Protein 4O8V (pdb70)

Structure (mmCIF, N/CA/C/O backbone):
data_4O8V
#
_entry.id   4O8V
#
_cell.length_a   192.493
_cell.length_b   33.998
_cell.length_c   82.915
_cell.angle_alpha   90.00
_cell.angle_beta   91.93
_cell.angle_gamma   90.00
#
_symmetry.space_group_name_H-M   'C 1 2 1'
#
loop_
_entity.id
_entity.type
_entity.pdbx_description
1 polymer 'Alginate biosynthesis protein AlgJ'
2 water water
#
loop_
_atom_site.group_PDB
_atom_site.id
_atom_site.type_symbol
_atom_site.label_atom_id
_atom_site.label_alt_id
_atom_site.label_comp_id
_atom_site.label_asym_id
_atom_site.label_entity_id
_atom_site.label_seq_id
_atom_site.pdbx_PDB_ins_code
_atom_site.Cartn_x
_atom_site.Cartn_y
_atom_site.Cartn_z
_atom_site.occupancy
_atom_site.B_iso_or_equiv
_atom_site.auth_seq_id
_atom_site.auth_comp_id
_atom_site.auth_asym_id
_atom_site.auth_atom_id
_atom_site.pdbx_PDB_model_num
ATOM 1 N N . PRO A 1 9 ? 84.110 12.804 -18.123 1.00 83.99 79 PRO A N 1
ATOM 2 C CA . PRO A 1 9 ? 83.240 12.595 -16.959 1.00 81.11 79 PRO A CA 1
ATOM 3 C C . PRO A 1 9 ? 84.043 12.118 -15.748 1.00 77.01 79 PRO A C 1
ATOM 4 O O . PRO A 1 9 ? 84.654 11.047 -15.802 1.00 83.76 79 PRO A O 1
ATOM 8 N N . GLY A 1 10 ? 84.038 12.910 -14.675 1.00 61.87 80 GLY A N 1
ATOM 9 C CA . GLY A 1 10 ? 84.900 12.663 -13.537 1.00 48.30 80 GLY A CA 1
ATOM 10 C C . GLY A 1 10 ? 84.293 12.920 -12.165 1.00 36.50 80 GLY A C 1
ATOM 11 O O . GLY A 1 10 ? 83.085 13.177 -12.017 1.00 35.67 80 GLY A O 1
ATOM 12 N N . VAL A 1 11 ? 85.145 12.846 -11.151 1.00 35.79 81 VAL A N 1
ATOM 13 C CA . VAL A 1 11 ? 84.699 12.967 -9.768 1.00 34.29 81 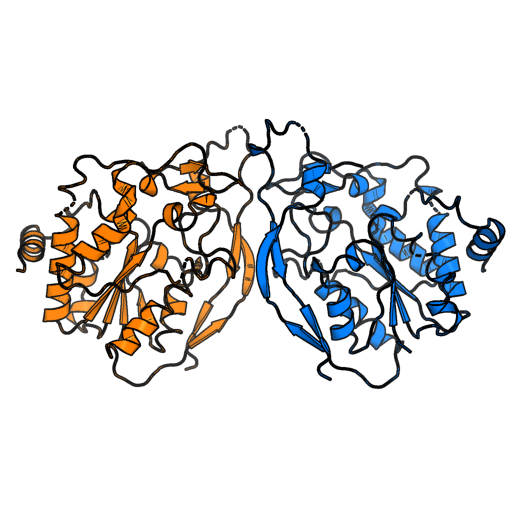VAL A CA 1
ATOM 14 C C . VAL A 1 11 ? 85.559 13.992 -9.018 1.00 35.64 81 VAL A C 1
ATOM 15 O O . VAL A 1 11 ? 86.741 14.169 -9.330 1.00 41.32 81 VAL A O 1
ATOM 19 N N . VAL A 1 12 ? 84.949 14.701 -8.072 1.00 29.88 82 VAL A N 1
ATOM 20 C CA . VAL A 1 12 ? 85.635 15.664 -7.214 1.00 29.82 82 VAL A CA 1
ATOM 21 C C . VAL A 1 12 ? 85.538 15.191 -5.770 1.00 31.63 82 VAL A C 1
ATOM 22 O O . VAL A 1 12 ? 84.475 14.749 -5.317 1.00 33.37 82 VAL A O 1
ATOM 26 N N . LEU A 1 13 ? 86.657 15.233 -5.056 1.00 30.88 83 LEU A N 1
ATOM 27 C CA . LEU A 1 13 ? 86.655 14.811 -3.661 1.00 32.34 83 LEU A CA 1
ATOM 28 C C . LEU A 1 13 ? 86.166 15.923 -2.766 1.00 35.09 83 LEU A C 1
ATOM 29 O O . LEU A 1 13 ? 86.611 17.058 -2.900 1.00 38.70 83 LEU A O 1
ATOM 34 N N . GLY A 1 14 ? 85.257 15.598 -1.851 1.00 31.11 84 GLY A N 1
ATOM 35 C CA . GLY A 1 14 ? 84.837 16.526 -0.815 1.00 29.78 84 GLY A CA 1
ATOM 36 C C . GLY A 1 14 ? 85.375 16.125 0.553 1.00 34.18 84 GLY A C 1
ATOM 37 O O . GLY A 1 14 ? 86.276 15.286 0.644 1.00 34.76 84 GLY A O 1
ATOM 38 N N . ARG A 1 15 ? 84.845 16.736 1.611 1.00 33.43 85 ARG A N 1
ATOM 39 C CA . ARG A 1 15 ? 85.229 16.382 2.989 1.00 33.28 85 ARG A CA 1
ATOM 40 C C . ARG A 1 15 ? 84.477 15.156 3.458 1.00 32.04 85 ARG A C 1
ATOM 41 O O . ARG A 1 15 ? 83.449 14.818 2.881 1.00 28.58 85 ARG A O 1
ATOM 49 N N . ASP A 1 16 ? 84.978 14.504 4.516 1.00 33.06 86 ASP A N 1
ATOM 50 C CA . ASP A 1 16 ? 84.252 13.407 5.170 1.00 30.57 86 ASP A CA 1
ATOM 51 C C . ASP A 1 16 ? 83.863 12.292 4.184 1.00 28.50 86 ASP A C 1
ATOM 52 O O . ASP A 1 16 ? 82.772 11.698 4.293 1.00 27.10 86 ASP A O 1
ATOM 57 N N A GLN A 1 17 ? 84.758 12.000 3.240 0.60 28.06 87 GLN A N 1
ATOM 58 N N B GLN A 1 17 ? 84.745 12.044 3.217 0.40 27.68 87 GLN A N 1
ATOM 59 C CA A GLN A 1 17 ? 84.547 10.945 2.240 0.60 25.75 87 GLN A CA 1
ATOM 60 C CA B GLN A 1 17 ? 84.559 10.981 2.231 0.40 25.89 87 GLN A CA 1
ATOM 61 C C A GLN A 1 17 ? 83.274 11.174 1.383 0.60 23.76 87 GLN A C 1
ATOM 62 C C B GLN A 1 17 ? 83.300 11.181 1.364 0.40 24.48 87 GLN A C 1
ATOM 63 O O A GLN A 1 17 ? 82.627 10.224 0.939 0.60 24.30 87 GLN A O 1
ATOM 64 O O B GLN A 1 17 ? 82.683 10.220 0.905 0.40 24.29 87 GLN A O 1
ATOM 75 N N . TRP A 1 18 ? 82.943 12.441 1.129 1.00 25.62 88 TRP A N 1
ATOM 76 C CA . TRP A 1 18 ? 81.900 12.785 0.142 1.00 24.55 88 TRP A CA 1
ATOM 77 C C . TRP A 1 18 ? 82.540 12.876 -1.258 1.00 23.51 88 TRP A C 1
ATOM 78 O O . TRP A 1 18 ? 83.688 13.305 -1.382 1.00 26.93 88 TRP A O 1
ATOM 89 N N . LEU A 1 19 ? 81.790 12.500 -2.290 1.00 25.30 89 LEU A N 1
ATOM 90 C CA . LEU A 1 19 ? 82.232 12.590 -3.684 1.00 24.43 89 LEU A CA 1
ATOM 91 C C . LEU A 1 19 ? 81.239 13.429 -4.459 1.00 27.56 89 LEU A C 1
ATOM 92 O O . LEU A 1 19 ? 80.062 13.350 -4.190 1.00 25.01 89 LEU A O 1
ATOM 97 N N . PHE A 1 20 ? 81.700 14.184 -5.446 1.00 24.75 90 PHE A N 1
ATOM 98 C CA . PHE A 1 20 ? 80.781 14.939 -6.304 1.00 27.56 90 PHE A CA 1
ATOM 99 C C . PHE A 1 20 ? 81.089 14.655 -7.769 1.00 29.09 90 PHE A C 1
ATOM 100 O O . PHE A 1 20 ? 82.215 14.277 -8.110 1.00 29.74 90 PHE A O 1
ATOM 108 N N . SER A 1 21 ? 80.083 14.821 -8.630 1.00 27.42 91 SER A N 1
ATOM 109 C CA . SER A 1 21 ? 80.298 14.801 -10.079 1.00 27.81 91 SER A CA 1
ATOM 110 C C . SER A 1 21 ? 81.013 16.063 -10.520 1.00 26.57 91 SER A C 1
ATOM 111 O O . SER A 1 21 ? 80.588 17.163 -10.157 1.00 30.12 91 SER A O 1
ATOM 114 N N . ASP A 1 22 ? 82.067 15.939 -11.320 1.00 26.79 92 ASP A N 1
ATOM 115 C CA . ASP A 1 22 ? 82.745 17.151 -11.788 1.00 33.57 92 ASP A CA 1
ATOM 116 C C . ASP A 1 22 ? 81.877 17.900 -12.807 1.00 29.84 92 ASP A C 1
ATOM 117 O O . ASP A 1 22 ? 82.188 19.027 -13.175 1.00 33.26 92 ASP A O 1
ATOM 122 N N . GLU A 1 23 ? 80.758 17.299 -13.216 1.00 28.04 93 GLU A N 1
ATOM 123 C CA . GLU A 1 23 ? 79.807 17.994 -14.088 1.00 34.34 93 GLU A CA 1
ATOM 124 C C . GLU A 1 23 ? 79.115 19.130 -13.327 1.00 31.51 93 GLU A C 1
ATOM 125 O O . GLU A 1 23 ? 78.532 20.037 -13.932 1.00 30.57 93 GLU A O 1
ATOM 131 N N . GLU A 1 24 ? 79.192 19.083 -11.998 1.00 26.81 94 GLU A N 1
ATOM 132 C CA . GLU A 1 24 ? 78.660 20.155 -11.168 1.00 26.11 94 GLU A CA 1
ATOM 133 C C . GLU A 1 24 ? 79.735 21.199 -10.884 1.00 28.99 94 GLU A C 1
ATOM 134 O O . GLU A 1 24 ? 79.486 22.184 -10.187 1.00 32.70 94 GLU A O 1
ATOM 140 N N . PHE A 1 25 ? 80.935 20.973 -11.425 1.00 31.10 95 PHE A N 1
ATOM 141 C CA . PHE A 1 25 ? 82.080 21.859 -11.186 1.00 30.26 95 PHE A CA 1
ATOM 142 C C . PHE A 1 25 ? 82.647 22.494 -12.459 1.00 36.54 95 PHE A C 1
ATOM 143 O O . PHE A 1 25 ? 83.018 23.671 -12.469 1.00 39.97 95 PHE A O 1
ATOM 151 N N . LYS A 1 26 ? 82.767 21.690 -13.513 1.00 37.71 96 LYS A N 1
ATOM 152 C CA . LYS A 1 26 ? 83.593 22.048 -14.674 1.00 43.36 96 LYS A CA 1
ATOM 153 C C . LYS A 1 26 ? 82.990 23.194 -15.481 1.00 41.86 96 LYS A C 1
ATOM 154 O O . LYS A 1 26 ? 81.773 23.282 -15.626 1.00 39.37 96 LYS A O 1
ATOM 160 N N . PRO A 1 27 ? 83.843 24.086 -15.998 1.00 46.05 97 PRO A N 1
ATOM 161 C CA . PRO A 1 27 ? 83.348 25.042 -16.994 1.00 49.24 97 PRO A CA 1
ATOM 162 C C . PRO A 1 27 ? 83.006 24.307 -18.278 1.00 53.68 97 PRO A C 1
ATOM 163 O O . PRO A 1 27 ? 83.507 23.204 -18.490 1.00 54.87 97 PRO A O 1
ATOM 167 N N . THR A 1 28 ? 82.148 24.883 -19.111 1.00 55.03 98 THR A N 1
ATOM 168 C CA . THR A 1 28 ? 81.889 24.314 -20.424 1.00 52.81 98 THR A CA 1
ATOM 169 C C . THR A 1 28 ? 82.152 25.411 -21.442 1.00 55.33 98 THR A C 1
ATOM 170 O O . THR A 1 28 ? 81.656 26.526 -21.287 1.00 57.08 98 THR A O 1
ATOM 174 N N . ALA A 1 29 ? 82.972 25.114 -22.448 1.00 53.60 99 ALA A N 1
ATOM 175 C CA . ALA A 1 29 ? 83.193 26.048 -23.554 1.00 54.25 99 ALA A CA 1
ATOM 176 C C . ALA A 1 29 ? 81.894 26.307 -24.309 1.00 52.99 99 ALA A C 1
ATOM 177 O O . ALA A 1 29 ? 81.213 25.369 -24.735 1.00 51.65 99 ALA A O 1
ATOM 179 N N . GLY A 1 30 ? 81.560 27.583 -24.484 1.00 54.88 100 GLY A N 1
ATOM 180 C CA . GLY A 1 30 ? 80.345 27.960 -25.184 1.00 49.81 100 GLY A CA 1
ATOM 181 C C . GLY A 1 30 ? 79.101 27.664 -24.370 1.00 49.45 100 GLY A C 1
ATOM 182 O O . GLY A 1 30 ? 78.016 27.476 -24.927 1.00 48.58 100 GLY A O 1
ATOM 183 N N . ALA A 1 31 ? 79.260 27.636 -23.050 1.00 46.68 101 ALA A N 1
ATOM 184 C CA . ALA A 1 31 ? 78.166 27.308 -22.137 1.00 43.30 101 ALA A CA 1
ATOM 185 C C . ALA A 1 31 ? 76.942 28.227 -22.292 1.00 44.55 101 ALA A C 1
ATOM 186 O O . ALA A 1 31 ? 75.807 27.767 -22.168 1.00 41.06 101 ALA A O 1
ATOM 188 N N . GLU A 1 32 ? 77.172 29.512 -22.557 1.00 49.18 102 GLU A N 1
ATOM 189 C CA . GLU A 1 32 ? 76.084 30.469 -22.723 1.00 51.00 102 GLU A CA 1
ATOM 190 C C . GLU A 1 32 ? 75.178 30.094 -23.888 1.00 51.11 102 GLU A C 1
ATOM 191 O O . GLU A 1 32 ? 73.952 30.094 -23.747 1.00 50.08 102 GLU A O 1
ATOM 193 N N . GLN A 1 33 ? 75.781 29.778 -25.035 1.00 47.98 103 GLN A N 1
ATOM 194 C CA . GLN A 1 33 ? 75.013 29.430 -26.230 1.00 48.92 103 GLN A CA 1
ATOM 195 C C . GLN A 1 33 ? 74.352 28.057 -26.074 1.00 44.57 103 GLN A C 1
ATOM 196 O O . GLN A 1 33 ? 73.239 27.834 -26.563 1.00 46.71 103 GLN A O 1
ATOM 202 N N . LEU A 1 34 ? 75.035 27.143 -25.387 1.00 40.01 104 LEU A N 1
ATOM 203 C CA . LEU A 1 34 ? 74.469 25.825 -25.117 1.00 38.50 104 LEU A CA 1
ATOM 204 C C . LEU A 1 34 ? 73.226 25.939 -24.231 1.00 36.36 104 LEU A C 1
ATOM 205 O O . LEU A 1 34 ? 72.212 25.278 -24.485 1.00 36.48 104 LEU A O 1
ATOM 218 N N A GLN A 1 36 ? 71.208 28.589 -24.015 0.44 35.36 106 GLN A N 1
ATOM 219 N N B GLN A 1 36 ? 71.234 28.612 -23.988 0.56 35.31 106 GLN A N 1
ATOM 220 C CA A GLN A 1 36 ? 70.124 29.188 -24.787 0.44 35.97 106 GLN A CA 1
ATOM 221 C CA B GLN A 1 36 ? 70.237 29.219 -24.869 0.56 36.37 106 GLN A CA 1
ATOM 222 C C A GLN A 1 36 ? 69.564 28.199 -25.811 0.44 34.23 106 GLN A C 1
ATOM 223 C C B GLN A 1 36 ? 69.564 28.133 -25.702 0.56 34.18 106 GLN A C 1
ATOM 224 O O A GLN A 1 36 ? 68.390 28.274 -26.174 0.44 31.10 106 GLN A O 1
ATOM 225 O O B GLN A 1 36 ? 68.335 28.063 -25.809 0.56 29.94 106 GLN A O 1
ATOM 236 N N . GLU A 1 37 ? 70.393 27.264 -26.265 1.00 33.98 107 GLU A N 1
ATOM 237 C CA . GLU A 1 37 ? 69.929 26.268 -27.224 1.00 35.74 107 GLU A CA 1
ATOM 238 C C . GLU A 1 37 ? 69.024 25.264 -26.494 1.00 33.64 107 GLU A C 1
ATOM 239 O O . GLU A 1 37 ? 67.892 24.984 -26.928 1.00 27.85 107 GLU A O 1
ATOM 245 N N . ASN A 1 38 ? 69.502 24.759 -25.357 1.00 29.56 108 ASN A N 1
ATOM 246 C CA . ASN A 1 38 ? 68.702 23.851 -24.540 1.00 28.03 108 ASN A CA 1
ATOM 247 C C . ASN A 1 38 ? 67.390 24.484 -24.052 1.00 27.11 108 ASN A C 1
ATOM 248 O O . ASN A 1 38 ? 66.361 23.810 -24.017 1.00 24.23 108 ASN A O 1
ATOM 253 N N . LEU A 1 39 ? 67.408 25.764 -23.680 1.00 25.96 109 LEU A N 1
ATOM 254 C CA . LEU A 1 39 ? 66.177 26.419 -23.246 1.00 29.89 109 LEU A CA 1
ATOM 255 C C . LEU A 1 39 ? 65.170 26.547 -24.392 1.00 29.08 109 LEU A C 1
ATOM 256 O O . LEU A 1 39 ? 63.958 26.444 -24.171 1.00 29.31 109 LEU A O 1
ATOM 261 N N . ALA A 1 40 ? 65.665 26.801 -25.599 1.00 29.48 110 ALA A N 1
ATOM 262 C CA . ALA A 1 40 ? 64.767 26.902 -26.752 1.00 29.61 110 ALA A CA 1
ATOM 263 C C . ALA A 1 40 ? 64.122 25.546 -27.006 1.00 31.51 110 ALA A C 1
ATOM 264 O O . ALA A 1 40 ? 62.947 25.458 -27.375 1.00 30.15 110 ALA A O 1
ATOM 266 N N . LEU A 1 41 ? 64.877 24.479 -26.781 1.00 27.59 111 LEU A N 1
ATOM 267 C CA . LEU A 1 41 ? 64.313 23.133 -26.917 1.00 25.36 111 LEU A CA 1
ATOM 268 C C . LEU A 1 41 ? 63.316 22.804 -25.813 1.00 24.87 111 LEU A C 1
ATOM 269 O O . LEU A 1 41 ? 62.271 22.194 -26.075 1.00 26.63 111 LEU A O 1
ATOM 274 N N . ILE A 1 42 ? 63.620 23.188 -24.574 1.00 24.42 112 ILE A N 1
ATOM 275 C CA . ILE A 1 42 ? 62.673 22.993 -23.489 1.00 24.96 112 ILE A CA 1
ATOM 276 C C . ILE A 1 42 ? 61.351 23.719 -23.751 1.00 27.32 112 ILE A C 1
ATOM 277 O O . ILE A 1 42 ? 60.270 23.175 -23.518 1.00 27.57 112 ILE A O 1
ATOM 282 N N . ARG A 1 43 ? 61.448 24.953 -24.234 1.00 25.50 113 ARG A N 1
ATOM 283 C CA . ARG A 1 43 ? 60.274 25.744 -24.551 1.00 30.21 113 ARG A CA 1
ATOM 284 C C . ARG A 1 43 ? 59.451 25.088 -25.677 1.00 30.05 113 ARG A C 1
ATOM 285 O O . ARG A 1 43 ? 58.214 25.080 -25.639 1.00 28.59 113 ARG A O 1
ATOM 293 N N . GLY A 1 44 ? 60.139 24.534 -26.662 1.00 24.38 114 GLY A N 1
ATOM 294 C CA . GLY A 1 44 ? 59.463 23.860 -27.762 1.00 28.83 114 GLY A CA 1
ATOM 295 C C . GLY A 1 44 ? 58.747 22.609 -27.291 1.00 29.97 114 GLY A C 1
ATOM 296 O O . GLY A 1 44 ? 57.650 22.280 -27.750 1.00 28.55 114 GLY A O 1
ATOM 297 N N . VAL A 1 45 ? 59.371 21.907 -26.358 1.00 26.05 115 VAL A N 1
ATOM 298 C CA . VAL A 1 45 ? 58.747 20.740 -25.752 1.00 25.89 115 VAL A CA 1
ATOM 299 C C . VAL A 1 45 ? 57.480 21.146 -24.996 1.00 26.21 115 VAL A C 1
ATOM 300 O O . VAL A 1 45 ? 56.432 20.516 -25.163 1.00 26.01 115 VAL A O 1
ATOM 304 N N . ARG A 1 46 ? 57.567 22.200 -24.189 1.00 24.11 116 ARG A N 1
ATOM 305 C CA . ARG A 1 46 ? 56.400 22.730 -23.476 1.00 26.24 116 ARG A CA 1
ATOM 306 C C . ARG A 1 46 ? 55.252 23.042 -24.436 1.00 31.17 116 ARG A C 1
ATOM 307 O O . ARG A 1 46 ? 54.091 22.717 -24.165 1.00 32.12 116 ARG A O 1
ATOM 315 N N . ASP A 1 47 ? 55.578 23.688 -25.548 1.00 29.45 117 ASP A N 1
ATOM 316 C CA . ASP A 1 47 ? 54.545 24.089 -26.499 1.00 30.68 117 ASP A CA 1
ATOM 317 C C . ASP A 1 47 ? 53.937 22.855 -27.190 1.00 30.16 117 ASP A C 1
ATOM 318 O O . ASP A 1 47 ? 52.717 22.790 -27.418 1.00 33.72 117 ASP A O 1
ATOM 323 N N . THR A 1 48 ? 54.788 21.889 -27.529 1.00 27.77 118 THR A N 1
ATOM 324 C CA . THR A 1 48 ? 54.345 20.640 -28.158 1.00 31.11 118 THR A CA 1
ATOM 325 C C . THR A 1 48 ? 53.388 19.852 -27.236 1.00 30.78 118 THR A C 1
ATOM 326 O O . THR A 1 48 ? 52.319 19.395 -27.664 1.00 30.67 118 THR A O 1
ATOM 330 N N . LEU A 1 49 ? 53.769 19.716 -25.969 1.00 27.48 119 LEU A N 1
ATOM 331 C CA . LEU A 1 49 ? 52.927 19.054 -24.982 1.00 26.54 119 LEU A CA 1
ATOM 332 C C . LEU A 1 49 ? 51.580 19.764 -24.879 1.00 30.19 119 LEU A C 1
ATOM 333 O O . LEU A 1 49 ? 50.532 19.113 -24.903 1.00 32.95 119 LEU A O 1
ATOM 338 N N A GLN A 1 50 ? 51.608 21.090 -24.775 0.52 29.16 120 GLN A N 1
ATOM 339 N N B GLN A 1 50 ? 51.618 21.090 -24.767 0.48 29.24 120 GLN A N 1
ATOM 340 C CA A GLN A 1 50 ? 50.376 21.847 -24.581 0.52 33.00 120 GLN A CA 1
ATOM 341 C CA B GLN A 1 50 ? 50.398 21.874 -24.611 0.48 33.33 120 GLN A CA 1
ATOM 342 C C A GLN A 1 50 ? 49.435 21.641 -25.763 0.52 34.57 120 GLN A C 1
ATOM 343 C C B GLN A 1 50 ? 49.444 21.607 -25.760 0.48 34.47 120 GLN A C 1
ATOM 344 O O A GLN A 1 50 ? 48.222 21.515 -25.581 0.52 36.68 120 GLN A O 1
ATOM 345 O O B GLN A 1 50 ? 48.240 21.424 -25.557 0.48 36.77 120 GLN A O 1
ATOM 356 N N . GLN A 1 51 ? 50.001 21.575 -26.965 1.00 28.85 121 GLN A N 1
ATOM 357 C CA . GLN A 1 51 ? 49.218 21.394 -28.179 1.00 32.74 121 GLN A CA 1
ATOM 358 C C . GLN A 1 51 ? 48.510 20.044 -28.252 1.00 31.68 121 GLN A C 1
ATOM 359 O O . GLN A 1 51 ? 47.516 19.900 -28.978 1.00 31.18 121 GLN A O 1
ATOM 365 N N . HIS A 1 52 ? 49.014 19.079 -27.499 1.00 28.81 122 HIS A N 1
ATOM 366 C CA . HIS A 1 52 ? 48.394 17.766 -27.373 1.00 37.67 122 HIS A CA 1
ATOM 367 C C . HIS A 1 52 ? 47.548 17.667 -26.112 1.00 38.28 122 HIS A C 1
ATOM 368 O O . HIS A 1 52 ? 47.066 16.591 -25.769 1.00 38.61 122 HIS A O 1
ATOM 375 N N . GLY A 1 53 ? 47.410 18.787 -25.407 1.00 34.79 123 GLY A N 1
ATOM 376 C CA . GLY A 1 53 ? 46.617 18.838 -24.193 1.00 39.62 123 GLY A CA 1
ATOM 377 C C . GLY A 1 53 ? 47.315 18.342 -22.941 1.00 36.19 123 GLY A C 1
ATOM 378 O O . GLY A 1 53 ? 46.638 17.993 -21.973 1.00 36.67 123 GLY A O 1
ATOM 379 N N . SER A 1 54 ? 48.652 18.294 -22.961 1.00 32.42 124 SER A N 1
ATOM 380 C CA . SER A 1 54 ? 49.454 17.904 -21.795 1.00 32.67 124 SER A CA 1
ATOM 381 C C . SER A 1 54 ? 50.111 19.105 -21.114 1.00 31.62 124 SER A C 1
ATOM 382 O O . SER A 1 54 ? 50.741 19.931 -21.779 1.00 32.93 124 SER A O 1
ATOM 385 N N A GLN A 1 55 ? 49.998 19.173 -19.791 0.39 30.08 125 GLN A N 1
ATOM 386 N N B GLN A 1 55 ? 49.965 19.186 -19.794 0.61 29.85 125 GLN A N 1
ATOM 387 C CA A GLN A 1 55 ? 50.595 20.254 -19.015 0.39 30.44 125 GLN A CA 1
ATOM 388 C CA B GLN A 1 55 ? 50.612 20.226 -19.002 0.61 30.42 125 GLN A CA 1
ATOM 389 C C A GLN A 1 55 ? 51.957 19.851 -18.450 0.39 28.20 125 GLN A C 1
ATOM 390 C C B GLN A 1 55 ? 51.992 19.774 -18.548 0.61 28.31 125 GLN A C 1
ATOM 391 O O A GLN A 1 55 ? 52.064 18.888 -17.685 0.39 26.72 125 GLN A O 1
ATOM 392 O O B GLN A 1 55 ? 52.150 18.704 -17.949 0.61 27.20 125 GLN A O 1
ATOM 403 N N . LEU A 1 56 ? 52.989 20.601 -18.829 1.00 27.14 126 LEU A N 1
ATOM 404 C CA . LEU A 1 56 ? 54.359 20.306 -18.423 1.00 26.27 126 LEU A CA 1
ATOM 405 C C . LEU A 1 56 ? 54.644 20.822 -17.031 1.00 25.69 126 LEU A C 1
ATOM 406 O O . LEU A 1 56 ? 54.375 21.985 -16.734 1.00 28.74 126 LEU A O 1
ATOM 411 N N . VAL A 1 57 ? 55.185 19.952 -16.193 1.00 26.38 127 VAL A N 1
ATOM 412 C CA . VAL A 1 57 ? 55.720 20.370 -14.908 1.00 24.21 127 VAL A CA 1
ATOM 413 C C . VAL A 1 57 ? 57.208 20.003 -14.913 1.00 25.92 127 VAL A C 1
ATOM 414 O O . VAL A 1 57 ? 57.595 18.818 -14.842 1.00 25.20 127 VAL A O 1
ATOM 418 N N . LEU A 1 58 ? 58.043 21.025 -15.054 1.00 23.59 128 LEU A N 1
ATOM 419 C CA . LEU A 1 58 ? 59.484 20.837 -15.122 1.00 21.42 128 LEU A CA 1
ATOM 420 C C . LEU A 1 58 ? 60.007 20.697 -13.708 1.00 24.28 128 LEU A C 1
ATOM 421 O O . LEU A 1 58 ? 59.662 21.509 -12.856 1.00 25.44 128 LEU A O 1
ATOM 426 N N . ALA A 1 59 ? 60.832 19.675 -13.472 1.00 24.54 129 ALA A N 1
ATOM 427 C CA . ALA A 1 59 ? 61.373 19.416 -12.133 1.00 25.10 129 ALA A CA 1
ATOM 428 C C . ALA A 1 59 ? 62.887 19.614 -12.169 1.00 23.29 129 ALA A C 1
ATOM 429 O O . ALA A 1 59 ? 63.649 18.696 -12.509 1.00 24.59 129 ALA A O 1
ATOM 431 N N . ILE A 1 60 ? 63.315 20.837 -11.862 1.00 22.24 130 ILE A N 1
ATOM 432 C CA . ILE A 1 60 ? 64.747 21.171 -11.926 1.00 23.00 130 ILE A CA 1
ATOM 433 C C . ILE A 1 60 ? 65.418 20.649 -10.650 1.00 24.50 130 ILE A C 1
ATOM 434 O O . ILE A 1 60 ? 65.148 21.154 -9.569 1.00 25.93 130 ILE A O 1
ATOM 439 N N . VAL A 1 61 ? 66.265 19.627 -10.768 1.00 24.40 131 VAL A N 1
ATOM 440 C CA . VAL A 1 61 ? 66.927 19.068 -9.577 1.00 25.17 131 VAL A CA 1
ATOM 441 C C . VAL A 1 61 ? 68.182 19.869 -9.253 1.00 27.54 131 VAL A C 1
ATOM 442 O O . VAL A 1 61 ? 69.055 20.028 -10.089 1.00 24.56 131 VAL A O 1
ATOM 446 N N . PRO A 1 62 ? 68.271 20.390 -8.029 1.00 24.05 132 PRO A N 1
ATOM 447 C CA . PRO A 1 62 ? 69.478 21.152 -7.705 1.00 24.51 132 PRO A CA 1
ATOM 448 C C . PRO A 1 62 ? 70.710 20.252 -7.658 1.00 23.40 132 PRO A C 1
ATOM 449 O O . PRO A 1 62 ? 70.580 19.050 -7.393 1.00 24.57 132 PRO A O 1
ATOM 453 N N . ALA A 1 63 ? 71.879 20.831 -7.918 1.00 23.02 133 ALA A N 1
ATOM 454 C CA . ALA A 1 63 ? 73.139 20.093 -7.878 1.00 25.67 133 ALA A CA 1
ATOM 455 C C . ALA A 1 63 ? 73.418 19.611 -6.459 1.00 23.96 133 ALA A C 1
ATOM 456 O O . ALA A 1 63 ? 73.118 20.314 -5.491 1.00 23.42 133 ALA A O 1
ATOM 458 N N . LYS A 1 64 ? 74.008 18.426 -6.335 1.00 25.91 134 LYS A N 1
ATOM 459 C CA . LYS A 1 64 ? 74.376 17.940 -5.013 1.00 27.28 134 LYS A CA 1
ATOM 460 C C . LYS A 1 64 ? 75.371 18.911 -4.385 1.00 27.02 134 LYS A C 1
ATOM 461 O O . LYS A 1 64 ? 75.322 19.180 -3.174 1.00 26.64 134 LYS A O 1
ATOM 467 N N . ALA A 1 65 ? 76.255 19.470 -5.214 1.00 28.50 135 ALA A N 1
ATOM 468 C CA . ALA A 1 65 ? 77.256 20.428 -4.728 1.00 28.02 135 ALA A CA 1
ATOM 469 C C . ALA A 1 65 ? 76.645 21.718 -4.194 1.00 27.69 135 ALA A C 1
ATOM 470 O O . ALA A 1 65 ? 77.275 22.433 -3.430 1.00 30.81 135 ALA A O 1
ATOM 472 N N . ARG A 1 66 ? 75.434 22.036 -4.628 1.00 25.81 136 ARG A N 1
ATOM 473 C CA . ARG A 1 66 ? 74.726 23.224 -4.150 1.00 27.73 136 ARG A CA 1
ATOM 474 C C . ARG A 1 66 ? 73.994 22.932 -2.845 1.00 31.83 136 ARG A C 1
ATOM 475 O O . ARG A 1 66 ? 73.913 23.786 -1.974 1.00 35.45 136 ARG A O 1
ATOM 483 N N . VAL A 1 67 ? 73.451 21.726 -2.723 1.00 28.56 137 VAL A N 1
ATOM 484 C CA . VAL A 1 67 ? 72.681 21.357 -1.549 1.00 29.23 137 VAL A CA 1
ATOM 485 C C . VAL A 1 67 ? 73.611 20.987 -0.387 1.00 29.15 137 VAL A C 1
ATOM 486 O O . VAL A 1 67 ? 73.293 21.262 0.769 1.00 30.85 137 VAL A O 1
ATOM 490 N N . TYR A 1 68 ? 74.753 20.371 -0.700 1.00 28.87 138 TYR A N 1
ATOM 491 C CA . TYR A 1 68 ? 75.744 19.991 0.330 1.00 26.00 138 TYR A CA 1
ATOM 492 C C . TYR A 1 68 ? 77.076 20.746 0.205 1.00 28.62 138 TYR A C 1
ATOM 493 O O . TYR A 1 68 ? 78.160 20.154 0.207 1.00 28.67 138 TYR A O 1
ATOM 502 N N . THR A 1 69 ? 77.004 22.072 0.160 1.00 30.10 139 THR A N 1
ATOM 503 C CA . THR A 1 69 ? 78.218 22.894 0.071 1.00 33.19 139 THR A CA 1
ATOM 504 C C . THR A 1 69 ? 79.136 22.701 1.267 1.00 31.29 139 THR A C 1
ATOM 505 O O . THR A 1 69 ? 80.346 22.972 1.194 1.00 30.21 139 THR A O 1
ATOM 509 N N . GLU A 1 70 ? 78.573 22.224 2.372 1.00 29.70 140 GLU A N 1
ATOM 510 C CA . GLU A 1 70 ? 79.362 22.098 3.588 1.00 32.40 140 GLU A CA 1
ATOM 511 C C . GLU A 1 70 ? 80.342 20.931 3.481 1.00 31.18 140 GLU A C 1
ATOM 512 O O . GLU A 1 70 ? 81.255 20.811 4.299 1.00 31.60 140 GLU A O 1
ATOM 518 N N . TYR A 1 71 ? 80.163 20.082 2.473 1.00 27.91 141 TYR A N 1
ATOM 519 C CA . TYR A 1 71 ? 81.085 18.962 2.277 1.00 32.08 141 TYR A CA 1
ATOM 520 C C . TYR A 1 71 ? 81.998 19.174 1.075 1.00 34.30 141 TYR A C 1
ATOM 521 O O . TYR A 1 71 ? 82.709 18.264 0.665 1.00 30.38 141 TYR A O 1
ATOM 530 N N . LEU A 1 72 ? 81.988 20.384 0.524 1.00 35.32 142 LEU A N 1
ATOM 531 C CA . LEU A 1 72 ? 82.988 20.752 -0.471 1.00 37.30 142 LEU A CA 1
ATOM 532 C C . LEU A 1 72 ? 84.389 20.658 0.105 1.00 35.38 142 LEU A C 1
ATOM 533 O O . LEU A 1 72 ? 84.654 21.023 1.269 1.00 36.58 142 LEU A O 1
ATOM 538 N N . GLY A 1 73 ? 85.301 20.150 -0.710 1.00 37.68 143 GLY A N 1
ATOM 539 C CA . GLY A 1 73 ? 86.692 20.060 -0.303 1.00 37.23 143 GLY A CA 1
ATOM 540 C C . GLY A 1 73 ? 87.480 21.257 -0.790 1.00 44.01 143 GLY A C 1
ATOM 541 O O . GLY A 1 73 ? 86.989 22.385 -0.768 1.00 48.12 143 GLY A O 1
ATOM 542 N N . LYS A 1 74 ? 88.713 21.007 -1.225 1.00 43.33 144 LYS A N 1
ATOM 543 C CA . LYS A 1 74 ? 89.567 22.048 -1.777 1.00 42.99 144 LYS A CA 1
ATOM 544 C C . LYS A 1 74 ? 88.974 22.666 -3.045 1.00 47.92 144 LYS A C 1
ATOM 545 O O . LYS A 1 74 ? 88.838 23.888 -3.137 1.00 48.88 144 LYS A O 1
ATOM 547 N N . GLU A 1 75 ? 88.592 21.824 -4.005 1.00 44.07 145 GLU A N 1
ATOM 548 C CA . GLU A 1 75 ? 88.032 22.308 -5.264 1.00 47.72 145 GLU A CA 1
ATOM 549 C C . GLU A 1 75 ? 86.627 22.867 -5.083 1.00 44.92 145 GLU A C 1
ATOM 550 O O . GLU A 1 75 ? 85.782 22.231 -4.456 1.00 44.05 145 GLU A O 1
ATOM 556 N N . ARG A 1 76 ? 86.383 24.041 -5.662 1.00 41.90 146 ARG A N 1
ATOM 557 C CA . ARG A 1 76 ? 85.035 24.630 -5.720 1.00 42.34 146 ARG A CA 1
ATOM 558 C C . ARG A 1 76 ? 84.538 24.679 -7.166 1.00 37.12 146 ARG A C 1
ATOM 559 O O . ARG A 1 76 ? 85.359 24.770 -8.084 1.00 43.53 146 ARG A O 1
ATOM 567 N N . PRO A 1 77 ? 83.208 24.642 -7.376 1.00 37.83 147 PRO A N 1
ATOM 568 C CA . PRO A 1 77 ? 82.692 24.730 -8.750 1.00 37.47 147 PRO A CA 1
ATOM 569 C C . PRO A 1 77 ? 83.104 26.044 -9.429 1.00 41.16 147 PRO A C 1
ATOM 570 O O . PRO A 1 77 ? 83.320 27.051 -8.740 1.00 44.77 147 PRO A O 1
ATOM 574 N N . ALA A 1 78 ? 83.247 26.028 -10.755 1.00 42.46 148 ALA A N 1
ATOM 575 C CA . ALA A 1 78 ? 83.519 27.253 -11.512 1.00 43.47 148 ALA A CA 1
ATOM 576 C C . ALA A 1 78 ? 82.327 28.199 -11.466 1.00 40.35 148 ALA A C 1
ATOM 577 O O . ALA A 1 78 ? 81.212 27.802 -11.109 1.00 44.17 148 ALA A O 1
ATOM 579 N N . SER A 1 79 ? 82.568 29.445 -11.858 1.00 43.40 149 SER A N 1
ATOM 580 C CA . SER A 1 79 ? 81.589 30.511 -11.700 1.00 45.22 149 SER A CA 1
ATOM 581 C C . SER A 1 79 ? 80.275 30.233 -12.440 1.00 44.16 149 SER A C 1
ATOM 582 O O . SER A 1 79 ? 79.211 30.674 -12.002 1.00 45.53 149 SER A O 1
ATOM 585 N N . LEU A 1 80 ? 80.354 29.492 -13.545 1.00 43.03 150 LEU A N 1
ATOM 586 C CA . LEU A 1 80 ? 79.164 29.083 -14.302 1.00 43.73 150 LEU A CA 1
ATOM 587 C C . LEU A 1 80 ? 78.102 28.468 -13.388 1.00 36.29 150 LEU A C 1
ATOM 588 O O . LEU A 1 80 ? 76.907 28.670 -13.570 1.00 38.00 150 LEU A O 1
ATOM 593 N N . HIS A 1 81 ? 78.556 27.723 -12.386 1.00 35.42 151 HIS A N 1
ATOM 594 C CA . HIS A 1 81 ? 77.671 26.998 -11.498 1.00 35.34 151 HIS A CA 1
ATOM 595 C C . HIS A 1 81 ? 77.175 27.813 -10.305 1.00 39.28 151 HIS A C 1
ATOM 596 O O . HIS A 1 81 ? 76.296 27.352 -9.581 1.00 44.01 151 HIS A O 1
ATOM 603 N N . ASP A 1 82 ? 77.733 29.004 -10.090 1.00 39.73 152 ASP A N 1
ATOM 604 C CA . ASP A 1 82 ? 77.348 29.826 -8.935 1.00 38.56 152 ASP A CA 1
ATOM 605 C C . ASP A 1 82 ? 75.834 30.050 -8.836 1.00 40.87 152 ASP A C 1
ATOM 606 O O . ASP A 1 82 ? 75.234 29.848 -7.789 1.00 41.35 152 ASP A O 1
ATOM 611 N N . ASP A 1 83 ? 75.215 30.466 -9.931 1.00 38.07 153 ASP A N 1
ATOM 612 C CA . ASP A 1 83 ? 73.799 30.811 -9.876 1.00 36.58 153 ASP A CA 1
ATOM 613 C C . ASP A 1 83 ? 72.982 30.121 -10.965 1.00 35.46 153 ASP A C 1
ATOM 614 O O . ASP A 1 83 ? 71.950 30.644 -11.407 1.00 36.41 153 ASP A O 1
ATOM 619 N N . LEU A 1 84 ? 73.440 28.933 -11.358 1.00 32.17 154 LEU A N 1
ATOM 620 C CA . LEU A 1 84 ? 72.840 28.183 -12.467 1.00 32.95 154 LEU A CA 1
ATOM 621 C C . LEU A 1 84 ? 71.396 27.756 -12.161 1.00 29.98 154 LEU A C 1
ATOM 622 O O . LEU A 1 84 ? 70.517 27.866 -13.021 1.00 28.50 154 LEU A O 1
ATOM 627 N N . TYR A 1 85 ? 71.162 27.275 -10.940 1.00 28.89 155 TYR A N 1
ATOM 628 C CA . TYR A 1 85 ? 69.831 26.867 -10.531 1.00 29.57 155 TYR A CA 1
ATOM 629 C C . TYR A 1 85 ? 68.841 28.026 -10.660 1.00 27.27 155 TYR A C 1
ATOM 630 O O . TYR A 1 85 ? 67.804 27.881 -11.303 1.00 26.05 155 TYR A O 1
ATOM 639 N N . ASN A 1 86 ? 69.197 29.176 -10.084 1.00 29.83 156 ASN A N 1
ATOM 640 C CA . ASN A 1 86 ? 68.388 30.383 -10.133 1.00 29.40 156 ASN A CA 1
ATOM 641 C C . ASN A 1 86 ? 68.142 30.862 -11.562 1.00 33.26 156 ASN A C 1
ATOM 642 O O . ASN A 1 86 ? 67.019 31.216 -11.924 1.00 30.18 156 ASN A O 1
ATOM 647 N N . GLN A 1 87 ? 69.191 30.874 -12.379 1.00 33.61 157 GLN A N 1
ATOM 648 C CA . GLN A 1 87 ? 69.039 31.321 -13.760 1.00 34.27 157 GLN A CA 1
ATOM 649 C C . GLN A 1 87 ? 68.206 30.348 -14.594 1.00 28.93 157 GLN A C 1
ATOM 650 O O . GLN A 1 87 ? 67.477 30.776 -15.491 1.00 31.88 157 GLN A O 1
ATOM 656 N N . PHE A 1 88 ? 68.326 29.051 -14.317 1.00 24.61 158 PHE A N 1
ATOM 657 C CA . PHE A 1 88 ? 67.475 28.038 -14.959 1.00 28.34 158 PHE A CA 1
ATOM 658 C C . PHE A 1 88 ? 66.001 28.350 -14.631 1.00 28.20 158 PHE A C 1
ATOM 659 O O . PHE A 1 88 ? 65.135 28.418 -15.516 1.00 24.79 158 PHE A O 1
ATOM 667 N N . HIS A 1 89 ? 65.715 28.564 -13.352 1.00 26.17 159 HIS A N 1
ATOM 668 C CA . HIS A 1 89 ? 64.354 28.903 -12.963 1.00 25.77 159 HIS A CA 1
ATOM 669 C C . HIS A 1 89 ? 63.870 30.200 -13.616 1.00 27.65 159 HIS A C 1
ATOM 670 O O . HIS A 1 89 ? 62.748 30.265 -14.104 1.00 30.10 159 HIS A O 1
ATOM 677 N N . ALA A 1 90 ? 64.723 31.220 -13.638 1.00 26.91 160 ALA A N 1
ATOM 678 C CA . ALA A 1 90 ? 64.355 32.491 -14.227 1.00 28.28 160 ALA A CA 1
ATOM 679 C C . ALA A 1 90 ? 64.054 32.336 -15.718 1.00 28.77 160 ALA A C 1
ATOM 680 O O . ALA A 1 90 ? 63.090 32.923 -16.228 1.00 32.63 160 ALA A O 1
ATOM 682 N N . GLN A 1 91 ? 64.881 31.565 -16.422 1.00 27.13 161 GLN A N 1
ATOM 683 C CA . GLN A 1 91 ? 64.682 31.390 -17.876 1.00 27.91 161 GLN A CA 1
ATOM 684 C C . GLN A 1 91 ? 63.462 30.519 -18.181 1.00 31.29 161 GLN A C 1
ATOM 685 O O . GLN A 1 91 ? 62.742 30.745 -19.169 1.00 33.07 161 GLN A O 1
ATOM 691 N N . ALA A 1 92 ? 63.226 29.531 -17.329 1.00 26.69 162 ALA A N 1
ATOM 692 C CA . ALA A 1 92 ? 62.040 28.700 -17.456 1.00 29.51 162 ALA A CA 1
ATOM 693 C C . ALA A 1 92 ? 60.797 29.554 -17.309 1.00 31.50 162 ALA A C 1
ATOM 694 O O . ALA A 1 92 ? 59.831 29.354 -18.024 1.00 29.33 162 ALA A O 1
ATOM 696 N N . ARG A 1 93 ? 60.826 30.502 -16.376 1.00 32.77 163 ARG A N 1
ATOM 697 C CA . ARG A 1 93 ? 59.711 31.416 -16.165 1.00 40.65 163 ARG A CA 1
ATOM 698 C C . ARG A 1 93 ? 59.498 32.312 -17.391 1.00 40.39 163 ARG A C 1
ATOM 699 O O . ARG A 1 93 ? 58.372 32.499 -17.847 1.00 41.35 163 ARG A O 1
ATOM 707 N N . GLN A 1 94 ? 60.589 32.853 -17.923 1.00 38.99 164 GLN A N 1
ATOM 708 C CA . GLN A 1 94 ? 60.559 33.668 -19.138 1.00 41.02 164 GLN A CA 1
ATOM 709 C C . GLN A 1 94 ? 59.869 32.908 -20.290 1.00 42.24 164 GLN A C 1
ATOM 710 O O . GLN A 1 94 ? 59.139 33.494 -21.095 1.00 44.24 164 GLN A O 1
ATOM 716 N N . ALA A 1 95 ? 60.084 31.596 -20.328 1.00 40.12 165 ALA A N 1
ATOM 717 C CA . ALA A 1 95 ? 59.557 30.718 -21.370 1.00 37.10 165 ALA A CA 1
ATOM 718 C C . ALA A 1 95 ? 58.143 30.211 -21.081 1.00 39.65 165 ALA A C 1
ATOM 719 O O . ALA A 1 95 ? 57.624 29.375 -21.827 1.00 40.58 165 ALA A O 1
ATOM 721 N N . ASN A 1 96 ? 57.533 30.700 -20.003 1.00 36.30 166 ASN A N 1
ATOM 722 C CA . ASN A 1 96 ? 56.225 30.212 -19.550 1.00 40.19 166 ASN A CA 1
ATOM 723 C C . ASN A 1 96 ? 56.220 28.719 -19.250 1.00 35.94 166 ASN A C 1
ATOM 724 O O . ASN A 1 96 ? 55.232 28.029 -19.503 1.00 36.56 166 ASN A O 1
ATOM 729 N N . VAL A 1 97 ? 57.335 28.226 -18.714 1.00 31.62 167 VAL A N 1
ATOM 730 C CA . VAL A 1 97 ? 57.443 26.845 -18.279 1.00 28.06 167 VAL A CA 1
ATOM 731 C C . VAL A 1 97 ? 57.263 26.782 -16.761 1.00 34.16 167 VAL A C 1
ATOM 732 O O . VAL A 1 97 ? 57.939 27.496 -16.022 1.00 36.39 167 VAL A O 1
ATOM 736 N N . PHE A 1 98 ? 56.334 25.943 -16.312 1.00 32.28 168 PHE A N 1
ATOM 737 C CA . PHE A 1 98 ? 56.036 25.774 -14.886 1.00 30.68 168 PHE A CA 1
ATOM 738 C C . PHE A 1 98 ? 57.081 24.898 -14.197 1.00 28.27 168 PHE A C 1
ATOM 739 O O . PHE A 1 98 ? 57.199 23.701 -14.505 1.00 26.39 168 PHE A O 1
ATOM 747 N N . ALA A 1 99 ? 57.825 25.484 -13.259 1.00 28.39 169 ALA A N 1
ATOM 748 C CA . ALA A 1 99 ? 58.954 24.794 -12.625 1.00 24.72 169 ALA A CA 1
ATOM 749 C C . ALA A 1 99 ? 58.976 25.069 -11.128 1.00 27.43 169 ALA A C 1
ATOM 750 O O . ALA A 1 99 ? 59.595 26.032 -10.669 1.00 27.13 169 ALA A O 1
ATOM 752 N N . PRO A 1 100 ? 58.287 24.223 -10.361 1.00 28.84 170 PRO A N 1
ATOM 753 C CA . PRO A 1 100 ? 58.235 24.390 -8.903 1.00 28.94 170 PRO A CA 1
ATOM 754 C C . PRO A 1 100 ? 59.618 24.327 -8.266 1.00 27.26 170 PRO A C 1
ATOM 755 O O . PRO A 1 100 ? 60.506 23.610 -8.725 1.00 26.15 170 PRO A O 1
ATOM 759 N N . ASP A 1 101 ? 59.796 25.087 -7.193 1.00 28.58 171 ASP A N 1
ATOM 760 C CA . ASP A 1 101 ? 61.091 25.111 -6.527 1.00 28.28 171 ASP A CA 1
ATOM 761 C C . ASP A 1 101 ? 61.329 23.855 -5.697 1.00 29.71 171 ASP A C 1
ATOM 762 O O . ASP A 1 101 ? 60.576 23.566 -4.771 1.00 33.69 171 ASP A O 1
ATOM 767 N N . LEU A 1 102 ? 62.368 23.101 -6.035 1.00 25.17 172 LEU A N 1
ATOM 768 C CA . LEU A 1 102 ? 62.699 21.884 -5.288 1.00 28.23 172 LEU A CA 1
ATOM 769 C C . LEU A 1 102 ? 63.833 22.115 -4.284 1.00 31.84 172 LEU A C 1
ATOM 770 O O . LEU A 1 102 ? 63.998 21.358 -3.316 1.00 31.05 172 LEU A O 1
ATOM 782 N N . ALA A 1 104 ? 64.368 24.680 -2.023 1.00 32.66 174 ALA A N 1
ATOM 783 C CA . ALA A 1 104 ? 63.970 25.052 -0.657 1.00 33.73 174 ALA A CA 1
ATOM 784 C C . ALA A 1 104 ? 63.448 23.842 0.151 1.00 35.05 174 ALA A C 1
ATOM 785 O O . ALA A 1 104 ? 63.908 23.621 1.274 1.00 35.42 174 ALA A O 1
ATOM 787 N N . PRO A 1 105 ? 62.522 23.035 -0.412 1.00 34.73 175 PRO A N 1
ATOM 788 C CA . PRO A 1 105 ? 62.146 21.898 0.434 1.00 31.77 175 PRO A CA 1
ATOM 789 C C . PRO A 1 105 ? 63.260 20.868 0.643 1.00 31.54 175 PRO A C 1
ATOM 790 O O . PRO A 1 105 ? 63.349 20.337 1.759 1.00 34.06 175 PRO A O 1
ATOM 802 N N . GLU A 1 107 ? 66.432 21.428 0.929 1.00 31.46 177 GLU A N 1
ATOM 803 C CA . GLU A 1 107 ? 67.288 22.034 1.945 1.00 36.72 177 GLU A CA 1
ATOM 804 C C . GLU A 1 107 ? 66.678 21.934 3.336 1.00 39.60 177 GLU A C 1
ATOM 805 O O . GLU A 1 107 ? 67.377 21.627 4.315 1.00 35.74 177 GLU A O 1
ATOM 811 N N A GLN A 1 108 ? 65.384 22.229 3.433 0.55 40.26 178 GLN A N 1
ATOM 812 N N B GLN A 1 108 ? 65.374 22.172 3.422 0.45 40.08 178 GLN A N 1
ATOM 813 C CA A GLN A 1 108 ? 64.652 22.099 4.694 0.55 40.34 178 GLN A CA 1
ATOM 814 C CA B GLN A 1 108 ? 64.667 22.123 4.699 0.45 40.36 178 GLN A CA 1
ATOM 815 C C A GLN A 1 108 ? 64.833 20.678 5.226 0.55 39.35 178 GLN A C 1
ATOM 816 C C B GLN A 1 108 ? 64.465 20.679 5.179 0.45 38.91 178 GLN A C 1
ATOM 817 O O A GLN A 1 108 ? 65.070 20.461 6.421 0.55 39.45 178 GLN A O 1
ATOM 818 O O B GLN A 1 108 ? 64.052 20.448 6.318 0.45 41.04 178 GLN A O 1
ATOM 829 N N . ALA A 1 109 ? 64.773 19.712 4.313 1.00 32.14 179 ALA A N 1
ATOM 830 C CA . ALA A 1 109 ? 64.761 18.294 4.684 1.00 29.87 179 ALA A CA 1
ATOM 831 C C . ALA A 1 109 ? 66.125 17.725 5.139 1.00 31.75 179 ALA A C 1
ATOM 832 O O . ALA A 1 109 ? 66.183 16.618 5.681 1.00 33.49 179 ALA A O 1
ATOM 834 N N . LYS A 1 110 ? 67.211 18.463 4.943 1.00 32.43 180 LYS A N 1
ATOM 835 C CA . LYS A 1 110 ? 68.528 17.996 5.417 1.00 30.19 180 LYS A CA 1
ATOM 836 C C . LYS A 1 110 ? 68.573 17.705 6.932 1.00 31.42 180 LYS A C 1
ATOM 837 O O . LYS A 1 110 ? 69.381 16.886 7.397 1.00 31.94 180 LYS A O 1
ATOM 843 N N . ALA A 1 111 ? 67.723 18.370 7.697 1.00 27.57 181 ALA A N 1
ATOM 844 C CA . ALA A 1 111 ? 67.704 18.147 9.146 1.00 33.87 181 ALA A CA 1
ATOM 845 C C . ALA A 1 111 ? 67.262 16.725 9.499 1.00 35.57 181 ALA A C 1
ATOM 846 O O . ALA A 1 111 ? 67.640 16.190 10.550 1.00 36.90 181 ALA A O 1
ATOM 848 N N . ARG A 1 112 ? 66.472 16.111 8.616 1.00 30.59 182 ARG A N 1
ATOM 849 C CA . ARG A 1 112 ? 65.948 14.769 8.847 1.00 28.73 182 ARG A CA 1
ATOM 850 C C . ARG A 1 112 ? 66.966 13.665 8.542 1.00 30.48 182 ARG A C 1
ATOM 851 O O . ARG A 1 112 ? 66.898 12.571 9.109 1.00 33.66 182 ARG A O 1
ATOM 859 N N . GLY A 1 113 ? 67.896 13.948 7.635 1.00 30.88 183 GLY A N 1
ATOM 860 C CA . GLY A 1 113 ? 68.855 12.963 7.184 1.00 32.75 183 GLY A CA 1
ATOM 861 C C . GLY A 1 113 ? 69.364 13.362 5.811 1.00 29.97 183 GLY A C 1
ATOM 862 O O . GLY A 1 113 ? 69.089 14.469 5.352 1.00 29.86 183 GLY A O 1
ATOM 863 N N . GLN A 1 114 ? 70.121 12.476 5.173 1.00 24.62 184 GLN A N 1
ATOM 864 C CA . GLN A 1 114 ? 70.697 12.775 3.872 1.00 22.40 184 GLN A CA 1
ATOM 865 C C . GLN A 1 114 ? 69.598 12.864 2.808 1.00 23.54 184 GLN A C 1
ATOM 866 O O . GLN A 1 114 ? 68.778 11.946 2.682 1.00 25.52 184 GLN A O 1
ATOM 872 N N . VAL A 1 115 ? 69.613 13.952 2.041 1.00 24.52 185 VAL A N 1
ATOM 873 C CA . VAL A 1 115 ? 68.690 14.087 0.915 1.00 27.35 185 VAL A CA 1
ATOM 874 C C . VAL A 1 115 ? 69.410 13.747 -0.401 1.00 27.62 185 VAL A C 1
ATOM 875 O O . VAL A 1 115 ? 68.763 13.516 -1.414 1.00 26.99 185 VAL A O 1
ATOM 879 N N . PHE A 1 116 ? 70.745 13.683 -0.368 1.00 27.80 186 PHE A N 1
ATOM 880 C CA . PHE A 1 116 ? 71.553 13.036 -1.417 1.00 24.98 186 PHE A CA 1
ATOM 881 C C . PHE A 1 116 ? 72.472 12.002 -0.773 1.00 27.86 186 PHE A C 1
ATOM 882 O O . PHE A 1 116 ? 72.819 12.127 0.416 1.00 24.00 186 PHE A O 1
ATOM 890 N N . LEU A 1 117 ? 72.883 11.007 -1.553 1.00 23.14 187 LEU A N 1
ATOM 891 C CA . LEU A 1 117 ? 73.871 10.018 -1.101 1.00 29.44 187 LEU A CA 1
ATOM 892 C C . LEU A 1 117 ? 75.250 10.665 -0.989 1.00 26.70 187 LEU A C 1
ATOM 893 O O . LEU A 1 117 ? 75.558 11.583 -1.738 1.00 21.74 187 LEU A O 1
ATOM 898 N N . ARG A 1 118 ? 76.073 10.187 -0.063 1.00 24.69 188 ARG A N 1
ATOM 899 C CA . ARG A 1 118 ? 77.442 10.716 0.098 1.00 25.71 188 ARG A CA 1
ATOM 900 C C . ARG A 1 118 ? 78.385 10.405 -1.095 1.00 24.88 188 ARG A C 1
ATOM 901 O O . ARG A 1 118 ? 79.177 11.265 -1.504 1.00 24.17 188 ARG A O 1
ATOM 909 N N . THR A 1 119 ? 78.292 9.201 -1.664 1.00 24.18 189 THR A N 1
ATOM 910 C CA . THR A 1 119 ? 79.241 8.765 -2.685 1.00 26.05 189 THR A CA 1
ATOM 911 C C . THR A 1 119 ? 78.633 8.591 -4.074 1.00 26.95 189 THR A C 1
ATOM 912 O O . THR A 1 119 ? 79.243 8.002 -4.962 1.00 25.29 189 THR A O 1
ATOM 916 N N . ASP A 1 120 ? 77.430 9.116 -4.257 1.00 22.97 190 ASP A N 1
ATOM 917 C CA . ASP A 1 120 ? 76.663 8.881 -5.486 1.00 26.52 190 ASP A CA 1
ATOM 918 C C . ASP A 1 120 ? 76.079 10.217 -5.953 1.00 26.20 190 ASP A C 1
ATOM 919 O O . ASP A 1 120 ? 75.907 11.125 -5.143 1.00 26.05 190 ASP A O 1
ATOM 924 N N . THR A 1 121 ? 75.794 10.360 -7.242 1.00 25.91 191 THR A N 1
ATOM 925 C CA . THR A 1 121 ? 75.227 11.608 -7.747 1.00 26.96 191 THR A CA 1
ATOM 926 C C . THR A 1 121 ? 73.781 11.826 -7.305 1.00 22.40 191 THR A C 1
ATOM 927 O O . THR A 1 121 ? 73.288 12.954 -7.325 1.00 25.40 191 THR A O 1
ATOM 931 N N . HIS A 1 122 ? 73.087 10.758 -6.925 1.00 24.38 192 HIS A N 1
ATOM 932 C CA . HIS A 1 122 ? 71.625 10.833 -6.853 1.00 22.35 192 HIS A CA 1
ATOM 933 C C . HIS A 1 122 ? 71.046 11.225 -5.500 1.00 26.58 192 HIS A C 1
ATOM 934 O O . HIS A 1 122 ? 71.675 11.067 -4.457 1.00 26.39 192 HIS A O 1
ATOM 941 N N . TRP A 1 123 ? 69.814 11.721 -5.521 1.00 25.16 193 TRP A N 1
ATOM 942 C CA . TRP A 1 123 ? 69.077 11.857 -4.281 1.00 23.75 193 TRP A CA 1
ATOM 943 C C . TRP A 1 123 ? 68.864 10.497 -3.618 1.00 25.49 193 TRP A C 1
ATOM 944 O O . TRP A 1 123 ? 68.822 9.454 -4.277 1.00 27.00 193 TRP A O 1
ATOM 955 N N . THR A 1 124 ? 68.762 10.526 -2.295 1.00 22.94 194 THR A N 1
ATOM 956 C CA . THR A 1 124 ? 68.289 9.395 -1.514 1.00 20.14 194 THR A CA 1
ATOM 957 C C . THR A 1 124 ? 66.793 9.202 -1.705 1.00 23.98 194 THR A C 1
ATOM 958 O O . THR A 1 124 ? 66.104 10.105 -2.187 1.00 24.23 194 THR A O 1
ATOM 962 N N . PRO A 1 125 ? 66.283 8.031 -1.316 1.00 29.12 195 PRO A N 1
ATOM 963 C CA . PRO A 1 125 ? 64.834 7.850 -1.409 1.00 29.30 195 PRO A CA 1
ATOM 964 C C . PRO A 1 125 ? 64.051 8.912 -0.630 1.00 30.38 195 PRO A C 1
ATOM 965 O O . PRO A 1 125 ? 63.007 9.365 -1.103 1.00 29.17 195 PRO A O 1
ATOM 977 N N . GLY A 1 127 ? 65.096 11.958 -0.147 1.00 29.79 197 GLY A N 1
ATOM 978 C CA . GLY A 1 127 ? 65.264 13.175 -0.917 1.00 28.63 197 GLY A CA 1
ATOM 979 C C . GLY A 1 127 ? 64.300 13.230 -2.097 1.00 29.86 197 GLY A C 1
ATOM 980 O O . GLY A 1 127 ? 63.683 14.261 -2.393 1.00 26.37 197 GLY A O 1
ATOM 981 N N . ALA A 1 128 ? 64.175 12.105 -2.783 1.00 25.67 198 ALA A N 1
ATOM 982 C CA . ALA A 1 128 ? 63.272 12.036 -3.934 1.00 26.11 198 ALA A CA 1
ATOM 983 C C . ALA A 1 128 ? 61.810 12.191 -3.480 1.00 27.37 198 ALA A C 1
ATOM 984 O O . ALA A 1 128 ? 60.975 12.756 -4.169 1.00 26.22 198 ALA A O 1
ATOM 986 N N . GLU A 1 129 ? 61.512 11.720 -2.282 1.00 26.61 199 GLU A N 1
ATOM 987 C CA . GLU A 1 129 ? 60.157 11.780 -1.777 1.00 27.75 199 GLU A CA 1
ATOM 988 C C . GLU A 1 129 ? 59.782 13.235 -1.454 1.00 28.20 199 GLU A C 1
ATOM 989 O O . GLU A 1 129 ? 58.656 13.667 -1.719 1.00 27.90 199 GLU A O 1
ATOM 995 N N . VAL A 1 130 ? 60.720 13.977 -0.865 1.00 28.94 200 VAL A N 1
ATOM 996 C CA . VAL A 1 130 ? 60.543 15.404 -0.629 1.00 29.71 200 VAL A CA 1
ATOM 997 C C . VAL A 1 130 ? 60.261 16.143 -1.943 1.00 27.81 200 VAL A C 1
ATOM 998 O O . VAL A 1 130 ? 59.317 16.954 -2.020 1.00 28.39 200 VAL A O 1
ATOM 1002 N N . ALA A 1 131 ? 61.037 15.825 -2.980 1.00 25.73 201 ALA A N 1
ATOM 1003 C CA . ALA A 1 131 ? 60.831 16.428 -4.306 1.00 26.03 201 ALA A CA 1
ATOM 1004 C C . ALA A 1 131 ? 59.444 16.071 -4.843 1.00 25.12 201 ALA A C 1
ATOM 1005 O O . ALA A 1 131 ? 58.693 16.950 -5.302 1.00 25.75 201 ALA A O 1
ATOM 1007 N N . ALA A 1 132 ? 59.069 14.799 -4.769 1.00 29.20 202 ALA A N 1
ATOM 1008 C CA . ALA A 1 132 ? 57.726 14.395 -5.216 1.00 26.85 202 ALA A CA 1
ATOM 1009 C C . ALA A 1 132 ? 56.622 15.122 -4.458 1.00 32.54 202 ALA A C 1
ATOM 1010 O O . ALA A 1 132 ? 55.595 15.496 -5.043 1.00 29.40 202 ALA A O 1
ATOM 1012 N N . GLN A 1 133 ? 56.801 15.323 -3.157 1.00 27.12 203 GLN A N 1
ATOM 1013 C CA . GLN A 1 133 ? 55.776 16.016 -2.412 1.00 27.65 203 GLN A CA 1
ATOM 1014 C C . GLN A 1 133 ? 55.657 17.482 -2.832 1.00 31.52 203 GLN A C 1
ATOM 1015 O O . GLN A 1 133 ? 54.535 18.017 -2.891 1.00 31.18 203 GLN A O 1
ATOM 1021 N N . ALA A 1 134 ? 56.790 18.138 -3.068 1.00 28.28 204 ALA A N 1
ATOM 1022 C CA . ALA A 1 134 ? 56.774 19.523 -3.524 1.00 29.95 204 ALA A CA 1
ATOM 1023 C C . ALA A 1 134 ? 56.073 19.614 -4.879 1.00 29.86 204 ALA A C 1
ATOM 1024 O O . ALA A 1 134 ? 55.296 20.531 -5.122 1.00 31.06 204 ALA A O 1
ATOM 1026 N N . LEU A 1 135 ? 56.388 18.681 -5.766 1.00 28.53 205 LEU A N 1
ATOM 1027 C CA . LEU A 1 135 ? 55.773 18.695 -7.086 1.00 27.18 205 LEU A CA 1
ATOM 1028 C C . LEU A 1 135 ? 54.256 18.454 -6.974 1.00 31.03 205 LEU A C 1
ATOM 1029 O O . LEU A 1 135 ? 53.456 19.139 -7.621 1.00 34.77 205 LEU A O 1
ATOM 1034 N N . ALA A 1 136 ? 53.841 17.522 -6.119 1.00 33.32 206 ALA A N 1
ATOM 1035 C CA . ALA A 1 136 ? 52.421 17.246 -5.940 1.00 32.59 206 ALA A CA 1
ATOM 1036 C C . ALA A 1 136 ? 51.654 18.440 -5.356 1.00 36.88 206 ALA A C 1
ATOM 1037 O O . ALA A 1 136 ? 50.511 18.672 -5.735 1.00 36.57 206 ALA A O 1
ATOM 1039 N N A GLU A 1 137 ? 52.285 19.180 -4.445 0.46 33.94 207 GLU A N 1
ATOM 1040 N N B GLU A 1 137 ? 52.275 19.180 -4.435 0.54 33.83 207 GLU A N 1
ATOM 1041 C CA A GLU A 1 137 ? 51.683 20.383 -3.873 0.46 34.99 207 GLU A CA 1
ATOM 1042 C CA B GLU A 1 137 ? 51.651 20.385 -3.894 0.54 35.37 207 GLU A CA 1
ATOM 1043 C C A GLU A 1 137 ? 51.426 21.434 -4.953 0.46 34.90 207 GLU A C 1
ATOM 1044 C C B GLU A 1 137 ? 51.375 21.372 -5.022 0.54 34.72 207 GLU A C 1
ATOM 1045 O O A GLU A 1 137 ? 50.381 22.098 -4.956 0.46 36.47 207 GLU A O 1
ATOM 1046 O O B GLU A 1 137 ? 50.273 21.931 -5.125 0.54 35.96 207 GLU A O 1
ATOM 1057 N N . ALA A 1 138 ? 52.378 21.570 -5.870 1.00 31.95 208 ALA A N 1
ATOM 1058 C CA . ALA A 1 138 ? 52.268 22.512 -6.969 1.00 36.34 208 ALA A CA 1
ATOM 1059 C C . ALA A 1 138 ? 51.191 22.064 -7.958 1.00 37.59 208 ALA A C 1
ATOM 1060 O O . ALA A 1 138 ? 50.372 22.871 -8.388 1.00 37.08 208 ALA A O 1
ATOM 1062 N N . VAL A 1 139 ? 51.183 20.777 -8.292 1.00 36.10 209 VAL A N 1
ATOM 1063 C CA . VAL A 1 139 ? 50.162 20.226 -9.179 1.00 36.57 209 VAL A CA 1
ATOM 1064 C C . VAL A 1 139 ? 48.756 20.450 -8.620 1.00 38.07 209 VAL A C 1
ATOM 1065 O O . VAL A 1 139 ? 47.849 20.870 -9.357 1.00 38.70 209 VAL A O 1
ATOM 1069 N N . SER A 1 140 ? 48.568 20.200 -7.321 1.00 34.74 210 SER A N 1
ATOM 1070 C CA . SER A 1 140 ? 47.286 20.435 -6.677 1.00 37.99 210 SER A CA 1
ATOM 1071 C C . SER A 1 140 ? 46.928 21.920 -6.687 1.00 41.56 210 SER A C 1
ATOM 1072 O O . SER A 1 140 ? 45.788 22.288 -6.949 1.00 40.09 210 SER A O 1
ATOM 1075 N N . ARG A 1 141 ? 47.909 22.771 -6.417 1.00 41.93 211 ARG A N 1
ATOM 1076 C CA . ARG A 1 141 ? 47.678 24.211 -6.328 1.00 43.66 211 ARG A CA 1
ATOM 1077 C C . ARG A 1 141 ? 47.164 24.779 -7.655 1.00 41.44 211 ARG A C 1
ATOM 1078 O O . ARG A 1 141 ? 46.321 25.672 -7.658 1.00 42.34 211 ARG A O 1
ATOM 1086 N N . GLN A 1 142 ? 47.679 24.249 -8.765 1.00 36.66 212 GLN A N 1
ATOM 1087 C CA . GLN A 1 142 ? 47.307 24.695 -10.122 1.00 39.10 212 GLN A CA 1
ATOM 1088 C C . GLN A 1 142 ? 46.153 23.909 -10.744 1.00 38.51 212 GLN A C 1
ATOM 1089 O O . GLN A 1 142 ? 45.780 24.162 -11.892 1.00 38.83 212 GLN A O 1
ATOM 1095 N N . SER A 1 143 ? 45.611 22.951 -10.000 1.00 37.11 213 SER A N 1
ATOM 1096 C CA . SER A 1 143 ? 44.508 22.117 -10.478 1.00 36.90 213 SER A CA 1
ATOM 1097 C C . SER A 1 143 ? 44.808 21.442 -11.815 1.00 35.93 213 SER A C 1
ATOM 1098 O O . SER A 1 143 ? 43.966 21.453 -12.711 1.00 35.81 213 SER A O 1
ATOM 1101 N N . LEU A 1 144 ? 45.993 20.850 -11.953 1.00 34.81 214 LEU A N 1
ATOM 1102 C CA . LEU A 1 144 ? 46.415 20.294 -13.241 1.00 34.96 214 LEU A CA 1
ATOM 1103 C C . LEU A 1 144 ? 45.826 18.915 -13.485 1.00 34.54 214 LEU A C 1
ATOM 1104 O O . LEU A 1 144 ? 45.714 18.470 -14.630 1.00 39.14 214 LEU A O 1
ATOM 1109 N N . LEU A 1 145 ? 45.442 18.242 -12.406 1.00 31.63 215 LEU A N 1
ATOM 1110 C CA . LEU A 1 145 ? 44.882 16.901 -12.502 1.00 34.78 215 LEU A CA 1
ATOM 1111 C C . LEU A 1 145 ? 43.413 16.882 -12.143 1.00 40.46 215 LEU A C 1
ATOM 1112 O O . LEU A 1 145 ? 43.002 17.453 -11.142 1.00 45.87 215 LEU A O 1
ATOM 1117 N N . ASN A 1 146 ? 42.626 16.205 -12.959 1.00 43.14 216 ASN A N 1
ATOM 1118 C CA . ASN A 1 146 ? 41.277 15.846 -12.551 1.00 49.73 216 ASN A CA 1
ATOM 1119 C C . ASN A 1 146 ? 41.159 14.330 -12.637 1.00 55.20 216 ASN A C 1
ATOM 1120 O O . ASN A 1 146 ? 42.079 13.655 -13.103 1.00 63.61 216 ASN A O 1
ATOM 1125 N N . GLY A 1 147 ? 40.047 13.785 -12.185 1.00 57.03 217 GLY A N 1
ATOM 1126 C CA . GLY A 1 147 ? 39.913 12.344 -12.174 1.00 54.24 217 GLY A CA 1
ATOM 1127 C C . GLY A 1 147 ? 39.916 11.863 -10.745 1.00 46.39 217 GLY A C 1
ATOM 1128 O O . GLY A 1 147 ? 40.352 12.579 -9.849 1.00 45.57 217 GLY A O 1
ATOM 1129 N N . ASP A 1 148 ? 39.407 10.658 -10.532 1.00 44.54 218 ASP A N 1
ATOM 1130 C CA . ASP A 1 148 ? 39.325 10.102 -9.192 1.00 44.41 218 ASP A CA 1
ATOM 1131 C C . ASP A 1 148 ? 40.706 9.819 -8.641 1.00 44.16 218 ASP A C 1
ATOM 1132 O O . ASP A 1 148 ? 41.537 9.228 -9.321 1.00 43.66 218 ASP A O 1
ATOM 1137 N N . PRO A 1 149 ? 40.948 10.241 -7.397 1.00 45.38 219 PRO A N 1
ATOM 1138 C CA . PRO A 1 149 ? 42.216 9.965 -6.730 1.00 42.80 219 PRO A CA 1
ATOM 1139 C C . PRO A 1 149 ? 42.411 8.469 -6.589 1.00 43.46 219 PRO A C 1
ATOM 1140 O O . PRO A 1 149 ? 41.442 7.747 -6.333 1.00 42.17 219 PRO A O 1
ATOM 1144 N N . GLN A 1 150 ? 43.636 8.005 -6.788 1.00 39.46 220 GLN A N 1
ATOM 1145 C CA . GLN A 1 150 ? 43.956 6.616 -6.511 1.00 41.57 220 GLN A CA 1
ATOM 1146 C C . GLN A 1 150 ? 44.967 6.582 -5.379 1.00 36.12 220 GLN A C 1
ATOM 1147 O O . GLN A 1 150 ? 45.929 7.341 -5.385 1.00 34.96 220 GLN A O 1
ATOM 1153 N N . ALA A 1 151 ? 44.753 5.710 -4.406 1.00 38.09 221 ALA A N 1
ATOM 1154 C CA . ALA A 1 151 ? 45.643 5.684 -3.242 1.00 38.02 221 ALA A CA 1
ATOM 1155 C C . ALA A 1 151 ? 46.801 4.710 -3.431 1.00 38.37 221 ALA A C 1
ATOM 1156 O O . ALA A 1 151 ? 46.650 3.639 -4.024 1.00 36.66 221 ALA A O 1
ATOM 1158 N N . PHE A 1 152 ? 47.965 5.086 -2.916 1.00 31.76 222 PHE A N 1
ATOM 1159 C CA . PHE A 1 152 ? 49.126 4.212 -2.983 1.00 33.92 222 PHE A CA 1
ATOM 1160 C C . PHE A 1 152 ? 49.721 4.127 -1.591 1.00 35.09 222 PHE A C 1
ATOM 1161 O O . PHE A 1 152 ? 49.584 5.057 -0.807 1.00 37.02 222 PHE A O 1
ATOM 1169 N N . ILE A 1 153 ? 50.383 3.015 -1.297 1.00 34.42 223 ILE A N 1
ATOM 1170 C CA . ILE A 1 153 ? 51.097 2.853 -0.038 1.00 29.77 223 ILE A CA 1
ATOM 1171 C C . ILE A 1 153 ? 52.569 2.557 -0.322 1.00 31.95 223 ILE A C 1
ATOM 1172 O O . ILE A 1 153 ? 52.897 1.704 -1.154 1.00 33.16 223 ILE A O 1
ATOM 1177 N N . THR A 1 154 ? 53.456 3.283 0.350 1.00 31.28 224 THR A N 1
ATOM 1178 C CA . THR A 1 154 ? 54.900 3.056 0.235 1.00 30.62 224 THR A CA 1
ATOM 1179 C C . THR A 1 154 ? 55.384 2.337 1.474 1.00 34.75 224 THR A C 1
ATOM 1180 O O . THR A 1 154 ? 55.068 2.752 2.580 1.00 37.46 224 THR A O 1
ATOM 1184 N N . GLU A 1 155 ? 56.090 1.224 1.294 1.00 30.63 225 GLU A N 1
ATOM 1185 C CA . GLU A 1 155 ? 56.614 0.478 2.435 1.00 35.74 225 GLU A CA 1
ATOM 1186 C C . GLU A 1 155 ? 58.137 0.535 2.444 1.00 32.23 225 GLU A C 1
ATOM 1187 O O . GLU A 1 155 ? 58.790 0.399 1.403 1.00 35.94 225 GLU A O 1
ATOM 1193 N N . ALA A 1 156 ? 58.702 0.740 3.622 1.00 32.94 226 ALA A N 1
ATOM 1194 C CA . ALA A 1 156 ? 60.144 0.783 3.771 1.00 33.02 226 ALA A CA 1
ATOM 1195 C C . ALA A 1 156 ? 60.628 -0.610 4.104 1.00 36.13 226 ALA A C 1
ATOM 1196 O O . ALA A 1 156 ? 60.134 -1.226 5.053 1.00 40.29 226 ALA A O 1
ATOM 1198 N N . GLY A 1 157 ? 61.574 -1.114 3.320 1.00 32.28 227 GLY A N 1
ATOM 1199 C CA . GLY A 1 157 ? 62.145 -2.424 3.573 1.00 34.13 227 GLY A CA 1
ATOM 1200 C C . GLY A 1 157 ? 63.462 -2.342 4.338 1.00 34.79 227 GLY A C 1
ATOM 1201 O O . GLY A 1 157 ? 63.653 -1.477 5.187 1.00 30.86 227 GLY A O 1
ATOM 1202 N N . ASN A 1 158 ? 64.375 -3.250 4.029 1.00 32.68 228 ASN A N 1
ATOM 1203 C CA . ASN A 1 158 ? 65.639 -3.315 4.747 1.00 32.73 228 ASN A CA 1
ATOM 1204 C C . ASN A 1 158 ? 66.613 -2.252 4.252 1.00 28.72 228 ASN A C 1
ATOM 1205 O O . ASN A 1 158 ? 66.425 -1.667 3.193 1.00 29.94 228 ASN A O 1
ATOM 1210 N N . THR A 1 159 ? 67.653 -1.999 5.043 1.00 26.27 229 THR A N 1
ATOM 1211 C CA . THR A 1 159 ? 68.741 -1.118 4.639 1.00 29.21 229 THR A CA 1
ATOM 1212 C C . THR A 1 159 ? 70.013 -1.959 4.460 1.00 27.17 229 THR A C 1
ATOM 1213 O O . THR A 1 159 ? 70.269 -2.863 5.266 1.00 30.94 229 THR A O 1
ATOM 1217 N N . ALA A 1 160 ? 70.786 -1.670 3.408 1.00 25.99 230 ALA A N 1
ATOM 1218 C CA . ALA A 1 160 ? 72.014 -2.405 3.091 1.00 32.49 230 ALA A CA 1
ATOM 1219 C C . ALA A 1 160 ? 73.025 -1.459 2.468 1.00 29.50 230 ALA A C 1
ATOM 1220 O O . ALA A 1 160 ? 72.641 -0.399 1.943 1.00 28.34 230 ALA A O 1
ATOM 1222 N N . PRO A 1 161 ? 74.319 -1.829 2.501 1.00 27.68 231 PRO A N 1
ATOM 1223 C CA . PRO A 1 161 ? 75.305 -0.961 1.848 1.00 25.56 231 PRO A CA 1
ATOM 1224 C C . PRO A 1 161 ? 75.052 -0.780 0.354 1.00 25.58 231 PRO A C 1
ATOM 1225 O O . PRO A 1 161 ? 74.468 -1.644 -0.307 1.00 27.34 231 PRO A O 1
ATOM 1229 N N . TYR A 1 162 ? 75.496 0.355 -0.166 1.00 26.22 232 TYR A N 1
ATOM 1230 C CA . TYR A 1 162 ? 75.335 0.664 -1.582 1.00 28.89 232 TYR A CA 1
ATOM 1231 C C . TYR A 1 162 ? 76.608 1.364 -2.090 1.00 28.58 232 TYR A C 1
ATOM 1232 O O . TYR A 1 162 ? 77.018 2.376 -1.521 1.00 32.42 232 TYR A O 1
ATOM 1241 N N . LYS A 1 163 ? 77.238 0.813 -3.130 1.00 28.48 233 LYS A N 1
ATOM 1242 C CA . LYS A 1 163 ? 78.422 1.431 -3.737 1.00 30.84 233 LYS A CA 1
ATOM 1243 C C . LYS A 1 163 ? 77.978 2.497 -4.728 1.00 27.97 233 LYS A C 1
ATOM 1244 O O . LYS A 1 163 ? 77.316 2.172 -5.705 1.00 28.36 233 LYS A O 1
ATOM 1250 N N . GLY A 1 164 ? 78.342 3.755 -4.470 1.00 26.59 234 GLY A N 1
ATOM 1251 C CA . GLY A 1 164 ? 77.865 4.884 -5.263 1.00 27.69 234 GLY A CA 1
ATOM 1252 C C . GLY A 1 164 ? 78.468 4.970 -6.659 1.00 27.44 234 GLY A C 1
ATOM 1253 O O . GLY A 1 164 ? 79.586 4.483 -6.918 1.00 28.08 234 GLY A O 1
ATOM 1254 N N . ASP A 1 165 ? 77.735 5.610 -7.573 1.00 26.26 235 ASP A N 1
ATOM 1255 C CA . ASP A 1 165 ? 78.140 5.614 -8.969 1.00 28.15 235 ASP A CA 1
ATOM 1256 C C . ASP A 1 165 ? 79.455 6.382 -9.157 1.00 30.95 235 ASP A C 1
ATOM 1257 O O . ASP A 1 165 ? 80.233 6.061 -10.033 1.00 33.79 235 ASP A O 1
ATOM 1262 N N . LEU A 1 166 ? 79.721 7.348 -8.284 1.00 28.81 236 LEU A N 1
ATOM 1263 C CA . LEU A 1 166 ? 80.952 8.131 -8.371 1.00 28.49 236 LEU A CA 1
ATOM 1264 C C . LEU A 1 166 ? 82.224 7.369 -7.984 1.00 30.96 236 LEU A C 1
ATOM 1265 O O . LEU A 1 166 ? 83.323 7.721 -8.423 1.00 30.88 236 LEU A O 1
ATOM 1270 N N . THR A 1 167 ? 82.090 6.328 -7.171 1.00 33.55 237 THR A N 1
ATOM 1271 C CA . THR A 1 167 ? 83.274 5.597 -6.734 1.00 37.60 237 THR A CA 1
ATOM 1272 C C . THR A 1 167 ? 83.974 4.939 -7.917 1.00 41.74 237 THR A C 1
ATOM 1273 O O . THR A 1 167 ? 85.172 4.707 -7.876 1.00 40.83 237 THR A O 1
ATOM 1277 N N . ASN A 1 168 ? 83.229 4.670 -8.986 1.00 44.91 238 ASN A N 1
ATOM 1278 C CA . ASN A 1 168 ? 83.810 4.015 -10.154 1.00 50.05 238 ASN A CA 1
ATOM 1279 C C . ASN A 1 168 ? 84.645 4.954 -11.018 1.00 49.59 238 ASN A C 1
ATOM 1280 O O . ASN A 1 168 ? 85.402 4.507 -11.886 1.00 53.92 238 ASN A O 1
ATOM 1285 N N . PHE A 1 169 ? 84.512 6.254 -10.781 1.00 45.46 239 PHE A N 1
ATOM 1286 C CA . PHE A 1 169 ? 85.334 7.235 -11.474 1.00 48.06 239 PHE A CA 1
ATOM 1287 C C . PHE A 1 169 ? 86.608 7.535 -10.721 1.00 47.13 239 PHE A C 1
ATOM 1288 O O . PHE A 1 169 ? 87.507 8.198 -11.239 1.00 53.41 239 PHE A O 1
ATOM 1296 N N . LEU A 1 170 ? 86.702 7.038 -9.496 1.00 43.52 240 LEU A N 1
ATOM 1297 C CA . LEU A 1 170 ? 87.936 7.195 -8.745 1.00 47.19 240 LEU A CA 1
ATOM 1298 C C . LEU A 1 170 ? 89.032 6.323 -9.337 1.00 58.90 240 LEU A C 1
ATOM 1299 O O . LEU A 1 170 ? 88.771 5.197 -9.762 1.00 58.63 240 LEU A O 1
ATOM 1304 N N . PRO A 1 171 ? 90.263 6.849 -9.384 1.00 70.11 241 PRO A N 1
ATOM 1305 C CA . PRO A 1 171 ? 91.426 5.984 -9.598 1.00 72.98 241 PRO A CA 1
ATOM 1306 C C . PRO A 1 171 ? 91.591 4.994 -8.446 1.00 69.34 241 PRO A C 1
ATOM 1307 O O . PRO A 1 171 ? 92.339 4.027 -8.585 1.00 68.31 241 PRO A O 1
ATOM 1311 N N . ASP A 1 173 ? 95.726 0.294 -9.760 1.00 71.25 243 ASP A N 1
ATOM 1312 C CA . ASP A 1 173 ? 94.636 1.116 -9.206 1.00 78.16 243 ASP A CA 1
ATOM 1313 C C . ASP A 1 173 ? 93.717 0.365 -8.215 1.00 79.65 243 ASP A C 1
ATOM 1314 O O . ASP A 1 173 ? 93.310 0.945 -7.204 1.00 78.37 243 ASP A O 1
ATOM 1316 N N . PRO A 1 174 ? 93.370 -0.913 -8.498 1.00 81.61 244 PRO A N 1
ATOM 1317 C CA . PRO A 1 174 ? 92.765 -1.705 -7.415 1.00 78.53 244 PRO A CA 1
ATOM 1318 C C . PRO A 1 174 ? 93.758 -2.006 -6.285 1.00 77.64 244 PRO A C 1
ATOM 1319 O O . PRO A 1 174 ? 93.356 -2.500 -5.229 1.00 76.94 244 PRO A O 1
ATOM 1323 N N . LEU A 1 175 ? 95.039 -1.711 -6.510 1.00 77.88 245 LEU A N 1
ATOM 1324 C CA . LEU A 1 175 ? 96.032 -1.727 -5.441 1.00 71.53 245 LEU A CA 1
ATOM 1325 C C . LEU A 1 175 ? 95.686 -0.672 -4.383 1.00 68.91 245 LEU A C 1
ATOM 1326 O O . LEU A 1 175 ? 96.255 -0.666 -3.293 1.00 67.91 245 LEU A O 1
ATOM 1328 N N . PHE A 1 176 ? 94.754 0.220 -4.718 1.00 67.09 246 PHE A N 1
ATOM 1329 C CA . PHE A 1 176 ? 94.352 1.307 -3.832 1.00 63.39 246 PHE A CA 1
ATOM 1330 C C . PHE A 1 176 ? 92.881 1.214 -3.453 1.00 63.36 246 PHE A C 1
ATOM 1331 O O . PHE A 1 176 ? 92.232 2.235 -3.219 1.00 63.88 246 PHE A O 1
ATOM 1339 N N . SER A 1 177 ? 92.348 -0.002 -3.403 1.00 62.64 247 SER A N 1
ATOM 1340 C CA . SER A 1 177 ? 90.940 -0.188 -3.060 1.00 59.55 247 SER A CA 1
ATOM 1341 C C . SER A 1 177 ? 90.676 0.217 -1.609 1.00 56.13 247 SER A C 1
ATOM 1342 O O . SER A 1 177 ? 89.549 0.560 -1.235 1.00 53.27 247 SER A O 1
ATOM 1345 N N . ASN A 1 178 ? 91.731 0.188 -0.802 1.00 54.40 248 ASN A N 1
ATOM 1346 C CA . ASN A 1 178 ? 91.642 0.548 0.606 1.00 54.27 248 ASN A CA 1
ATOM 1347 C C . ASN A 1 178 ? 91.415 2.039 0.816 1.00 52.96 248 ASN A C 1
ATOM 1348 O O . ASN A 1 178 ? 91.034 2.472 1.902 1.00 57.19 248 ASN A O 1
ATOM 1353 N N . LEU A 1 179 ? 91.623 2.819 -0.235 1.00 51.77 249 LEU A N 1
ATOM 1354 C CA . LEU A 1 179 ? 91.389 4.256 -0.171 1.00 51.25 249 LEU A CA 1
ATOM 1355 C C . LEU A 1 179 ? 89.959 4.677 -0.526 1.00 50.26 249 LEU A C 1
ATOM 1356 O O . LEU A 1 179 ? 89.610 5.834 -0.322 1.00 49.61 249 LEU A O 1
ATOM 1361 N N . LEU A 1 180 ? 89.154 3.764 -1.078 1.00 38.74 250 LEU A N 1
ATOM 1362 C CA . LEU A 1 180 ? 87.765 4.077 -1.448 1.00 33.20 250 LEU A CA 1
ATOM 1363 C C . LEU A 1 180 ? 86.981 4.559 -0.240 1.00 32.90 250 LEU A C 1
ATOM 1364 O O . LEU A 1 180 ? 87.203 4.070 0.863 1.00 33.48 250 LEU A O 1
ATOM 1369 N N . PRO A 1 181 ? 86.059 5.514 -0.440 1.00 31.54 251 PRO A N 1
ATOM 1370 C CA . PRO A 1 181 ? 85.179 5.937 0.656 1.00 32.63 251 PRO A CA 1
ATOM 1371 C C . PRO A 1 181 ? 84.272 4.803 1.122 1.00 31.19 251 PRO A C 1
ATOM 1372 O O . PRO A 1 181 ? 84.005 3.871 0.361 1.00 27.51 251 PRO A O 1
ATOM 1376 N N . ALA A 1 182 ? 83.854 4.852 2.383 1.00 27.23 252 ALA A N 1
ATOM 1377 C CA . ALA A 1 182 ? 82.861 3.907 2.885 1.00 27.05 252 ALA A CA 1
ATOM 1378 C C . ALA A 1 182 ? 81.617 3.930 1.988 1.00 22.97 252 ALA A C 1
ATOM 1379 O O . ALA A 1 182 ? 81.189 4.997 1.550 1.00 25.65 252 ALA A O 1
ATOM 1381 N N . PRO A 1 183 ? 81.045 2.757 1.702 1.00 26.77 253 PRO A N 1
ATOM 1382 C CA . PRO A 1 183 ? 79.773 2.741 0.974 1.00 29.15 253 PRO A CA 1
ATOM 1383 C C . PRO A 1 183 ? 78.693 3.523 1.707 1.00 26.39 253 PRO A C 1
ATOM 1384 O O . PRO A 1 183 ? 78.712 3.583 2.945 1.00 22.10 253 PRO A O 1
ATOM 1388 N N . ASP A 1 184 ? 77.759 4.108 0.957 1.00 25.10 254 ASP A N 1
ATOM 1389 C CA . ASP A 1 184 ? 76.524 4.621 1.541 1.00 25.92 254 ASP A CA 1
ATOM 1390 C C . ASP A 1 184 ? 75.701 3.479 2.116 1.00 27.61 254 ASP A C 1
ATOM 1391 O O . ASP A 1 184 ? 75.981 2.312 1.857 1.00 26.46 254 ASP A O 1
ATOM 1396 N N . ASN A 1 185 ? 74.671 3.832 2.880 1.00 25.59 255 ASN A N 1
ATOM 1397 C CA . ASN A 1 185 ? 73.618 2.889 3.223 1.00 25.70 255 ASN A CA 1
ATOM 1398 C C . ASN A 1 185 ? 72.384 3.275 2.437 1.00 26.89 255 ASN A C 1
ATOM 1399 O O . ASN A 1 185 ? 72.147 4.464 2.211 1.00 30.78 255 ASN A O 1
ATOM 1404 N N . LEU A 1 186 ? 71.628 2.273 1.998 1.00 26.19 256 LEU A N 1
ATOM 1405 C CA . LEU A 1 186 ? 70.442 2.511 1.180 1.00 25.41 256 LEU A CA 1
ATOM 1406 C C . LEU A 1 186 ? 69.239 1.725 1.668 1.00 24.49 256 LEU A C 1
ATOM 1407 O O . LEU A 1 186 ? 69.281 0.498 1.792 1.00 28.43 256 LEU A O 1
ATOM 1412 N N . GLN A 1 187 ? 68.148 2.440 1.957 1.00 25.73 257 GLN A N 1
ATOM 1413 C CA . GLN A 1 187 ? 66.921 1.794 2.387 1.00 27.31 257 GLN A CA 1
ATOM 1414 C C . GLN A 1 187 ? 66.053 1.449 1.173 1.00 27.17 257 GLN A C 1
ATOM 1415 O O . GLN A 1 187 ? 65.796 2.293 0.324 1.00 29.50 257 GLN A O 1
ATOM 1421 N N . LYS A 1 188 ? 65.641 0.197 1.080 1.00 27.69 258 LYS A N 1
ATOM 1422 C CA . LYS A 1 188 ? 64.719 -0.205 0.029 1.00 30.82 258 LYS A CA 1
ATOM 1423 C C . LYS A 1 188 ? 63.354 0.428 0.291 1.00 32.24 258 LYS A C 1
ATOM 1424 O O . LYS A 1 188 ? 62.851 0.366 1.408 1.00 29.97 258 LYS A O 1
ATOM 1430 N N A ARG A 1 189 ? 62.738 1.030 -0.722 0.51 33.13 259 ARG A N 1
ATOM 1431 N N B ARG A 1 189 ? 62.790 1.052 -0.742 0.49 32.91 259 ARG A N 1
ATOM 1432 C CA A ARG A 1 189 ? 61.368 1.520 -0.550 0.51 34.63 259 ARG A CA 1
ATOM 1433 C CA B ARG A 1 189 ? 61.435 1.591 -0.688 0.49 35.20 259 ARG A CA 1
ATOM 1434 C C A ARG A 1 189 ? 60.555 1.274 -1.801 0.51 37.29 259 ARG A C 1
ATOM 1435 C C B ARG A 1 189 ? 60.648 1.050 -1.862 0.49 37.92 259 ARG A C 1
ATOM 1436 O O A ARG A 1 189 ? 60.959 1.666 -2.902 0.51 38.22 259 ARG A O 1
ATOM 1437 O O B ARG A 1 189 ? 61.159 1.025 -2.984 0.49 38.11 259 ARG A O 1
ATOM 1452 N N . THR A 1 190 ? 59.420 0.607 -1.614 1.00 35.62 260 THR A N 1
ATOM 1453 C CA . THR A 1 190 ? 58.550 0.187 -2.701 1.00 42.59 260 THR A CA 1
ATOM 1454 C C . THR A 1 190 ? 57.123 0.712 -2.516 1.00 38.19 260 THR A C 1
ATOM 1455 O O . THR A 1 190 ? 56.610 0.779 -1.400 1.00 39.14 260 THR A O 1
ATOM 1459 N N . THR A 1 191 ? 56.479 1.062 -3.627 1.00 33.16 261 THR A N 1
ATOM 1460 C CA . THR A 1 191 ? 55.150 1.654 -3.599 1.00 30.36 261 THR A CA 1
ATOM 1461 C C . THR A 1 191 ? 54.170 0.776 -4.366 1.00 35.46 261 THR A C 1
ATOM 1462 O O . THR A 1 191 ? 54.487 0.291 -5.448 1.00 34.89 261 THR A O 1
ATOM 1466 N N . ARG A 1 192 ? 52.990 0.564 -3.797 1.00 33.48 262 ARG A N 1
ATOM 1467 C CA . ARG A 1 192 ? 51.976 -0.257 -4.436 1.00 37.91 262 ARG A CA 1
ATOM 1468 C C . ARG A 1 192 ? 50.616 0.426 -4.348 1.00 42.92 262 ARG A C 1
ATOM 1469 O O . ARG A 1 192 ? 50.339 1.136 -3.382 1.00 41.65 262 ARG A O 1
ATOM 1477 N N . PRO A 1 193 ? 49.764 0.220 -5.362 1.00 43.17 263 PRO A N 1
ATOM 1478 C CA . PRO A 1 193 ? 48.365 0.656 -5.255 1.00 45.98 263 PRO A CA 1
ATOM 1479 C C . PRO A 1 193 ? 47.637 -0.126 -4.178 1.00 49.53 263 PRO A C 1
ATOM 1480 O O . PRO A 1 193 ? 47.967 -1.285 -3.944 1.00 55.10 263 PRO A O 1
ATOM 1484 N N . VAL A 1 194 ? 46.666 0.498 -3.523 1.00 52.77 264 VAL A N 1
ATOM 1485 C CA . VAL A 1 194 ? 45.848 -0.195 -2.540 1.00 60.91 264 VAL A CA 1
ATOM 1486 C C . VAL A 1 194 ? 44.900 -1.187 -3.228 1.00 64.51 264 VAL A C 1
ATOM 1487 O O . VAL A 1 194 ? 44.621 -2.267 -2.695 1.00 68.10 264 VAL A O 1
ATOM 1491 N N . ASP A 1 195 ? 44.433 -0.816 -4.419 1.00 61.67 265 ASP A N 1
ATOM 1492 C CA . ASP A 1 195 ? 43.583 -1.670 -5.257 1.00 66.74 265 ASP A CA 1
ATOM 1493 C C . ASP A 1 195 ? 42.351 -2.201 -4.520 1.00 72.17 265 ASP A C 1
ATOM 1494 O O . ASP A 1 195 ? 41.267 -2.319 -5.100 1.00 76.01 265 ASP A O 1
ATOM 1497 N N . GLN A 1 209 ? 44.452 4.347 -19.953 1.00 65.88 279 GLN A N 1
ATOM 1498 C CA . GLN A 1 209 ? 45.024 5.679 -20.089 1.00 61.48 279 GLN A CA 1
ATOM 1499 C C . GLN A 1 209 ? 45.546 6.175 -18.745 1.00 56.25 279 GLN A C 1
ATOM 1500 O O . GLN A 1 209 ? 44.804 6.249 -17.766 1.00 57.80 279 GLN A O 1
ATOM 1502 N N . ILE A 1 210 ? 46.827 6.508 -18.701 1.00 50.91 280 ILE A N 1
ATOM 1503 C CA . ILE A 1 210 ? 47.452 6.964 -17.460 1.00 44.33 280 ILE A CA 1
ATOM 1504 C C . ILE A 1 210 ? 47.529 8.486 -17.501 1.00 37.46 280 ILE A C 1
ATOM 1505 O O . ILE A 1 210 ? 47.953 9.056 -18.495 1.00 36.25 280 ILE A O 1
ATOM 1510 N N . PRO A 1 211 ? 47.067 9.152 -16.434 1.00 37.07 281 PRO A N 1
ATOM 1511 C CA . PRO A 1 211 ? 46.952 10.613 -16.484 1.00 36.63 281 PRO A CA 1
ATOM 1512 C C . PRO A 1 211 ? 48.265 11.371 -16.334 1.00 29.68 281 PRO A C 1
ATOM 1513 O O . PRO A 1 211 ? 48.304 12.545 -16.702 1.00 29.75 281 PRO A O 1
ATOM 1517 N N . VAL A 1 212 ? 49.314 10.726 -15.826 1.00 25.56 282 VAL A N 1
ATOM 1518 C CA . VAL A 1 212 ? 50.605 11.401 -15.651 1.00 27.27 282 VAL A CA 1
ATOM 1519 C C . VAL A 1 212 ? 51.755 10.603 -16.272 1.00 26.41 282 VAL A C 1
ATOM 1520 O O . VAL A 1 212 ? 51.827 9.385 -16.097 1.00 30.07 282 VAL A O 1
ATOM 1524 N N . ALA A 1 213 ? 52.655 11.277 -16.989 1.00 25.42 283 ALA A N 1
ATOM 1525 C CA . ALA A 1 213 ? 53.871 10.615 -17.472 1.00 24.84 283 ALA A CA 1
ATOM 1526 C C . ALA A 1 213 ? 55.093 11.235 -16.802 1.00 25.04 283 ALA A C 1
ATOM 1527 O O . ALA A 1 213 ? 55.130 12.436 -16.559 1.00 28.55 283 ALA A O 1
ATOM 1529 N N . LEU A 1 214 ? 56.080 10.395 -16.509 1.00 26.21 284 LEU A N 1
ATOM 1530 C CA . LEU A 1 214 ? 57.343 10.849 -15.924 1.00 24.43 284 LEU A CA 1
ATOM 1531 C C . LEU A 1 214 ? 58.425 10.677 -16.986 1.00 20.16 284 LEU A C 1
ATOM 1532 O O . LEU A 1 214 ? 58.529 9.603 -17.585 1.00 26.13 284 LEU A O 1
ATOM 1537 N N . VAL A 1 215 ? 59.170 11.757 -17.258 1.00 22.27 285 VAL A N 1
ATOM 1538 C CA . VAL A 1 215 ? 60.313 11.713 -18.156 1.00 22.79 285 VAL A CA 1
ATOM 1539 C C . VAL A 1 215 ? 61.533 12.296 -17.456 1.00 23.95 285 VAL A C 1
ATOM 1540 O O . VAL A 1 215 ? 61.423 13.278 -16.725 1.00 27.05 285 VAL A O 1
ATOM 1544 N N . GLY A 1 216 ? 62.682 11.669 -17.643 1.00 25.73 286 GLY A N 1
ATOM 1545 C CA . GLY A 1 216 ? 63.889 12.164 -17.019 1.00 26.64 286 GLY A CA 1
ATOM 1546 C C . GLY A 1 216 ? 65.085 11.246 -17.168 1.00 28.44 286 GLY A C 1
ATOM 1547 O O . GLY A 1 216 ? 65.214 10.485 -18.139 1.00 25.90 286 GLY A O 1
ATOM 1548 N N . THR A 1 217 ? 65.971 11.341 -16.183 1.00 24.56 287 THR A N 1
ATOM 1549 C CA . THR A 1 217 ? 67.267 10.688 -16.203 1.00 22.83 287 THR A CA 1
ATOM 1550 C C . THR A 1 217 ? 67.274 9.513 -15.240 1.00 21.05 287 THR A C 1
ATOM 1551 O O . THR A 1 217 ? 66.218 8.972 -14.877 1.00 22.64 287 THR A O 1
ATOM 1555 N N . SER A 1 218 ? 68.477 9.084 -14.869 1.00 25.50 288 SER A N 1
ATOM 1556 C CA . SER A 1 218 ? 68.627 8.047 -13.849 1.00 23.53 288 SER A CA 1
ATOM 1557 C C . SER A 1 218 ? 68.022 8.463 -12.508 1.00 22.30 288 SER A C 1
ATOM 1558 O O . SER A 1 218 ? 67.690 7.589 -11.693 1.00 22.84 288 SER A O 1
ATOM 1561 N N . TYR A 1 219 ? 67.854 9.768 -12.259 1.00 22.02 289 TYR A N 1
ATOM 1562 C CA . TYR A 1 219 ? 67.145 10.199 -11.029 1.00 25.40 289 TYR A CA 1
ATOM 1563 C C . TYR A 1 219 ? 65.738 9.600 -11.006 1.00 26.06 289 TYR A C 1
ATOM 1564 O O . TYR A 1 219 ? 65.196 9.264 -9.936 1.00 24.31 289 TYR A O 1
ATOM 1573 N N . SER A 1 220 ? 65.166 9.424 -12.198 1.00 23.43 290 SER A N 1
ATOM 1574 C CA . SER A 1 220 ? 63.790 8.930 -12.340 1.00 21.84 290 SER A CA 1
ATOM 1575 C C . SER A 1 220 ? 63.719 7.487 -12.794 1.00 24.25 290 SER A C 1
ATOM 1576 O O . SER A 1 220 ? 62.740 6.806 -12.517 1.00 26.29 290 SER A O 1
ATOM 1579 N N . ALA A 1 221 ? 64.725 7.031 -13.543 1.00 23.35 291 ALA A N 1
ATOM 1580 C CA . ALA A 1 221 ? 64.678 5.682 -14.093 1.00 25.02 291 ALA A CA 1
ATOM 1581 C C . ALA A 1 221 ? 65.084 4.618 -13.096 1.00 27.36 291 ALA A C 1
ATOM 1582 O O . ALA A 1 221 ? 64.680 3.474 -13.216 1.00 24.88 291 ALA A O 1
ATOM 1584 N N . ASN A 1 222 ? 65.919 4.981 -12.137 1.00 24.32 292 ASN A N 1
ATOM 1585 C CA . ASN A 1 222 ? 66.483 3.998 -11.216 1.00 24.25 292 ASN A CA 1
ATOM 1586 C C . ASN A 1 222 ? 65.511 3.718 -10.048 1.00 23.26 292 ASN A C 1
ATOM 1587 O O . ASN A 1 222 ? 65.224 4.614 -9.258 1.00 25.84 292 ASN A O 1
ATOM 1592 N N . PRO A 1 223 ? 65.014 2.476 -9.946 1.00 22.11 293 PRO A N 1
ATOM 1593 C CA . PRO A 1 223 ? 64.082 2.076 -8.887 1.00 29.23 293 PRO A CA 1
ATOM 1594 C C . PRO A 1 223 ? 64.614 2.365 -7.472 1.00 27.74 293 PRO A C 1
ATOM 1595 O O . PRO A 1 223 ? 63.813 2.513 -6.542 1.00 24.63 293 PRO A O 1
ATOM 1599 N N . HIS A 1 224 ? 65.930 2.445 -7.299 1.00 26.57 294 HIS A N 1
ATOM 1600 C CA . HIS A 1 224 ? 66.478 2.608 -5.944 1.00 26.54 294 HIS A CA 1
ATOM 1601 C C . HIS A 1 224 ? 65.994 3.896 -5.264 1.00 29.51 294 HIS A C 1
ATOM 1602 O O . HIS A 1 224 ? 65.871 3.930 -4.044 1.00 30.54 294 HIS A O 1
ATOM 1609 N N . TRP A 1 225 ? 65.739 4.956 -6.033 1.00 22.16 295 TRP A N 1
ATOM 1610 C CA . TRP A 1 225 ? 65.357 6.237 -5.425 1.00 20.76 295 TRP A CA 1
ATOM 1611 C C . TRP A 1 225 ? 63.831 6.329 -5.277 1.00 19.03 295 TRP A C 1
ATOM 1612 O O . TRP A 1 225 ? 63.331 7.246 -4.632 1.00 24.77 295 TRP A O 1
ATOM 1623 N N . ASN A 1 226 ? 63.129 5.363 -5.871 1.00 24.29 296 ASN A N 1
ATOM 1624 C CA . ASN A 1 226 ? 61.661 5.249 -5.816 1.00 26.52 296 ASN A CA 1
ATOM 1625 C C . ASN A 1 226 ? 60.941 6.556 -6.143 1.00 27.28 296 ASN A C 1
ATOM 1626 O O . ASN A 1 226 ? 59.904 6.859 -5.544 1.00 25.99 296 ASN A O 1
ATOM 1631 N N . PHE A 1 227 ? 61.484 7.344 -7.074 1.00 26.79 297 PHE A N 1
ATOM 1632 C CA . PHE A 1 227 ? 60.852 8.616 -7.412 1.00 25.87 297 PHE A CA 1
ATOM 1633 C C . PHE A 1 227 ? 59.483 8.398 -8.068 1.00 23.30 297 PHE A C 1
ATOM 1634 O O . PHE A 1 227 ? 58.530 9.136 -7.772 1.00 22.90 297 PHE A O 1
ATOM 1642 N N . LEU A 1 228 ? 59.380 7.398 -8.945 1.00 21.12 298 LEU A N 1
ATOM 1643 C CA . LEU A 1 228 ? 58.076 7.072 -9.540 1.00 24.97 298 LEU A CA 1
ATOM 1644 C C . LEU A 1 228 ? 57.020 6.780 -8.468 1.00 27.97 298 LEU A C 1
ATOM 1645 O O . LEU A 1 228 ? 55.898 7.300 -8.507 1.00 25.05 298 LEU A O 1
ATOM 1650 N N . GLY A 1 229 ? 57.379 5.917 -7.523 1.00 25.89 299 GLY A N 1
ATOM 1651 C CA . GLY A 1 229 ? 56.433 5.524 -6.493 1.00 27.23 299 GLY A CA 1
ATOM 1652 C C . GLY A 1 229 ? 56.073 6.726 -5.638 1.00 27.50 299 GLY A C 1
ATOM 1653 O O . GLY A 1 229 ? 54.908 6.903 -5.266 1.00 29.89 299 GLY A O 1
ATOM 1654 N N . ALA A 1 230 ? 57.076 7.549 -5.335 1.00 24.94 300 ALA A N 1
ATOM 1655 C CA . ALA A 1 230 ? 56.856 8.711 -4.471 1.00 26.20 300 ALA A CA 1
ATOM 1656 C C . ALA A 1 230 ? 55.864 9.680 -5.142 1.00 28.02 300 ALA A C 1
ATOM 1657 O O . ALA A 1 230 ? 54.990 10.251 -4.488 1.00 27.64 300 ALA A O 1
ATOM 1659 N N . LEU A 1 231 ? 55.986 9.827 -6.456 1.00 25.33 301 LEU A N 1
ATOM 1660 C CA . LEU A 1 231 ? 55.062 10.640 -7.242 1.00 27.46 301 LEU A CA 1
ATOM 1661 C C . LEU A 1 231 ? 53.640 10.063 -7.260 1.00 29.85 301 LEU A C 1
ATOM 1662 O O . LEU A 1 231 ? 52.679 10.795 -7.057 1.00 28.56 301 LEU A O 1
ATOM 1667 N N . GLN A 1 232 ? 53.515 8.765 -7.534 1.00 28.04 302 GLN A N 1
ATOM 1668 C CA . GLN A 1 232 ? 52.216 8.092 -7.496 1.00 29.07 302 GLN A CA 1
ATOM 1669 C C . GLN A 1 232 ? 51.527 8.339 -6.166 1.00 32.45 302 GLN A C 1
ATOM 1670 O O . GLN A 1 232 ? 50.376 8.770 -6.116 1.00 31.25 302 GLN A O 1
ATOM 1676 N N . GLN A 1 233 ? 52.252 8.089 -5.079 1.00 27.53 303 GLN A N 1
ATOM 1677 C CA . GLN A 1 233 ? 51.697 8.298 -3.755 1.00 32.56 303 GLN A CA 1
ATOM 1678 C C . GLN A 1 233 ? 51.329 9.754 -3.477 1.00 33.03 303 GLN A C 1
ATOM 1679 O O . GLN A 1 233 ? 50.253 10.030 -2.957 1.00 33.41 303 GLN A O 1
ATOM 1685 N N . ALA A 1 234 ? 52.207 10.689 -3.830 1.00 31.89 304 ALA A N 1
ATOM 1686 C CA . ALA A 1 234 ? 51.954 12.088 -3.494 1.00 32.29 304 ALA A CA 1
ATOM 1687 C C . ALA A 1 234 ? 50.822 12.657 -4.358 1.00 29.91 304 ALA A C 1
ATOM 1688 O O . ALA A 1 234 ? 49.947 13.378 -3.856 1.00 30.22 304 ALA A O 1
ATOM 1690 N N . LEU A 1 235 ? 50.815 12.299 -5.640 1.00 30.05 305 LEU A N 1
ATOM 1691 C CA . LEU A 1 235 ? 49.794 12.762 -6.572 1.00 33.03 305 LEU A CA 1
ATOM 1692 C C . LEU A 1 235 ? 48.465 12.041 -6.415 1.00 33.30 305 LEU A C 1
ATOM 1693 O O . LEU A 1 235 ? 47.445 12.502 -6.937 1.00 34.54 305 LEU A O 1
ATOM 1698 N N . ARG A 1 236 ? 48.469 10.918 -5.697 1.00 32.38 306 ARG A N 1
ATOM 1699 C CA . ARG A 1 236 ? 47.299 10.031 -5.670 1.00 36.81 306 ARG A CA 1
ATOM 1700 C C . ARG A 1 236 ? 46.837 9.755 -7.105 1.00 35.18 306 ARG A C 1
ATOM 1701 O O . ARG A 1 236 ? 45.654 9.936 -7.483 1.00 34.46 306 ARG A O 1
ATOM 1709 N N . SER A 1 237 ? 47.801 9.324 -7.913 1.00 33.65 307 SER A N 1
ATOM 1710 C CA . SER A 1 237 ? 47.551 9.063 -9.333 1.00 34.95 307 SER A CA 1
ATOM 1711 C C . SER A 1 237 ? 48.493 8.008 -9.904 1.00 34.57 307 SER A C 1
ATOM 1712 O O . SER A 1 237 ? 49.645 7.913 -9.477 1.00 31.13 307 SER A O 1
ATOM 1715 N N A ASP A 1 238 ? 47.994 7.244 -10.874 0.37 34.16 308 ASP A N 1
ATOM 1716 N N B ASP A 1 238 ? 48.026 7.191 -10.845 0.63 34.17 308 ASP A N 1
ATOM 1717 C CA A ASP A 1 238 ? 48.844 6.407 -11.714 0.37 34.08 308 ASP A CA 1
ATOM 1718 C CA B ASP A 1 238 ? 48.980 6.307 -11.509 0.63 33.73 308 ASP A CA 1
ATOM 1719 C C A ASP A 1 238 ? 49.910 7.277 -12.367 0.37 31.95 308 ASP A C 1
ATOM 1720 C C B ASP A 1 238 ? 49.890 7.203 -12.336 0.63 32.24 308 ASP A C 1
ATOM 1721 O O A ASP A 1 238 ? 49.656 8.447 -12.664 0.37 30.24 308 ASP A O 1
ATOM 1722 O O B ASP A 1 238 ? 49.508 8.312 -12.715 0.63 30.56 308 ASP A O 1
ATOM 1731 N N . VAL A 1 239 ? 51.110 6.734 -12.565 1.00 30.27 309 VAL A N 1
ATOM 1732 C CA . VAL A 1 239 ? 52.135 7.468 -13.295 1.00 31.02 309 VAL A CA 1
ATOM 1733 C C . VAL A 1 239 ? 52.902 6.480 -14.161 1.00 29.80 309 VAL A C 1
ATOM 1734 O O . VAL A 1 239 ? 53.304 5.418 -13.671 1.00 29.81 309 VAL A O 1
ATOM 1738 N N . ALA A 1 240 ? 53.100 6.808 -15.439 1.00 26.94 310 ALA A N 1
ATOM 1739 C CA . ALA A 1 240 ? 53.909 5.954 -16.301 1.00 27.31 310 ALA A CA 1
ATOM 1740 C C . ALA A 1 240 ? 55.331 6.508 -16.412 1.00 28.57 310 ALA A C 1
ATOM 1741 O O . ALA A 1 240 ? 55.525 7.723 -16.519 1.00 30.24 310 ALA A O 1
ATOM 1743 N N . ASN A 1 241 ? 56.321 5.618 -16.381 1.00 29.15 311 ASN A N 1
ATOM 1744 C CA . ASN A 1 241 ? 57.725 6.041 -16.401 1.00 30.24 311 ASN A CA 1
ATOM 1745 C C . ASN A 1 241 ? 58.349 5.880 -17.788 1.00 30.74 311 ASN A C 1
ATOM 1746 O O . ASN A 1 241 ? 58.433 4.774 -18.311 1.00 34.75 311 ASN A O 1
ATOM 1751 N N . TYR A 1 242 ? 58.768 6.994 -18.377 1.00 28.76 312 TYR A N 1
ATOM 1752 C CA . TYR A 1 242 ? 59.521 6.961 -19.629 1.00 26.93 312 TYR A CA 1
ATOM 1753 C C . TYR A 1 242 ? 60.934 7.532 -19.473 1.00 28.14 312 TYR A C 1
ATOM 1754 O O . TYR A 1 242 ? 61.582 7.884 -20.466 1.00 28.75 312 TYR A O 1
ATOM 1763 N N . ALA A 1 243 ? 61.419 7.622 -18.235 1.00 23.47 313 ALA A N 1
ATOM 1764 C CA . ALA A 1 243 ? 62.806 8.016 -18.005 1.00 23.68 313 ALA A CA 1
ATOM 1765 C C . ALA A 1 243 ? 63.808 6.961 -18.474 1.00 24.66 313 ALA A C 1
ATOM 1766 O O . ALA A 1 243 ? 63.462 5.791 -18.655 1.00 30.09 313 ALA A O 1
ATOM 1768 N N . GLU A 1 244 ? 65.049 7.379 -18.708 1.00 25.20 314 GLU A N 1
ATOM 1769 C CA . GLU A 1 244 ? 66.092 6.486 -19.190 1.00 28.48 314 GLU A CA 1
ATOM 1770 C C . GLU A 1 244 ? 67.378 6.834 -18.480 1.00 30.12 314 GLU A C 1
ATOM 1771 O O . GLU A 1 244 ? 67.594 7.990 -18.087 1.00 29.81 314 GLU A O 1
ATOM 1777 N N . ASP A 1 245 ? 68.236 5.836 -18.340 1.00 33.01 315 ASP A N 1
ATOM 1778 C CA . ASP A 1 245 ? 69.512 6.007 -17.666 1.00 39.56 315 ASP A CA 1
ATOM 1779 C C . ASP A 1 245 ? 70.600 6.270 -18.714 1.00 40.77 315 ASP A C 1
ATOM 1780 O O . ASP A 1 245 ? 70.704 5.538 -19.688 1.00 45.55 315 ASP A O 1
ATOM 1785 N N . GLY A 1 246 ? 71.364 7.350 -18.549 1.00 39.95 316 GLY A N 1
ATOM 1786 C CA . GLY A 1 246 ? 72.595 7.548 -19.302 1.00 36.63 316 GLY A CA 1
ATOM 1787 C C . GLY A 1 246 ? 72.584 8.370 -20.583 1.00 36.56 316 GLY A C 1
ATOM 1788 O O . GLY A 1 246 ? 73.550 8.336 -21.341 1.00 40.84 316 GLY A O 1
ATOM 1789 N N . HIS A 1 247 ? 71.507 9.113 -20.835 1.00 36.46 317 HIS A N 1
ATOM 1790 C CA . HIS A 1 247 ? 71.409 9.901 -22.059 1.00 42.91 317 HIS A CA 1
ATOM 1791 C C . HIS A 1 247 ? 71.050 11.352 -21.765 1.00 38.08 317 HIS A C 1
ATOM 1792 O O . HIS A 1 247 ? 70.726 12.112 -22.668 1.00 38.78 317 HIS A O 1
ATOM 1799 N N . GLY A 1 248 ? 71.103 11.730 -20.496 1.00 30.23 318 GLY A N 1
ATOM 1800 C CA . GLY A 1 248 ? 70.711 13.069 -20.109 1.00 26.83 318 GLY A CA 1
ATOM 1801 C C . GLY A 1 248 ? 69.204 13.206 -20.119 1.00 25.90 318 GLY A C 1
ATOM 1802 O O . GLY A 1 248 ? 68.491 12.246 -20.386 1.00 22.74 318 GLY A O 1
ATOM 1803 N N . PRO A 1 249 ? 68.711 14.402 -19.792 1.00 26.29 319 PRO A N 1
ATOM 1804 C CA . PRO A 1 249 ? 67.282 14.669 -19.594 1.00 23.60 319 PRO A CA 1
ATOM 1805 C C . PRO A 1 249 ? 66.515 14.984 -20.881 1.00 22.38 319 PRO A C 1
ATOM 1806 O O . PRO A 1 249 ? 65.282 14.816 -20.898 1.00 23.10 319 PRO A O 1
ATOM 1810 N N . LEU A 1 250 ? 67.209 15.404 -21.940 1.00 23.08 320 LEU A N 1
ATOM 1811 C CA . LEU A 1 250 ? 66.519 15.867 -23.163 1.00 21.91 320 LEU A CA 1
ATOM 1812 C C . LEU A 1 250 ? 66.168 14.722 -24.124 1.00 26.40 320 LEU A C 1
ATOM 1813 O O . LEU A 1 250 ? 65.025 14.633 -24.600 1.00 26.22 320 LEU A O 1
ATOM 1818 N N . LEU A 1 251 ? 67.137 13.851 -24.416 1.00 27.45 321 LEU A N 1
ATOM 1819 C CA . LEU A 1 251 ? 66.910 12.757 -25.365 1.00 26.11 321 LEU A CA 1
ATOM 1820 C C . LEU A 1 251 ? 65.721 11.859 -24.985 1.00 27.63 321 LEU A C 1
ATOM 1821 O O . LEU A 1 251 ? 64.923 11.495 -25.851 1.00 27.10 321 LEU A O 1
ATOM 1826 N N . PRO A 1 252 ? 65.582 11.489 -23.698 1.00 27.26 322 PRO A N 1
ATOM 1827 C CA . PRO A 1 252 ? 64.367 10.735 -23.385 1.00 24.62 322 PRO A CA 1
ATOM 1828 C C . PRO A 1 252 ? 63.083 11.533 -23.599 1.00 24.07 322 PRO A C 1
ATOM 1829 O O . PRO A 1 252 ? 62.069 10.911 -23.927 1.00 24.83 322 PRO A O 1
ATOM 1841 N N . LEU A 1 254 ? 62.621 13.850 -26.024 1.00 24.19 324 LEU A N 1
ATOM 1842 C CA . LEU A 1 254 ? 62.358 13.860 -27.476 1.00 29.14 324 LEU A CA 1
ATOM 1843 C C . LEU A 1 254 ? 61.844 12.492 -27.954 1.00 30.61 324 LEU A C 1
ATOM 1844 O O . LEU A 1 254 ? 60.939 12.410 -28.813 1.00 28.95 324 LEU A O 1
ATOM 1849 N N A LYS A 1 255 ? 62.402 11.423 -27.395 0.52 27.94 325 LYS A N 1
ATOM 1850 N N B LYS A 1 255 ? 62.398 11.417 -27.400 0.48 28.01 325 LYS A N 1
ATOM 1851 C CA A LYS A 1 255 ? 61.926 10.078 -27.697 0.52 29.89 325 LYS A CA 1
ATOM 1852 C CA B LYS A 1 255 ? 61.911 10.077 -27.722 0.48 29.92 325 LYS A CA 1
ATOM 1853 C C A LYS A 1 255 ? 60.457 9.932 -27.327 0.52 30.28 325 LYS A C 1
ATOM 1854 C C B LYS A 1 255 ? 60.448 9.927 -27.329 0.48 30.26 325 LYS A C 1
ATOM 1855 O O A LYS A 1 255 ? 59.653 9.413 -28.107 0.52 30.91 325 LYS A O 1
ATOM 1856 O O B LYS A 1 255 ? 59.640 9.393 -28.093 0.48 30.88 325 LYS A O 1
ATOM 1867 N N . TYR A 1 256 ? 60.107 10.405 -26.136 1.00 27.49 326 TYR A N 1
ATOM 1868 C CA . TYR A 1 256 ? 58.718 10.350 -25.676 1.00 29.10 326 TYR A CA 1
ATOM 1869 C C . TYR A 1 256 ? 57.751 11.075 -26.628 1.00 30.38 326 TYR A C 1
ATOM 1870 O O . TYR A 1 256 ? 56.679 10.555 -26.959 1.00 31.05 326 TYR A O 1
ATOM 1879 N N . LEU A 1 257 ? 58.127 12.267 -27.070 1.00 28.44 327 LEU A N 1
ATOM 1880 C CA . LEU A 1 257 ? 57.258 13.031 -27.970 1.00 30.63 327 LEU A CA 1
ATOM 1881 C C . LEU A 1 257 ? 57.025 12.318 -29.294 1.00 31.90 327 LEU A C 1
ATOM 1882 O O . LEU A 1 257 ? 56.000 12.521 -29.927 1.00 34.50 327 LEU A O 1
ATOM 1887 N N . GLN A 1 258 ? 57.981 11.495 -29.718 1.00 31.41 328 GLN A N 1
ATOM 1888 C CA . GLN A 1 258 ? 57.839 10.755 -30.977 1.00 36.42 328 GLN A CA 1
ATOM 1889 C C . GLN A 1 258 ? 57.156 9.400 -30.790 1.00 36.62 328 GLN A C 1
ATOM 1890 O O . GLN A 1 258 ? 56.920 8.681 -31.766 1.00 39.25 328 GLN A O 1
ATOM 1896 N N . SER A 1 259 ? 56.835 9.055 -29.542 1.00 33.24 329 SER A N 1
ATOM 1897 C CA . SER A 1 259 ? 56.333 7.718 -29.230 1.00 3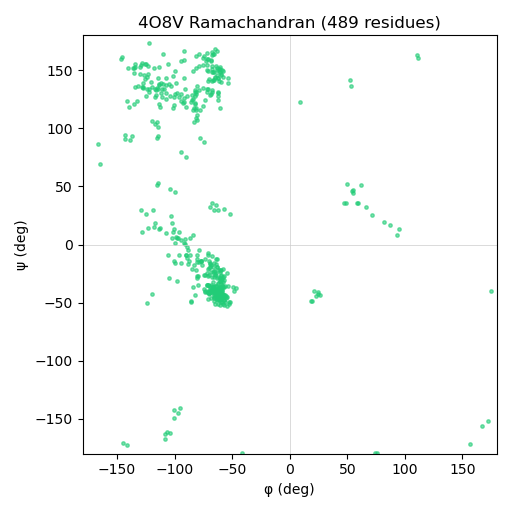4.05 329 SER A CA 1
ATOM 1898 C C . SER A 1 259 ? 54.838 7.538 -29.511 1.00 38.54 329 SER A C 1
ATOM 1899 O O . SER A 1 259 ? 54.047 8.486 -29.444 1.00 35.86 329 SER A O 1
ATOM 1902 N N . ASP A 1 260 ? 54.462 6.300 -29.802 1.00 43.60 330 ASP A N 1
ATOM 1903 C CA . ASP A 1 260 ? 53.060 5.936 -29.931 1.00 47.66 330 ASP A CA 1
ATOM 1904 C C . ASP A 1 260 ? 52.288 6.233 -28.645 1.00 49.43 330 ASP A C 1
ATOM 1905 O O . ASP A 1 260 ? 51.128 6.645 -28.703 1.00 54.00 330 ASP A O 1
ATOM 1910 N N . ALA A 1 261 ? 52.934 6.042 -27.492 1.00 44.56 331 ALA A N 1
ATOM 1911 C CA . ALA A 1 261 ? 52.288 6.284 -26.207 1.00 43.02 331 ALA A CA 1
ATOM 1912 C C . ALA A 1 261 ? 51.770 7.714 -26.099 1.00 41.92 331 ALA A C 1
ATOM 1913 O O . ALA A 1 261 ? 50.624 7.946 -25.726 1.00 44.13 331 ALA A O 1
ATOM 1915 N N . PHE A 1 262 ? 52.619 8.669 -26.449 1.00 40.51 332 PHE A N 1
ATOM 1916 C CA . PHE A 1 262 ? 52.234 10.069 -26.408 1.00 37.66 332 PHE A CA 1
ATOM 1917 C C . PHE A 1 262 ? 51.228 10.446 -27.504 1.00 42.45 332 PHE A C 1
ATOM 1918 O O . PHE A 1 262 ? 50.248 11.126 -27.236 1.00 45.77 332 PHE A O 1
ATOM 1926 N N . LYS A 1 263 ? 51.506 10.026 -28.736 1.00 43.52 333 LYS A N 1
ATOM 1927 C CA . LYS A 1 263 ? 50.673 10.377 -29.885 1.00 49.02 333 LYS A CA 1
ATOM 1928 C C . LYS A 1 263 ? 49.258 9.825 -29.758 1.00 52.01 333 LYS A C 1
ATOM 1929 O O . LYS A 1 263 ? 48.317 10.411 -30.291 1.00 54.75 333 LYS A O 1
ATOM 1935 N N . ASN A 1 264 ? 49.099 8.709 -29.052 1.00 51.85 334 ASN A N 1
ATOM 1936 C CA . ASN A 1 264 ? 47.796 8.044 -29.006 1.00 60.59 334 ASN A CA 1
ATOM 1937 C C . ASN A 1 264 ? 47.045 8.224 -27.699 1.00 60.74 334 ASN A C 1
ATOM 1938 O O . ASN A 1 264 ? 45.877 7.852 -27.593 1.00 65.98 334 ASN A O 1
ATOM 1943 N N . ALA A 1 265 ? 47.709 8.795 -26.705 1.00 51.75 335 ALA A N 1
ATOM 1944 C CA . ALA A 1 265 ? 47.095 8.949 -25.392 1.00 49.79 335 ALA A CA 1
ATOM 1945 C C . ALA A 1 265 ? 47.896 9.945 -24.567 1.00 49.63 335 ALA A C 1
ATOM 1946 O O . ALA A 1 265 ? 48.554 9.573 -23.595 1.00 51.73 335 ALA A O 1
ATOM 1947 N N . ALA A 1 266 ? 47.847 11.212 -24.969 1.00 47.11 336 ALA A N 1
ATOM 1948 C CA . ALA A 1 266 ? 48.554 12.260 -24.240 1.00 43.33 336 ALA A CA 1
ATOM 1949 C C . ALA A 1 266 ? 48.011 12.375 -22.818 1.00 40.70 336 ALA A C 1
ATOM 1950 O O . ALA A 1 266 ? 46.804 12.434 -22.604 1.00 39.70 336 ALA A O 1
ATOM 1952 N N . PRO A 1 267 ? 48.913 12.390 -21.833 1.00 33.32 337 PRO A N 1
ATOM 1953 C CA . PRO A 1 267 ? 48.533 12.471 -20.421 1.00 32.39 337 PRO A CA 1
ATOM 1954 C C . PRO A 1 267 ? 48.070 13.876 -20.044 1.00 31.66 337 PRO A C 1
ATOM 1955 O O . PRO A 1 267 ? 48.335 14.822 -20.784 1.00 33.71 337 PRO A O 1
ATOM 1959 N N . GLN A 1 268 ? 47.371 14.020 -18.929 1.00 29.67 338 GLN A N 1
ATOM 1960 C CA . GLN A 1 268 ? 47.055 15.358 -18.427 1.00 34.19 338 GLN A CA 1
ATOM 1961 C C . GLN A 1 268 ? 48.315 16.133 -18.018 1.00 34.31 338 GLN A C 1
ATOM 1962 O O . GLN A 1 268 ? 48.402 17.341 -18.256 1.00 32.82 338 GLN A O 1
ATOM 1968 N N . VAL A 1 269 ? 49.272 15.439 -17.402 1.00 30.96 339 VAL A N 1
ATOM 1969 C CA . VAL A 1 269 ? 50.479 16.060 -16.865 1.00 26.71 339 VAL A CA 1
ATOM 1970 C C . VAL A 1 269 ? 51.713 15.257 -17.244 1.00 28.27 339 VAL A C 1
ATOM 1971 O O . VAL A 1 269 ? 51.716 14.026 -17.147 1.00 26.65 339 VAL A O 1
ATOM 1975 N N . VAL A 1 270 ? 52.759 15.956 -17.682 1.00 27.37 340 VAL A N 1
ATOM 1976 C CA . VAL A 1 270 ? 54.070 15.339 -17.843 1.00 26.93 340 VAL A CA 1
ATOM 1977 C C . VAL A 1 270 ? 55.035 15.964 -16.836 1.00 25.71 340 VAL A C 1
ATOM 1978 O O . VAL A 1 270 ? 55.243 17.182 -16.829 1.00 27.46 340 VAL A O 1
ATOM 1982 N N . VAL A 1 271 ? 55.598 15.131 -15.973 1.00 26.35 341 VAL A N 1
ATOM 1983 C CA . VAL A 1 271 ? 56.627 15.595 -15.054 1.00 26.23 341 VAL A CA 1
ATOM 1984 C C . VAL A 1 271 ? 57.967 15.347 -15.735 1.00 24.28 341 VAL A C 1
ATOM 1985 O O . VAL A 1 271 ? 58.285 14.211 -16.112 1.00 24.89 341 VAL A O 1
ATOM 1989 N N . TRP A 1 272 ? 58.747 16.411 -15.913 1.00 22.67 342 TRP A N 1
ATOM 1990 C CA . TRP A 1 272 ? 60.027 16.322 -16.615 1.00 22.73 342 TRP A CA 1
ATOM 1991 C C . TRP A 1 272 ? 61.164 16.644 -15.645 1.00 24.51 342 TRP A C 1
ATOM 1992 O O . TRP A 1 272 ? 61.373 17.805 -15.288 1.00 26.48 342 TRP A O 1
ATOM 2003 N N . GLU A 1 273 ? 61.879 15.606 -15.233 1.00 22.18 343 GLU A N 1
ATOM 2004 C CA . GLU A 1 273 ? 62.988 15.743 -14.290 1.00 24.11 343 GLU A CA 1
ATOM 2005 C C . GLU A 1 273 ? 64.279 16.080 -15.053 1.00 25.21 343 GLU A C 1
ATOM 2006 O O . GLU A 1 273 ? 64.693 15.370 -15.979 1.00 25.78 343 GLU A O 1
ATOM 2012 N N . PHE A 1 274 ? 64.884 17.205 -14.676 1.00 26.24 344 PHE A N 1
ATOM 2013 C CA . PHE A 1 274 ? 65.951 17.849 -15.441 1.00 25.40 344 PHE A CA 1
ATOM 2014 C C . PHE A 1 274 ? 66.962 18.427 -14.442 1.00 25.71 344 PHE A C 1
ATOM 2015 O O . PHE A 1 274 ? 66.781 19.537 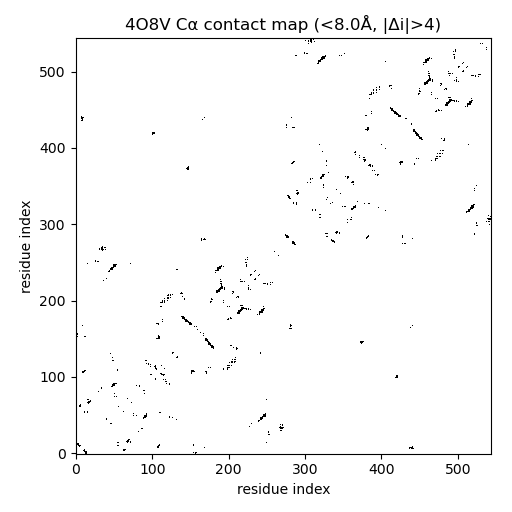-13.941 1.00 26.03 344 PHE A O 1
ATOM 2023 N N . PRO A 1 275 ? 68.016 17.670 -14.121 1.00 26.71 345 PRO A N 1
ATOM 2024 C CA . PRO A 1 275 ? 68.985 18.170 -13.142 1.00 22.50 345 PRO A CA 1
ATOM 2025 C C . PRO A 1 275 ? 69.727 19.420 -13.664 1.00 25.65 345 PRO A C 1
ATOM 2026 O O . PRO A 1 275 ? 70.019 19.500 -14.860 1.00 26.30 345 PRO A O 1
ATOM 2030 N N . GLU A 1 276 ? 70.026 20.376 -12.790 1.00 28.65 346 GLU A N 1
ATOM 2031 C CA . GLU A 1 276 ? 70.528 21.670 -13.255 1.00 29.21 346 GLU A CA 1
ATOM 2032 C C . GLU A 1 276 ? 71.827 21.591 -14.071 1.00 33.28 346 GLU A C 1
ATOM 2033 O O . GLU A 1 276 ? 71.995 22.344 -15.026 1.00 32.80 346 GLU A O 1
ATOM 2039 N N . ARG A 1 277 ? 72.727 20.666 -13.732 1.00 28.35 347 ARG A N 1
ATOM 2040 C CA . ARG A 1 277 ? 74.035 20.619 -14.373 1.00 29.36 347 ARG A CA 1
ATOM 2041 C C . ARG A 1 277 ? 73.973 20.305 -15.869 1.00 25.71 347 ARG A C 1
ATOM 2042 O O . ARG A 1 277 ? 74.946 20.521 -16.576 1.00 29.02 347 ARG A O 1
ATOM 2050 N N . TYR A 1 278 ? 72.840 19.787 -16.336 1.00 24.95 348 TYR A N 1
ATOM 2051 C CA . TYR A 1 278 ? 72.691 19.443 -17.754 1.00 28.96 348 TYR A CA 1
ATOM 2052 C C . TYR A 1 278 ? 72.368 20.640 -18.640 1.00 27.43 348 TYR A C 1
ATOM 2053 O O . TYR A 1 278 ? 72.463 20.538 -19.859 1.00 26.12 348 TYR A O 1
ATOM 2062 N N . LEU A 1 279 ? 71.958 21.762 -18.052 1.00 30.32 349 LEU A N 1
ATOM 2063 C CA . LEU A 1 279 ? 71.528 22.899 -18.877 1.00 27.61 349 LEU A CA 1
ATOM 2064 C C . LEU A 1 279 ? 72.670 23.452 -19.759 1.00 29.47 349 LEU A C 1
ATOM 2065 O O . LEU A 1 279 ? 72.454 23.745 -20.935 1.00 29.02 349 LEU A O 1
ATOM 2070 N N . PRO A 1 280 ? 73.894 23.575 -19.213 1.00 29.93 350 PRO A N 1
ATOM 2071 C CA . PRO A 1 280 ? 74.921 24.062 -20.143 1.00 31.95 350 PRO A CA 1
ATOM 2072 C C . PRO A 1 280 ? 75.720 22.944 -20.810 1.00 35.87 350 PRO A C 1
ATOM 2073 O O . PRO A 1 280 ? 76.857 23.183 -21.216 1.00 44.54 350 PRO A O 1
ATOM 2085 N N . LYS A 1 282 ? 76.084 19.854 -23.862 1.00 30.26 352 LYS A N 1
ATOM 2086 C CA . LYS A 1 282 ? 75.657 19.568 -25.233 1.00 30.10 352 LYS A CA 1
ATOM 2087 C C . LYS A 1 282 ? 74.844 18.289 -25.306 1.00 33.21 352 LYS A C 1
ATOM 2088 O O . LYS A 1 282 ? 75.125 17.313 -24.629 1.00 33.90 352 LYS A O 1
ATOM 2094 N N . ASN A 1 283 ? 73.797 18.310 -26.114 1.00 29.30 353 ASN A N 1
ATOM 2095 C CA . ASN A 1 283 ? 73.028 17.110 -26.370 1.00 29.36 353 ASN A CA 1
ATOM 2096 C C . ASN A 1 283 ? 73.252 16.662 -27.786 1.00 33.57 353 ASN A C 1
ATOM 2097 O O . ASN A 1 283 ? 73.297 17.484 -28.700 1.00 37.48 353 ASN A O 1
ATOM 2102 N N . ASP A 1 284 ? 73.408 15.363 -27.975 1.00 31.50 354 ASP A N 1
ATOM 2103 C CA . ASP A 1 284 ? 73.627 14.843 -29.313 1.00 34.56 354 ASP A CA 1
ATOM 2104 C C . ASP A 1 284 ? 72.273 14.670 -30.007 1.00 33.91 354 ASP A C 1
ATOM 2105 O O . ASP A 1 284 ? 71.521 13.740 -29.700 1.00 30.86 354 ASP A O 1
ATOM 2110 N N . LEU A 1 285 ? 71.969 15.575 -30.935 1.00 33.53 355 LEU A N 1
ATOM 2111 C CA . LEU A 1 285 ? 70.709 15.531 -31.667 1.00 32.05 355 LEU A CA 1
ATOM 2112 C C . LEU A 1 285 ? 70.860 14.930 -33.060 1.00 36.54 355 LEU A C 1
ATOM 2113 O O . LEU A 1 285 ? 69.950 15.047 -33.889 1.00 40.27 355 LEU A O 1
ATOM 2118 N N . SER A 1 286 ? 71.999 14.288 -33.311 1.00 35.86 356 SER A N 1
ATOM 2119 C CA . SER A 1 286 ? 72.334 13.825 -34.660 1.00 40.51 356 SER A CA 1
ATOM 2120 C C . SER A 1 286 ? 71.315 12.825 -35.196 1.00 41.01 356 SER A C 1
ATOM 2121 O O . SER A 1 286 ? 71.186 12.672 -36.408 1.00 43.31 356 SER A O 1
ATOM 2124 N N . SER A 1 287 ? 70.596 12.147 -34.303 1.00 41.25 357 SER A N 1
ATOM 2125 C CA . SER A 1 287 ? 69.641 11.125 -34.740 1.00 43.88 357 SER A CA 1
ATOM 2126 C C . SER A 1 287 ? 68.252 11.690 -35.031 1.00 48.40 357 SER A C 1
ATOM 2127 O O . SER A 1 287 ? 67.368 10.966 -35.499 1.00 52.81 357 SER A O 1
ATOM 2130 N N . PHE A 1 288 ? 68.053 12.977 -34.772 1.00 38.98 358 PHE A N 1
ATOM 2131 C CA . PHE A 1 288 ? 66.749 13.574 -35.046 1.00 35.98 358 PHE A CA 1
ATOM 2132 C C . PHE A 1 288 ? 66.700 14.350 -36.354 1.00 36.94 358 PHE A C 1
ATOM 2133 O O . PHE A 1 288 ? 67.699 14.900 -36.809 1.00 37.85 358 PHE A O 1
ATOM 2141 N N . ASP A 1 289 ? 65.523 14.361 -36.968 1.00 35.01 359 ASP A N 1
ATOM 2142 C CA . ASP A 1 289 ? 65.290 15.116 -38.202 1.00 38.32 359 ASP A CA 1
ATOM 2143 C C . ASP A 1 289 ? 65.493 16.614 -37.929 1.00 32.82 359 ASP A C 1
ATOM 2144 O O . ASP A 1 289 ? 64.843 17.167 -37.040 1.00 33.40 359 ASP A O 1
ATOM 2149 N N . PRO A 1 290 ? 66.382 17.280 -38.687 1.00 37.55 360 PRO A N 1
ATOM 2150 C CA . PRO A 1 290 ? 66.560 18.712 -38.417 1.00 37.61 360 PRO A CA 1
ATOM 2151 C C . PRO A 1 290 ? 65.266 19.528 -38.557 1.00 35.79 360 PRO A C 1
ATOM 2152 O O . PRO A 1 290 ? 65.088 20.525 -37.855 1.00 35.31 360 PRO A O 1
ATOM 2156 N N . GLN A 1 291 ? 64.364 19.092 -39.428 1.00 36.11 361 GLN A N 1
ATOM 2157 C CA . GLN A 1 291 ? 63.096 19.785 -39.584 1.00 38.33 361 GLN A CA 1
ATOM 2158 C C . GLN A 1 291 ? 62.305 19.775 -38.286 1.00 39.85 361 GLN A C 1
ATOM 2159 O O . GLN A 1 291 ? 61.636 20.755 -37.943 1.00 40.92 361 GLN A O 1
ATOM 2165 N N . TRP A 1 292 ? 62.387 18.670 -37.553 1.00 36.48 362 TRP A N 1
ATOM 2166 C CA . TRP A 1 292 ? 61.660 18.572 -36.304 1.00 36.86 362 TRP A CA 1
ATOM 2167 C C . TRP A 1 292 ? 62.328 19.400 -35.220 1.00 35.71 362 TRP A C 1
ATOM 2168 O O . TRP A 1 292 ? 61.658 20.059 -34.420 1.00 34.70 362 TRP A O 1
ATOM 2179 N N . ILE A 1 293 ? 63.659 19.395 -35.210 1.00 33.37 363 ILE A N 1
ATOM 2180 C CA . ILE A 1 293 ? 64.389 20.214 -34.265 1.00 33.59 363 ILE A CA 1
ATOM 2181 C C . ILE A 1 293 ? 64.008 21.674 -34.491 1.00 31.99 363 ILE A C 1
ATOM 2182 O O . ILE A 1 293 ? 63.765 22.404 -33.529 1.00 35.49 363 ILE A O 1
ATOM 2187 N N . ALA A 1 294 ? 63.917 22.073 -35.760 1.00 31.27 364 ALA A N 1
ATOM 2188 C CA . ALA A 1 294 ? 63.580 23.437 -36.134 1.00 35.13 364 ALA A CA 1
ATOM 2189 C C . ALA A 1 294 ? 62.202 23.831 -35.610 1.00 40.35 364 ALA A C 1
ATOM 2190 O O . ALA A 1 294 ? 62.006 24.954 -35.143 1.00 41.78 364 ALA A O 1
ATOM 2192 N N . GLN A 1 295 ? 61.254 22.905 -35.713 1.00 34.74 365 GLN A N 1
ATOM 2193 C CA . GLN A 1 295 ? 59.882 23.149 -35.265 1.00 42.77 365 GLN A CA 1
ATOM 2194 C C . GLN A 1 295 ? 59.832 23.446 -33.772 1.00 40.23 365 GLN A C 1
ATOM 2195 O O . GLN A 1 295 ? 59.132 24.360 -33.325 1.00 39.05 365 GLN A O 1
ATOM 2201 N N . LEU A 1 296 ? 60.593 22.665 -33.016 1.00 36.04 366 LEU A N 1
ATOM 2202 C CA . LEU A 1 296 ? 60.664 22.802 -31.570 1.00 34.99 366 LEU A CA 1
ATOM 2203 C C . LEU A 1 296 ? 61.218 24.166 -31.184 1.00 42.81 366 LEU A C 1
ATOM 2204 O O . LEU A 1 296 ? 60.680 24.836 -30.311 1.00 44.07 366 LEU A O 1
ATOM 2209 N N . LYS A 1 297 ? 62.283 24.594 -31.851 1.00 41.81 367 LYS A N 1
ATOM 2210 C CA . LYS A 1 297 ? 62.916 25.851 -31.482 1.00 42.53 367 LYS A CA 1
ATOM 2211 C C . LYS A 1 297 ? 62.096 27.050 -31.927 1.00 46.32 367 LYS A C 1
ATOM 2212 O O . LYS A 1 297 ? 62.182 28.120 -31.331 1.00 45.36 367 LYS A O 1
ATOM 2218 N N . ASN A 1 298 ? 61.295 26.872 -32.975 1.00 50.65 368 ASN A N 1
ATOM 2219 C CA . ASN A 1 298 ? 60.548 27.983 -33.562 1.00 54.47 368 ASN A CA 1
ATOM 2220 C C . ASN A 1 298 ? 59.082 27.985 -33.165 1.00 54.97 368 ASN A C 1
ATOM 2221 O O . ASN A 1 298 ? 58.266 28.626 -33.826 1.00 57.62 368 ASN A O 1
ATOM 2226 N N . SER A 1 299 ? 58.748 27.278 -32.088 1.00 53.08 369 SER A N 1
ATOM 2227 C CA . SER A 1 299 ? 57.347 27.060 -31.713 1.00 54.39 369 SER A CA 1
ATOM 2228 C C . SER A 1 299 ? 56.599 28.350 -31.369 1.00 58.22 369 SER A C 1
ATOM 2229 O O . SER A 1 299 ? 55.367 28.371 -31.376 1.00 59.35 369 SER A O 1
ATOM 2232 N N . ARG A 1 300 ? 57.338 29.416 -31.066 1.00 59.88 370 ARG A N 1
ATOM 2233 C CA . ARG A 1 300 ? 56.731 30.718 -30.791 1.00 62.83 370 ARG A CA 1
ATOM 2234 C C . ARG A 1 300 ? 56.677 31.571 -32.058 1.00 71.31 370 ARG A C 1
ATOM 2235 O O . ARG A 1 300 ? 57.392 31.304 -33.024 1.00 73.98 370 ARG A O 1
ATOM 2243 N N . ARG B 1 8 ? 96.756 0.456 26.614 1.00 65.32 78 ARG B N 1
ATOM 2244 C CA . ARG B 1 8 ? 95.751 1.473 26.334 1.00 63.38 78 ARG B CA 1
ATOM 2245 C C . ARG B 1 8 ? 94.778 0.968 25.271 1.00 60.02 78 ARG B C 1
ATOM 2246 O O . ARG B 1 8 ? 95.137 0.112 24.455 1.00 54.23 78 ARG B O 1
ATOM 2248 N N . PRO B 1 9 ? 93.532 1.475 25.287 1.00 62.04 79 PRO B N 1
ATOM 2249 C CA . PRO B 1 9 ? 92.622 1.108 24.193 1.00 60.37 79 PRO B CA 1
ATOM 2250 C C . PRO B 1 9 ? 93.107 1.690 22.862 1.00 56.93 79 PRO B C 1
ATOM 2251 O O . PRO B 1 9 ? 93.620 2.814 22.832 1.00 61.14 79 PRO B O 1
ATOM 2255 N N . GLY B 1 10 ? 92.963 0.915 21.790 1.00 49.90 80 GLY B N 1
ATOM 2256 C CA . GLY B 1 10 ? 93.385 1.319 20.463 1.00 44.93 80 GLY B CA 1
ATOM 2257 C C . GLY B 1 10 ? 92.434 0.771 19.410 1.00 36.98 80 GLY B C 1
ATOM 2258 O O . GLY B 1 10 ? 91.363 0.218 19.726 1.00 38.05 80 GLY B O 1
ATOM 2259 N N . VAL B 1 11 ? 92.814 0.908 18.145 1.00 34.55 81 VAL B N 1
ATOM 2260 C CA . VAL B 1 11 ? 91.898 0.557 17.059 1.00 33.04 81 VAL B CA 1
ATOM 2261 C C . VAL B 1 11 ? 92.559 -0.429 16.103 1.00 34.55 81 VAL B C 1
ATOM 2262 O O . VAL B 1 11 ? 93.773 -0.401 15.910 1.00 40.27 81 VAL B O 1
ATOM 2266 N N . VAL B 1 12 ? 91.757 -1.330 15.552 1.00 30.27 82 VAL B N 1
ATOM 2267 C CA . VAL B 1 12 ? 92.136 -2.187 14.439 1.00 31.42 82 VAL B CA 1
ATOM 2268 C C . VAL B 1 12 ? 91.338 -1.806 13.186 1.00 34.51 82 VAL B C 1
ATOM 2269 O O . VAL B 1 12 ? 90.110 -1.676 13.240 1.00 32.30 82 VAL B O 1
ATOM 2273 N N . LEU B 1 13 ? 92.023 -1.613 12.062 1.00 33.33 83 LEU B N 1
ATOM 2274 C CA . LEU B 1 13 ? 91.334 -1.287 10.809 1.00 38.93 83 LEU B CA 1
ATOM 2275 C C . LEU B 1 13 ? 90.762 -2.534 10.134 1.00 40.12 83 LEU B C 1
ATOM 2276 O O . LEU B 1 13 ? 91.430 -3.561 10.065 1.00 39.78 83 LEU B O 1
ATOM 2281 N N . GLY B 1 14 ? 89.524 -2.449 9.638 1.00 36.70 84 GLY B N 1
ATOM 2282 C CA . GLY B 1 14 ? 88.958 -3.528 8.842 1.00 33.94 84 GLY B CA 1
ATOM 2283 C C . GLY B 1 14 ? 88.859 -3.116 7.387 1.00 37.52 84 GLY B C 1
ATOM 2284 O O . GLY B 1 14 ? 89.509 -2.159 6.962 1.00 40.43 84 GLY B O 1
ATOM 2285 N N . ARG B 1 15 ? 88.059 -3.828 6.599 1.00 37.59 85 ARG B N 1
ATOM 2286 C CA . ARG B 1 15 ? 87.841 -3.393 5.224 1.00 39.89 85 ARG B CA 1
ATOM 2287 C C . ARG B 1 15 ? 86.614 -2.491 5.126 1.00 34.86 85 ARG B C 1
ATOM 2288 O O . ARG B 1 15 ? 85.832 -2.381 6.077 1.00 29.98 85 ARG B O 1
ATOM 2296 N N . ASP B 1 16 ? 86.473 -1.804 3.994 1.00 33.90 86 ASP B N 1
ATOM 2297 C CA . ASP B 1 16 ? 85.318 -0.943 3.759 1.00 32.90 86 ASP B CA 1
ATOM 2298 C C . ASP B 1 16 ? 85.134 0.171 4.806 1.00 29.83 86 ASP B C 1
ATOM 2299 O O . ASP B 1 16 ? 83.988 0.558 5.114 1.00 28.99 86 ASP B O 1
ATOM 2304 N N A GLN B 1 17 ? 86.249 0.672 5.336 0.53 30.85 87 GLN B N 1
ATOM 2305 N N B GLN B 1 17 ? 86.250 0.675 5.334 0.47 30.82 87 GLN B N 1
ATOM 2306 C CA A GLN B 1 17 ? 86.260 1.755 6.328 0.53 29.98 87 GLN B CA 1
ATOM 2307 C CA B GLN B 1 17 ? 86.265 1.765 6.320 0.47 30.00 87 GLN B CA 1
ATOM 2308 C C A GLN B 1 17 ? 85.571 1.385 7.638 0.53 28.73 87 GLN B C 1
ATOM 2309 C C B GLN B 1 17 ? 85.607 1.391 7.651 0.47 28.78 87 GLN B C 1
ATOM 2310 O O A GLN B 1 17 ? 85.039 2.249 8.330 0.53 29.41 87 GLN B O 1
ATOM 2311 O O B GLN B 1 17 ? 85.129 2.263 8.372 0.47 29.50 87 GLN B O 1
ATOM 2322 N N . TRP B 1 18 ? 85.590 0.101 7.975 1.00 26.50 88 TRP B N 1
ATOM 2323 C CA . TRP B 1 18 ? 85.193 -0.358 9.303 1.00 24.85 88 TRP B CA 1
ATOM 2324 C C . TRP B 1 18 ? 86.366 -0.279 10.282 1.00 26.63 88 TRP B C 1
ATOM 2325 O O . TRP B 1 18 ? 87.538 -0.458 9.893 1.00 26.97 88 TRP B O 1
ATOM 2336 N N . LEU B 1 19 ? 86.033 -0.008 11.542 1.00 28.79 89 LEU B N 1
ATOM 2337 C CA . LEU B 1 19 ? 87.003 0.077 12.639 1.00 26.72 89 LEU B CA 1
ATOM 2338 C C . LEU B 1 19 ? 86.592 -0.893 13.736 1.00 25.67 89 LEU B C 1
ATOM 2339 O O . LEU B 1 19 ? 85.403 -1.052 13.977 1.00 24.52 89 LEU B O 1
ATOM 2344 N N . PHE B 1 20 ? 87.565 -1.517 14.410 1.00 26.25 90 PHE B N 1
ATOM 2345 C CA . PHE B 1 20 ? 87.252 -2.371 15.569 1.00 25.06 90 PHE B CA 1
ATOM 2346 C C . PHE B 1 20 ? 88.110 -1.957 16.766 1.00 26.89 90 PHE B C 1
ATOM 2347 O O . PHE B 1 20 ? 89.166 -1.336 16.601 1.00 28.39 90 PHE B O 1
ATOM 2355 N N . SER B 1 21 ? 87.632 -2.262 17.969 1.00 25.07 91 SER B N 1
ATOM 2356 C CA . SER B 1 21 ? 88.438 -2.079 19.176 1.00 23.49 91 SER B CA 1
ATOM 2357 C C . SER B 1 21 ? 89.492 -3.174 19.282 1.00 29.14 91 SER B C 1
ATOM 2358 O O . SER B 1 21 ? 89.182 -4.355 19.101 1.00 25.99 91 SER B O 1
ATOM 2361 N N . ASP B 1 22 ? 90.731 -2.804 19.601 1.00 28.48 92 ASP B N 1
ATOM 2362 C CA . ASP B 1 22 ? 91.751 -3.834 19.732 1.00 31.24 92 ASP B CA 1
ATOM 2363 C C . ASP B 1 22 ? 91.506 -4.666 20.988 1.00 29.33 92 ASP B C 1
ATOM 2364 O O . ASP B 1 22 ? 92.135 -5.700 21.172 1.00 31.00 92 ASP B O 1
ATOM 2369 N N . GLU B 1 23 ? 90.574 -4.240 21.835 1.00 29.13 93 GLU B N 1
ATOM 2370 C CA . GLU B 1 23 ? 90.206 -5.061 22.986 1.00 27.40 93 GLU B CA 1
ATOM 2371 C C . GLU B 1 23 ? 89.478 -6.339 22.529 1.00 29.46 93 GLU B C 1
ATOM 2372 O O . GLU B 1 23 ? 89.371 -7.315 23.280 1.00 27.99 93 GLU B O 1
ATOM 2378 N N . GLU B 1 24 ? 88.982 -6.354 21.292 1.00 28.03 94 GLU B N 1
ATOM 2379 C CA . GLU B 1 24 ? 88.371 -7.580 20.767 1.00 26.01 94 GLU B CA 1
ATOM 2380 C C . GLU B 1 24 ? 89.415 -8.429 20.050 1.00 28.33 94 GLU B C 1
ATOM 2381 O O . GLU B 1 24 ? 89.100 -9.466 19.457 1.00 29.37 94 GLU B O 1
ATOM 2387 N N . PHE B 1 25 ? 90.663 -7.979 20.119 1.00 26.59 95 PHE B N 1
ATOM 2388 C CA . PHE B 1 25 ? 91.758 -8.604 19.372 1.00 26.33 95 PHE B CA 1
ATOM 2389 C C . PHE B 1 25 ? 92.924 -9.052 20.247 1.00 31.07 95 PHE B C 1
ATOM 2390 O O . PHE B 1 25 ? 93.386 -10.185 20.132 1.00 32.56 95 PHE B O 1
ATOM 2398 N N . LYS B 1 26 ? 93.421 -8.154 21.095 1.00 31.40 96 LYS B N 1
ATOM 2399 C CA . LYS B 1 26 ? 94.666 -8.420 21.827 1.00 29.53 96 LYS B CA 1
ATOM 2400 C C . LYS B 1 26 ? 94.507 -9.551 22.854 1.00 30.15 96 LYS B C 1
ATOM 2401 O O . LYS B 1 26 ? 93.426 -9.761 23.410 1.00 31.18 96 LYS B O 1
ATOM 2407 N N . PRO B 1 27 ? 95.605 -10.274 23.134 1.00 32.20 97 PRO B N 1
ATOM 2408 C CA . PRO B 1 27 ? 95.575 -11.206 24.265 1.00 35.85 97 PRO B CA 1
ATOM 2409 C C . PRO B 1 27 ? 95.680 -10.410 25.558 1.00 32.28 97 PRO B C 1
ATOM 2410 O O . PRO B 1 27 ? 96.109 -9.258 25.507 1.00 37.06 97 PRO B O 1
ATOM 2414 N N . THR B 1 28 ? 95.284 -10.989 26.680 1.00 33.51 98 THR B N 1
ATOM 2415 C CA . THR B 1 28 ? 95.519 -10.363 27.971 1.00 33.85 98 THR B CA 1
ATOM 2416 C C . THR B 1 28 ? 96.484 -11.227 28.758 1.00 35.67 98 THR B C 1
ATOM 2417 O O . THR B 1 28 ? 96.343 -12.449 28.802 1.00 37.80 98 THR B O 1
ATOM 2421 N N . ALA B 1 29 ? 97.485 -10.599 29.364 1.00 39.53 99 ALA B N 1
ATOM 2422 C CA . ALA B 1 29 ? 98.427 -11.325 30.195 1.00 39.71 99 ALA B CA 1
ATOM 2423 C C . ALA B 1 29 ? 97.695 -11.945 31.383 1.00 40.77 99 ALA B C 1
ATOM 2424 O O . ALA B 1 29 ? 96.922 -11.272 32.060 1.00 43.89 99 ALA B O 1
ATOM 2426 N N . GLY B 1 30 ? 97.919 -13.231 31.617 1.00 38.39 100 GLY B N 1
ATOM 2427 C CA . GLY B 1 30 ? 97.227 -13.936 32.680 1.00 42.41 100 GLY B CA 1
ATOM 2428 C C . GLY B 1 30 ? 95.727 -14.060 32.435 1.00 40.85 100 GLY B C 1
ATOM 2429 O O . GLY B 1 30 ? 94.937 -14.065 33.389 1.00 40.16 100 GLY B O 1
ATOM 2430 N N . ALA B 1 31 ? 95.326 -14.163 31.168 1.00 37.50 101 ALA B N 1
ATOM 2431 C CA . ALA B 1 31 ? 93.905 -14.214 30.820 1.00 36.70 101 ALA B CA 1
ATOM 2432 C C . ALA B 1 31 ? 93.107 -15.268 31.594 1.00 35.20 101 ALA B C 1
ATOM 2433 O O . ALA B 1 31 ? 91.990 -15.009 32.010 1.00 32.75 101 ALA B O 1
ATOM 2435 N N A GLU B 1 32 ? 93.686 -16.445 31.780 0.52 40.16 102 GLU B N 1
ATOM 2436 N N B GLU B 1 32 ? 93.685 -16.449 31.778 0.48 40.18 102 GLU B N 1
ATOM 2437 C CA A GLU B 1 32 ? 92.981 -17.544 32.426 0.52 42.13 102 GLU B CA 1
ATOM 2438 C CA B GLU B 1 32 ? 92.985 -17.554 32.432 0.48 42.25 102 GLU B CA 1
ATOM 2439 C C A GLU B 1 32 ? 92.591 -17.211 33.867 0.52 41.28 102 GLU B C 1
ATOM 2440 C C B GLU B 1 32 ? 92.595 -17.220 33.871 0.48 41.27 102 GLU B C 1
ATOM 2441 O O A GLU B 1 32 ? 91.459 -17.469 34.291 0.52 40.83 102 GLU B O 1
ATOM 2442 O O B GLU B 1 32 ? 91.467 -17.486 34.297 0.48 40.82 102 GLU B O 1
ATOM 2453 N N . GLN B 1 33 ? 93.517 -16.616 34.610 1.00 39.13 103 GLN B N 1
ATOM 2454 C CA . GLN B 1 33 ? 93.267 -16.272 36.005 1.00 40.58 103 GLN B CA 1
ATOM 2455 C C . GLN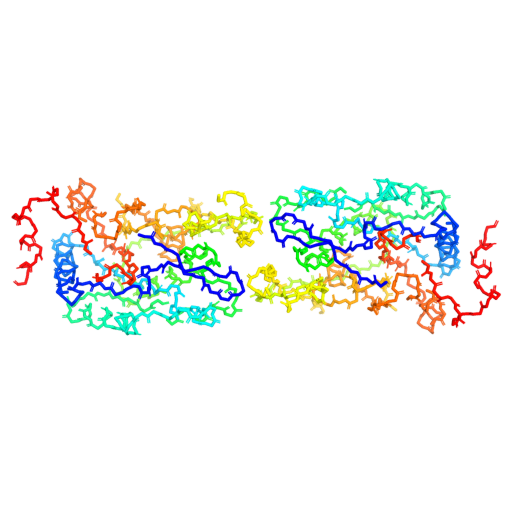 B 1 33 ? 92.233 -15.153 36.090 1.00 36.40 103 GLN B C 1
ATOM 2456 O O . GLN B 1 33 ? 91.349 -15.175 36.942 1.00 34.30 103 GLN B O 1
ATOM 2462 N N . LEU B 1 34 ? 92.336 -14.174 35.196 1.00 33.87 104 LEU B N 1
ATOM 2463 C CA . LEU B 1 34 ? 91.387 -13.067 35.219 1.00 32.06 104 LEU B CA 1
ATOM 2464 C C . LEU B 1 34 ? 89.985 -13.546 34.874 1.00 33.67 104 LEU B C 1
ATOM 2465 O O . LEU B 1 34 ? 89.020 -13.118 35.499 1.00 34.69 104 LEU B O 1
ATOM 2478 N N . GLN B 1 36 ? 88.742 -16.526 35.458 1.00 31.39 106 GLN B N 1
ATOM 2479 C CA . GLN B 1 36 ? 88.267 -17.226 36.662 1.00 35.48 106 GLN B CA 1
ATOM 2480 C C . GLN B 1 36 ? 87.857 -16.249 37.763 1.00 35.11 106 GLN B C 1
ATOM 2481 O O . GLN B 1 36 ? 86.819 -16.433 38.398 1.00 34.68 106 GLN B O 1
ATOM 2484 N N . GLU B 1 37 ? 88.667 -15.215 37.992 1.00 32.60 107 GLU B N 1
ATOM 2485 C CA . GLU B 1 37 ? 88.327 -14.210 38.997 1.00 31.87 107 GLU B CA 1
ATOM 2486 C C . GLU B 1 37 ? 87.025 -13.500 38.607 1.00 31.69 107 GLU B C 1
ATOM 2487 O O . GLU B 1 37 ? 86.136 -13.323 39.435 1.00 32.03 107 GLU B O 1
ATOM 2493 N N . ASN B 1 38 ? 86.889 -13.111 37.344 1.00 28.26 108 ASN B N 1
ATOM 2494 C CA . ASN B 1 38 ? 85.711 -12.355 36.965 1.00 24.90 108 ASN B CA 1
ATOM 2495 C C . ASN B 1 38 ? 84.460 -13.229 37.008 1.00 28.81 108 ASN B C 1
ATOM 2496 O O . ASN B 1 38 ? 83.390 -12.755 37.391 1.00 26.70 108 ASN B O 1
ATOM 2501 N N . LEU B 1 39 ? 84.601 -14.504 36.641 1.00 26.84 109 LEU B N 1
ATOM 2502 C CA . LEU B 1 39 ? 83.481 -15.445 36.715 1.00 33.35 109 LEU B CA 1
ATOM 2503 C C . LEU B 1 39 ? 83.080 -15.720 38.164 1.00 33.75 109 LEU B C 1
ATOM 2504 O O . LEU B 1 39 ? 81.892 -15.863 38.459 1.00 33.18 109 LEU B O 1
ATOM 2509 N N . ALA B 1 40 ? 84.068 -15.794 39.053 1.00 30.10 110 ALA B N 1
ATOM 2510 C CA . ALA B 1 40 ? 83.805 -15.963 40.482 1.00 31.09 110 ALA B CA 1
ATOM 2511 C C . ALA B 1 40 ? 82.961 -14.803 40.982 1.00 30.87 110 ALA B C 1
ATOM 2512 O O . ALA B 1 40 ? 82.043 -14.997 41.767 1.00 31.24 110 ALA B O 1
ATOM 2514 N N . LEU B 1 41 ? 83.271 -13.598 40.505 1.00 27.31 111 LEU B N 1
ATOM 2515 C CA . LEU B 1 41 ? 82.561 -12.402 40.946 1.00 26.14 111 LEU B CA 1
ATOM 2516 C C . LEU B 1 41 ? 81.151 -12.360 40.342 1.00 25.96 111 LEU B C 1
ATOM 2517 O O . LEU B 1 41 ? 80.201 -12.011 41.040 1.00 28.72 111 LEU B O 1
ATOM 2522 N N . ILE B 1 42 ? 81.017 -12.727 39.067 1.00 24.77 112 ILE B N 1
ATOM 2523 C CA . ILE B 1 42 ? 79.687 -12.835 38.477 1.00 25.14 112 ILE B CA 1
ATOM 2524 C C . ILE B 1 42 ? 78.833 -13.827 39.273 1.00 27.09 112 ILE B C 1
ATOM 2525 O O . ILE B 1 42 ? 77.661 -13.581 39.538 1.00 25.40 112 ILE B O 1
ATOM 2530 N N . ARG B 1 43 ? 79.421 -14.949 39.666 1.00 27.97 113 ARG B N 1
ATOM 2531 C CA . ARG B 1 43 ? 78.665 -15.963 40.400 1.00 29.15 113 ARG B CA 1
ATOM 2532 C C . ARG B 1 43 ? 78.230 -15.430 41.779 1.00 30.93 113 ARG B C 1
ATOM 2533 O O . ARG B 1 43 ? 77.100 -15.678 42.246 1.00 29.99 113 ARG B O 1
ATOM 2541 N N . GLY B 1 44 ? 79.116 -14.675 42.418 1.00 31.03 114 GLY B N 1
ATOM 2542 C CA . GLY B 1 44 ? 78.814 -14.088 43.718 1.00 29.04 114 GLY B CA 1
ATOM 2543 C C . GLY B 1 44 ? 77.754 -12.997 43.630 1.00 26.79 114 GLY B C 1
ATOM 2544 O O . GLY B 1 44 ? 76.931 -12.839 44.530 1.00 28.23 114 GLY B O 1
ATOM 2545 N N . VAL B 1 45 ? 77.791 -12.227 42.548 1.00 22.97 115 VAL B N 1
ATOM 2546 C CA . VAL B 1 45 ? 76.780 -11.220 42.294 1.00 25.25 115 VAL B CA 1
ATOM 2547 C C . VAL B 1 45 ? 75.421 -11.888 42.119 1.00 26.41 115 VAL B C 1
ATOM 2548 O O . VAL B 1 45 ? 74.420 -11.424 42.669 1.00 25.95 115 VAL B O 1
ATOM 2552 N N . ARG B 1 46 ? 75.390 -12.979 41.351 1.00 25.20 116 ARG B N 1
ATOM 2553 C CA . ARG B 1 46 ? 74.150 -13.709 41.114 1.00 29.64 116 ARG B CA 1
ATOM 2554 C C . ARG B 1 46 ? 73.565 -14.240 42.433 1.00 29.87 116 ARG B C 1
ATOM 2555 O O . ARG B 1 46 ? 72.358 -14.150 42.674 1.00 28.12 116 ARG B O 1
ATOM 2563 N N . ASP B 1 47 ? 74.430 -14.791 43.272 1.00 25.65 117 ASP B N 1
ATOM 2564 C CA . ASP B 1 47 ? 74.018 -15.316 44.570 1.00 28.94 117 ASP B CA 1
ATOM 2565 C C . ASP B 1 47 ? 73.523 -14.202 45.499 1.00 26.98 117 ASP B C 1
ATOM 2566 O O . ASP B 1 47 ? 72.499 -14.358 46.154 1.00 31.62 117 ASP B O 1
ATOM 2571 N N . THR B 1 48 ? 74.234 -13.078 45.533 1.00 25.44 118 THR B N 1
ATOM 2572 C CA . THR B 1 48 ? 73.803 -11.924 46.324 1.00 28.92 118 THR B CA 1
ATOM 2573 C C . THR B 1 48 ? 72.416 -11.432 45.880 1.00 28.74 118 THR B C 1
ATOM 2574 O O . THR B 1 48 ? 71.533 -11.206 46.695 1.00 30.62 118 THR B O 1
ATOM 2578 N N . LEU B 1 49 ? 72.247 -11.239 44.577 1.00 27.23 119 LEU B N 1
ATOM 2579 C CA . LEU B 1 49 ? 70.959 -10.821 44.039 1.00 25.05 119 LEU B CA 1
ATOM 2580 C C . LEU B 1 49 ? 69.850 -11.799 44.394 1.00 25.43 119 LEU B C 1
ATOM 2581 O O . LEU B 1 49 ? 68.754 -11.385 44.830 1.00 30.18 119 LEU B O 1
ATOM 2586 N N . GLN B 1 50 ? 70.111 -13.095 44.222 1.00 28.52 120 GLN B N 1
ATOM 2587 C CA . GLN B 1 50 ? 69.111 -14.118 44.523 1.00 34.52 120 GLN B CA 1
ATOM 2588 C C . GLN B 1 50 ? 68.689 -14.069 45.995 1.00 36.26 120 GLN B C 1
ATOM 2589 O O . GLN B 1 50 ? 67.502 -14.104 46.320 1.00 33.01 120 GLN B O 1
ATOM 2595 N N . GLN B 1 51 ? 69.681 -13.976 46.872 1.00 32.45 121 GLN B N 1
ATOM 2596 C CA . GLN B 1 51 ? 69.475 -13.905 48.311 1.00 34.55 121 GLN B CA 1
ATOM 2597 C C . GLN B 1 51 ? 68.562 -12.716 48.682 1.00 36.86 121 GLN B C 1
ATOM 2598 O O . GLN B 1 51 ? 67.789 -12.785 49.647 1.00 37.60 121 GLN B O 1
ATOM 2604 N N . HIS B 1 52 ? 68.627 -11.653 47.880 1.00 32.84 122 HIS B N 1
ATOM 2605 C CA . HIS B 1 52 ? 67.856 -10.439 48.117 1.00 34.28 122 HIS B CA 1
ATOM 2606 C C . HIS B 1 52 ? 66.534 -10.379 47.368 1.00 37.67 122 HIS B C 1
ATOM 2607 O O . HIS B 1 52 ? 65.851 -9.355 47.423 1.00 38.31 122 HIS B O 1
ATOM 2614 N N . GLY B 1 53 ? 66.189 -11.452 46.660 1.00 34.91 123 GLY B N 1
ATOM 2615 C CA . GLY B 1 53 ? 64.926 -11.511 45.933 1.00 37.34 123 GLY B CA 1
ATOM 2616 C C . GLY B 1 53 ? 64.999 -10.925 44.522 1.00 33.35 123 GLY B C 1
ATOM 2617 O O . GLY B 1 53 ? 63.964 -10.619 43.930 1.00 36.37 123 GLY B O 1
ATOM 2618 N N . SER B 1 54 ? 66.205 -10.754 43.982 1.00 29.46 124 SER B N 1
ATOM 2619 C CA . SER B 1 54 ? 66.354 -10.265 42.610 1.00 31.11 124 SER B CA 1
ATOM 2620 C C . SER B 1 54 ? 66.819 -11.365 41.658 1.00 34.36 124 SER B C 1
ATOM 2621 O O . SER B 1 54 ? 67.729 -12.136 41.987 1.00 36.28 124 SER B O 1
ATOM 2624 N N . GLN B 1 55 ? 66.213 -11.415 40.472 1.00 31.82 125 GLN B N 1
ATOM 2625 C CA . GLN B 1 55 ? 66.625 -12.353 39.423 1.00 30.57 125 GLN B CA 1
ATOM 2626 C C . GLN B 1 55 ? 67.599 -11.722 38.453 1.00 34.04 125 GLN B C 1
ATOM 2627 O O . GLN B 1 55 ? 67.301 -10.698 37.837 1.00 34.79 125 GLN B O 1
ATOM 2633 N N . LEU B 1 56 ? 68.761 -12.346 38.306 1.00 27.70 126 LEU B N 1
ATOM 2634 C CA . LEU B 1 56 ? 69.765 -11.849 37.385 1.00 25.86 126 LEU B CA 1
ATOM 2635 C C . LEU B 1 56 ? 69.532 -12.344 35.966 1.00 26.72 126 LEU B C 1
ATOM 2636 O O . LEU B 1 56 ? 69.388 -13.532 35.745 1.00 27.29 126 LEU B O 1
ATOM 2641 N N . VAL B 1 57 ? 69.516 -11.417 35.013 1.00 26.57 127 VAL B N 1
ATOM 2642 C CA . VAL B 1 57 ? 69.560 -11.762 33.590 1.00 26.06 127 VAL B CA 1
ATOM 2643 C C . VAL B 1 57 ? 70.842 -11.166 33.017 1.00 24.88 127 VAL B C 1
ATOM 2644 O O . VAL B 1 57 ? 70.969 -9.945 32.847 1.00 25.32 127 VAL B O 1
ATOM 2648 N N . LEU B 1 58 ? 71.828 -12.031 32.795 1.00 23.88 128 LEU B N 1
ATOM 2649 C CA . LEU B 1 58 ? 73.109 -11.583 32.256 1.00 22.98 128 LEU B CA 1
ATOM 2650 C C . LEU B 1 58 ? 73.002 -11.462 30.728 1.00 21.39 128 LEU B C 1
ATOM 2651 O O . LEU B 1 58 ? 72.524 -12.381 30.068 1.00 25.32 128 LEU B O 1
ATOM 2656 N N . ALA B 1 59 ? 73.443 -10.327 30.198 1.00 22.36 129 ALA B N 1
ATOM 2657 C CA . ALA B 1 59 ? 73.318 -10.048 28.769 1.00 24.34 129 ALA B CA 1
ATOM 2658 C C . ALA B 1 59 ? 74.724 -9.978 28.184 1.00 20.81 129 ALA B C 1
ATOM 2659 O O . ALA B 1 59 ? 75.376 -8.933 28.238 1.00 23.67 129 ALA B O 1
ATOM 2661 N N . ILE B 1 60 ? 75.198 -11.110 27.666 1.00 23.19 130 ILE B N 1
ATOM 2662 C CA . ILE B 1 60 ? 76.566 -11.174 27.120 1.00 24.94 130 ILE B CA 1
ATOM 2663 C C . ILE B 1 60 ? 76.546 -10.604 25.705 1.00 26.68 130 ILE B C 1
ATOM 2664 O O . ILE B 1 60 ? 75.986 -11.211 24.810 1.00 29.53 130 ILE B O 1
ATOM 2669 N N . VAL B 1 61 ? 77.124 -9.416 25.526 1.00 24.37 131 VAL B N 1
ATOM 2670 C CA . VAL B 1 61 ? 77.093 -8.779 24.199 1.00 24.26 131 VAL B CA 1
ATOM 2671 C C . VAL B 1 61 ? 78.211 -9.346 23.326 1.00 22.90 131 VAL B C 1
ATOM 2672 O O . VAL B 1 61 ? 79.381 -9.265 23.688 1.00 25.53 131 VAL B O 1
ATOM 2676 N N . PRO B 1 62 ? 77.858 -9.939 22.176 1.00 21.91 132 PRO B N 1
ATOM 2677 C CA . PRO B 1 62 ? 78.932 -10.461 21.321 1.00 24.60 132 PRO B CA 1
ATOM 2678 C C . PRO B 1 62 ? 79.841 -9.356 20.816 1.00 21.74 132 PRO B C 1
ATOM 2679 O O . PRO B 1 62 ? 79.424 -8.204 20.676 1.00 25.17 132 PRO B O 1
ATOM 2683 N N . ALA B 1 63 ? 81.096 -9.709 20.558 1.00 23.53 133 ALA B N 1
ATOM 2684 C CA . ALA B 1 63 ? 82.075 -8.756 20.045 1.00 22.65 133 ALA B CA 1
ATOM 2685 C C . ALA B 1 63 ? 81.678 -8.295 18.632 1.00 21.03 133 ALA B C 1
ATOM 2686 O O . ALA B 1 63 ? 81.146 -9.074 17.830 1.00 23.82 133 ALA B O 1
ATOM 2688 N N . LYS B 1 64 ? 81.886 -7.020 18.353 1.00 22.37 134 LYS B N 1
ATOM 2689 C CA . LYS B 1 64 ? 81.613 -6.525 16.996 1.00 26.21 134 LYS B CA 1
ATOM 2690 C C . LYS B 1 64 ? 82.439 -7.306 15.951 1.00 30.10 134 LYS B C 1
ATOM 2691 O O . LYS B 1 64 ? 81.964 -7.604 14.824 1.00 28.46 134 LYS B O 1
ATOM 2697 N N . ALA B 1 65 ? 83.668 -7.670 16.325 1.00 28.85 135 ALA B N 1
ATOM 2698 C CA . ALA B 1 65 ? 84.539 -8.444 15.441 1.00 31.15 135 ALA B CA 1
ATOM 2699 C C . ALA B 1 65 ? 83.979 -9.829 15.183 1.00 28.33 135 ALA B C 1
ATOM 2700 O O . ALA B 1 65 ? 84.323 -10.454 14.184 1.00 31.13 135 ALA B O 1
ATOM 2702 N N . ARG B 1 66 ? 83.129 -10.317 16.087 1.00 25.66 136 ARG B N 1
ATOM 2703 C CA . ARG B 1 66 ? 82.478 -11.614 15.895 1.00 26.27 136 ARG B CA 1
ATOM 2704 C C . ARG B 1 66 ? 81.231 -11.514 14.993 1.00 29.52 136 ARG B C 1
ATOM 2705 O O . ARG B 1 66 ? 80.990 -12.358 14.132 1.00 30.59 136 ARG B O 1
ATOM 2713 N N . VAL B 1 67 ? 80.420 -10.496 15.223 1.00 25.63 137 VAL B N 1
ATOM 2714 C CA . VAL B 1 67 ? 79.186 -10.322 14.452 1.00 26.44 137 VAL B CA 1
ATOM 2715 C C . VAL B 1 67 ? 79.497 -9.882 13.019 1.00 28.84 137 VAL B C 1
ATOM 2716 O O . VAL B 1 67 ? 78.831 -10.290 12.081 1.00 26.37 137 VAL B O 1
ATOM 2720 N N . TYR B 1 68 ? 80.534 -9.077 12.845 1.00 24.62 138 TYR B N 1
ATOM 2721 C CA . TYR B 1 68 ? 80.889 -8.591 11.514 1.00 26.90 138 TYR B CA 1
ATOM 2722 C C . TYR B 1 68 ? 82.254 -9.102 11.041 1.00 29.09 138 TYR B C 1
ATOM 2723 O O . TYR B 1 68 ? 83.108 -8.325 10.577 1.00 25.00 138 TYR B O 1
ATOM 2732 N N . THR B 1 69 ? 82.467 -10.414 11.117 1.00 29.34 139 THR B N 1
ATOM 2733 C CA . THR B 1 69 ? 83.765 -10.957 10.706 1.00 31.79 139 THR B CA 1
ATOM 2734 C C . THR B 1 69 ? 84.079 -10.643 9.239 1.00 31.07 139 THR B C 1
ATOM 2735 O O . THR B 1 69 ? 85.244 -10.551 8.853 1.00 30.84 139 THR B O 1
ATOM 2739 N N . GLU B 1 70 ? 83.035 -10.447 8.432 1.00 29.57 140 GLU B N 1
ATOM 2740 C CA . GLU B 1 70 ? 83.236 -10.259 7.004 1.00 32.67 140 GLU B CA 1
ATOM 2741 C C . GLU B 1 70 ? 83.921 -8.924 6.698 1.00 30.63 140 GLU B C 1
ATOM 2742 O O . GLU B 1 70 ? 84.454 -8.735 5.602 1.00 30.95 140 GLU B O 1
ATOM 2748 N N . TYR B 1 71 ? 83.928 -8.017 7.672 1.00 31.19 141 TYR B N 1
ATOM 2749 C CA . TYR B 1 71 ? 84.639 -6.750 7.520 1.00 30.80 141 TYR B CA 1
ATOM 2750 C C . TYR B 1 71 ? 86.025 -6.725 8.184 1.00 32.26 141 TYR B C 1
ATOM 2751 O O . TYR B 1 71 ? 86.680 -5.680 8.212 1.00 32.64 141 TYR B O 1
ATOM 2760 N N . LEU B 1 72 ? 86.488 -7.856 8.700 1.00 33.24 142 LEU B N 1
ATOM 2761 C CA . LEU B 1 72 ? 87.883 -7.912 9.159 1.00 33.27 142 LEU B CA 1
ATOM 2762 C C . LEU B 1 72 ? 88.861 -7.650 8.018 1.00 38.32 142 LEU B C 1
ATOM 2763 O O . LEU B 1 72 ? 88.563 -7.954 6.861 1.00 43.15 142 LEU B O 1
ATOM 2768 N N . GLY B 1 73 ? 90.011 -7.060 8.350 1.00 33.90 143 GLY B N 1
ATOM 2769 C CA . GLY B 1 73 ? 91.099 -6.856 7.396 1.00 39.14 143 GLY B CA 1
ATOM 2770 C C . GLY B 1 73 ? 92.189 -7.903 7.571 1.00 43.62 143 GLY B C 1
ATOM 2771 O O . GLY B 1 73 ? 91.897 -9.068 7.843 1.00 49.28 143 GLY B O 1
ATOM 2772 N N . LYS B 1 74 ? 93.447 -7.496 7.424 1.00 42.42 144 LYS B N 1
ATOM 2773 C CA . LYS B 1 74 ? 94.570 -8.430 7.545 1.00 45.25 144 LYS B CA 1
ATOM 2774 C C . LYS B 1 74 ? 94.695 -8.955 8.979 1.00 47.07 144 LYS B C 1
ATOM 2775 O O . LYS B 1 74 ? 94.909 -10.145 9.194 1.00 50.39 144 LYS B O 1
ATOM 2777 N N . GLU B 1 75 ? 94.519 -8.072 9.958 1.00 44.46 145 GLU B N 1
ATOM 2778 C CA . GLU B 1 75 ? 94.682 -8.450 11.358 1.00 43.62 145 GLU B CA 1
ATOM 2779 C C . GLU B 1 75 ? 93.450 -9.197 11.871 1.00 43.12 145 GLU B C 1
ATOM 2780 O O . GLU B 1 75 ? 92.317 -8.773 11.642 1.00 43.32 145 GLU B O 1
ATOM 2786 N N . ARG B 1 76 ? 93.690 -10.319 12.549 1.00 47.05 146 ARG B N 1
ATOM 2787 C CA . ARG B 1 76 ? 92.638 -11.158 13.129 1.00 40.71 146 ARG B CA 1
ATOM 2788 C C . ARG B 1 76 ? 92.790 -11.226 14.655 1.00 39.70 146 ARG B C 1
ATOM 2789 O O . ARG B 1 76 ? 93.900 -11.115 15.172 1.00 39.31 146 ARG B O 1
ATOM 2797 N N . PRO B 1 77 ? 91.684 -11.433 15.377 1.00 41.06 147 PRO B N 1
ATOM 2798 C CA . PRO B 1 77 ? 91.803 -11.499 16.841 1.00 39.07 147 PRO B CA 1
ATOM 2799 C C . PRO B 1 77 ? 92.666 -12.669 17.312 1.00 40.82 147 PRO B C 1
ATOM 2800 O O . PRO B 1 77 ? 92.743 -13.701 16.640 1.00 43.08 147 PRO B O 1
ATOM 2804 N N . ALA B 1 78 ? 93.329 -12.497 18.450 1.00 36.74 148 ALA B N 1
ATOM 2805 C CA . ALA B 1 78 ? 94.156 -13.557 19.011 1.00 40.07 148 ALA B CA 1
ATOM 2806 C C . ALA B 1 78 ? 93.286 -14.735 19.443 1.00 37.30 148 ALA B C 1
ATOM 2807 O O . ALA B 1 78 ? 92.058 -14.609 19.591 1.00 36.57 148 ALA B O 1
ATOM 2809 N N . SER B 1 79 ? 93.951 -15.864 19.641 1.00 40.84 149 SER B N 1
ATOM 2810 C CA . SER B 1 79 ? 93.347 -17.147 19.985 1.00 41.49 149 SER B CA 1
ATOM 2811 C C . SER B 1 79 ? 92.342 -17.073 21.131 1.00 40.49 149 SER B C 1
ATOM 2812 O O . SER B 1 79 ? 91.290 -17.729 21.096 1.00 39.79 149 SER B O 1
ATOM 2815 N N . LEU B 1 80 ? 92.671 -16.278 22.147 1.00 35.85 150 LEU B N 1
ATOM 2816 C CA . LEU B 1 80 ? 91.776 -16.046 23.286 1.00 37.61 150 LEU B CA 1
ATOM 2817 C C . LEU B 1 80 ? 90.343 -15.736 22.851 1.00 36.65 150 LEU B C 1
ATOM 2818 O O . LEU B 1 80 ? 89.373 -16.171 23.482 1.00 37.99 150 LEU B O 1
ATOM 2823 N N . HIS B 1 81 ? 90.203 -14.997 21.760 1.00 32.24 151 HIS B N 1
ATOM 2824 C CA . HIS B 1 81 ? 88.885 -14.487 21.396 1.00 29.24 151 HIS B CA 1
ATOM 2825 C C . HIS B 1 81 ? 88.072 -15.451 20.547 1.00 36.11 151 HIS B C 1
ATOM 2826 O O . HIS B 1 81 ? 86.866 -15.273 20.410 1.00 35.95 151 HIS B O 1
ATOM 2833 N N . ASP B 1 82 ? 88.727 -16.468 20.000 1.00 35.86 152 ASP B N 1
ATOM 2834 C CA . ASP B 1 82 ? 88.098 -17.334 18.998 1.00 40.29 152 ASP B CA 1
ATOM 2835 C C . ASP B 1 82 ? 86.788 -17.941 19.488 1.00 40.29 152 ASP B C 1
ATOM 2836 O O . ASP B 1 82 ? 85.788 -17.925 18.779 1.00 42.54 152 ASP B O 1
ATOM 2841 N N . ASP B 1 83 ? 86.790 -18.451 20.713 1.00 34.99 153 ASP B N 1
ATOM 2842 C CA . ASP B 1 83 ? 85.611 -19.113 21.254 1.00 37.28 153 ASP B CA 1
ATOM 2843 C C . ASP B 1 83 ? 85.177 -18.499 22.578 1.00 34.16 153 ASP B C 1
ATOM 2844 O O . ASP B 1 83 ? 84.552 -19.168 23.401 1.00 35.11 153 ASP B O 1
ATOM 2849 N N . LEU B 1 84 ? 85.506 -17.228 22.778 1.00 28.97 154 LEU B N 1
ATOM 2850 C CA . LEU B 1 84 ? 85.269 -16.580 24.077 1.00 29.07 154 LEU B CA 1
ATOM 2851 C C . LEU B 1 84 ? 83.764 -16.487 24.400 1.00 32.21 154 LEU B C 1
ATOM 2852 O O . LEU B 1 84 ? 83.338 -16.712 25.540 1.00 27.68 154 LEU B O 1
ATOM 2857 N N . TYR B 1 85 ? 82.966 -16.166 23.387 1.00 29.29 155 TYR B N 1
ATOM 2858 C CA . TYR B 1 85 ? 81.516 -16.052 23.560 1.00 28.07 155 TYR B CA 1
ATOM 2859 C C . TYR B 1 85 ? 80.882 -17.377 24.022 1.00 30.58 155 TYR B C 1
ATOM 2860 O O . TYR B 1 85 ? 80.149 -17.410 25.013 1.00 30.47 155 TYR B O 1
ATOM 2869 N N . ASN B 1 86 ? 81.156 -18.469 23.316 1.00 30.37 156 ASN B N 1
ATOM 2870 C CA . ASN B 1 86 ? 80.656 -19.764 23.762 1.00 34.10 156 ASN B CA 1
ATOM 2871 C C . ASN B 1 86 ? 81.192 -20.169 25.147 1.00 32.27 156 ASN B C 1
ATOM 2872 O O . ASN B 1 86 ? 80.471 -20.779 25.951 1.00 27.28 156 ASN B O 1
ATOM 2877 N N . GLN B 1 87 ? 82.449 -19.849 25.430 1.00 29.59 157 GLN B N 1
ATOM 2878 C CA . GLN B 1 87 ? 83.022 -20.241 26.717 1.00 30.19 157 GLN B CA 1
ATOM 2879 C C . GLN B 1 87 ? 82.359 -19.458 27.842 1.00 28.14 157 GLN B C 1
ATOM 2880 O O . GLN B 1 87 ? 82.017 -20.025 28.880 1.00 31.22 157 GLN B O 1
ATOM 2886 N N . PHE B 1 88 ? 82.214 -18.149 27.650 1.00 24.83 158 PHE B N 1
ATOM 2887 C CA . PHE B 1 88 ? 81.492 -17.298 28.601 1.00 27.66 158 PHE B CA 1
ATOM 2888 C C . PHE B 1 88 ? 80.104 -17.913 28.871 1.00 28.45 158 PHE B C 1
ATOM 2889 O O . PHE B 1 88 ? 79.688 -18.096 30.019 1.00 26.69 158 PHE B O 1
ATOM 2897 N N . HIS B 1 89 ? 79.385 -18.260 27.814 1.00 26.66 159 HIS B N 1
ATOM 2898 C CA . HIS B 1 89 ? 78.055 -18.837 28.026 1.00 25.17 159 HIS B CA 1
ATOM 2899 C C . HIS B 1 89 ? 78.106 -20.166 28.783 1.00 31.16 159 HIS B C 1
ATOM 2900 O O . HIS B 1 89 ? 77.253 -20.426 29.646 1.00 31.86 159 HIS B O 1
ATOM 2907 N N . ALA B 1 90 ? 79.096 -21.011 28.487 1.00 30.69 160 ALA B N 1
ATOM 2908 C CA . ALA B 1 90 ? 79.188 -22.297 29.182 1.00 33.26 160 ALA B CA 1
ATOM 2909 C C . ALA B 1 90 ? 79.493 -22.085 30.660 1.00 33.14 160 ALA B C 1
ATOM 2910 O O . ALA B 1 90 ? 78.940 -22.770 31.523 1.00 33.31 160 ALA B O 1
ATOM 2912 N N . GLN B 1 91 ? 80.389 -21.142 30.941 1.00 28.90 161 GLN B N 1
ATOM 2913 C CA . GLN B 1 91 ? 80.779 -20.845 32.327 1.00 29.84 161 GLN B CA 1
ATOM 2914 C C . GLN B 1 91 ? 79.638 -20.210 33.135 1.00 28.58 161 GLN B C 1
ATOM 2915 O O . GLN B 1 91 ? 79.443 -20.536 34.312 1.00 29.07 161 GLN B O 1
ATOM 2921 N N . ALA B 1 92 ? 78.894 -19.300 32.509 1.00 27.66 162 ALA B N 1
ATOM 2922 C CA . ALA B 1 92 ? 77.677 -18.754 33.100 1.00 32.57 162 ALA B CA 1
ATOM 2923 C C . ALA B 1 92 ? 76.691 -19.870 33.428 1.00 35.15 162 ALA B C 1
ATOM 2924 O O . ALA B 1 92 ? 76.125 -19.897 34.532 1.00 34.49 162 ALA B O 1
ATOM 2926 N N A ARG B 1 93 ? 76.472 -20.797 32.488 0.56 32.59 163 ARG B N 1
ATOM 2927 N N B ARG B 1 93 ? 76.503 -20.781 32.474 0.44 32.79 163 ARG B N 1
ATOM 2928 C CA A ARG B 1 93 ? 75.599 -21.944 32.758 0.56 35.00 163 ARG B CA 1
ATOM 2929 C CA B ARG B 1 93 ? 75.656 -21.951 32.661 0.44 34.34 163 ARG B CA 1
ATOM 2930 C C A ARG B 1 93 ? 76.105 -22.727 33.958 0.56 38.19 163 ARG B C 1
ATOM 2931 C C B ARG B 1 93 ? 76.103 -22.752 33.886 0.44 37.73 163 ARG B C 1
ATOM 2932 O O A ARG B 1 93 ? 75.330 -23.115 34.830 0.56 39.89 163 ARG B O 1
ATOM 2933 O O B ARG B 1 93 ? 75.288 -23.162 34.708 0.44 39.83 163 ARG B O 1
ATOM 2948 N N . GLN B 1 94 ? 77.412 -22.952 33.997 1.00 38.81 164 GLN B N 1
ATOM 2949 C CA . GLN B 1 94 ? 78.016 -23.689 35.093 1.00 43.54 164 GLN B CA 1
ATOM 2950 C C . GLN B 1 94 ? 77.768 -23.004 36.447 1.00 43.47 164 GLN B C 1
ATOM 2951 O O . GLN B 1 94 ? 77.537 -23.661 37.459 1.00 50.01 164 GLN B O 1
ATOM 2957 N N . ALA B 1 95 ? 77.807 -21.678 36.448 1.00 42.27 165 ALA B N 1
ATOM 2958 C CA . ALA B 1 95 ? 77.577 -20.898 37.660 1.00 39.65 165 ALA B CA 1
ATOM 2959 C C . ALA B 1 95 ? 76.090 -20.670 37.931 1.00 41.01 165 ALA B C 1
ATOM 2960 O O . ALA B 1 95 ? 75.738 -19.900 38.826 1.00 40.58 165 ALA B O 1
ATOM 2962 N N . ASN B 1 96 ? 75.232 -21.330 37.150 1.00 39.54 166 ASN B N 1
ATOM 2963 C CA . ASN B 1 96 ? 73.776 -21.191 37.254 1.00 39.10 166 ASN B CA 1
ATOM 2964 C C . ASN B 1 96 ? 73.329 -19.753 37.023 1.00 40.24 166 ASN B C 1
ATOM 2965 O O . ASN B 1 96 ? 72.382 -19.265 37.648 1.00 43.30 166 ASN B O 1
ATOM 2970 N N . VAL B 1 97 ? 74.019 -19.075 36.116 1.00 32.18 167 VAL B N 1
ATOM 2971 C CA . VAL B 1 97 ? 73.643 -17.740 35.737 1.00 30.18 167 VAL B CA 1
ATOM 2972 C C . VAL B 1 97 ? 72.825 -17.780 34.449 1.00 37.48 167 VAL B C 1
ATOM 2973 O O . VAL B 1 97 ? 73.239 -18.405 33.475 1.00 34.66 167 VAL B O 1
ATOM 2977 N N . PHE B 1 98 ? 71.678 -17.106 34.446 1.00 34.52 168 PHE B N 1
ATOM 2978 C CA . PHE B 1 98 ? 70.789 -17.084 33.284 1.00 35.04 168 PHE B CA 1
ATOM 2979 C C . PHE B 1 98 ? 71.272 -16.056 32.262 1.00 31.79 168 PHE B C 1
ATOM 2980 O O . PHE B 1 98 ? 71.326 -14.854 32.531 1.00 31.53 168 PHE B O 1
ATOM 2988 N N . ALA B 1 99 ? 71.665 -16.536 31.084 1.00 30.12 169 ALA B N 1
ATOM 2989 C CA . ALA B 1 99 ? 72.294 -15.677 30.088 1.00 28.19 169 ALA B CA 1
ATOM 2990 C C . ALA B 1 99 ? 71.736 -15.973 28.712 1.00 32.68 169 ALA B C 1
ATOM 2991 O O . ALA B 1 99 ? 72.210 -16.896 28.037 1.00 30.27 169 ALA B O 1
ATOM 2993 N N . PRO B 1 100 ? 70.708 -15.219 28.304 1.00 32.39 170 PRO B N 1
ATOM 2994 C CA . PRO B 1 100 ? 70.028 -15.510 27.037 1.00 33.72 170 PRO B CA 1
ATOM 2995 C C . PRO B 1 100 ? 70.948 -15.248 25.855 1.00 29.43 170 PRO B C 1
ATOM 2996 O O . PRO B 1 100 ? 71.784 -14.364 25.925 1.00 28.87 170 PRO B O 1
ATOM 3000 N N . ASP B 1 101 ? 70.786 -16.001 24.775 1.00 30.41 171 ASP B N 1
ATOM 3001 C CA . ASP B 1 101 ? 71.684 -15.831 23.641 1.00 32.65 171 ASP B CA 1
ATOM 3002 C C . ASP B 1 101 ? 71.393 -14.553 22.862 1.00 29.51 171 ASP B C 1
ATOM 3003 O O . ASP B 1 101 ? 70.272 -14.366 22.368 1.00 32.12 171 ASP B O 1
ATOM 3008 N N . LEU B 1 102 ? 72.393 -13.693 22.699 1.00 26.02 172 LEU B N 1
ATOM 3009 C CA . LEU B 1 102 ? 72.197 -12.472 21.915 1.00 26.10 172 LEU B CA 1
ATOM 3010 C C . LEU B 1 102 ? 72.827 -12.545 20.535 1.00 30.91 172 LEU B C 1
ATOM 3011 O O . LEU B 1 102 ? 72.420 -11.809 19.619 1.00 29.49 17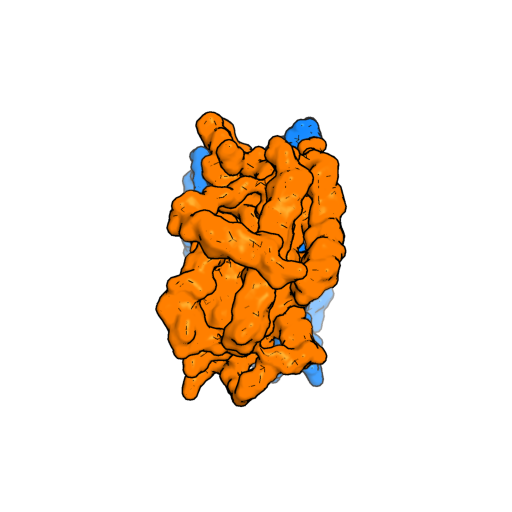2 LEU B O 1
ATOM 3023 N N . ALA B 1 104 ? 72.692 -14.968 18.169 1.00 30.07 174 ALA B N 1
ATOM 3024 C CA . ALA B 1 104 ? 71.799 -15.393 17.087 1.00 31.27 174 ALA B CA 1
ATOM 3025 C C . ALA B 1 104 ? 70.801 -14.295 16.639 1.00 34.33 174 ALA B C 1
ATOM 3026 O O . ALA B 1 104 ? 70.680 -14.044 15.434 1.00 33.37 174 ALA B O 1
ATOM 3028 N N . PRO B 1 105 ? 70.092 -13.631 17.577 1.00 35.10 175 PRO B N 1
ATOM 3029 C CA . PRO B 1 105 ? 69.168 -12.605 17.053 1.00 33.63 175 PRO B CA 1
ATOM 3030 C C . PRO B 1 105 ? 69.847 -11.362 16.448 1.00 32.93 175 PRO B C 1
ATOM 3031 O O . PRO B 1 105 ? 69.312 -10.801 15.478 1.00 29.74 175 PRO B O 1
ATOM 3043 N N . GLU B 1 107 ? 72.805 -11.339 14.863 1.00 28.12 177 GLU B N 1
ATOM 3044 C CA . GLU B 1 107 ? 73.280 -11.846 13.581 1.00 34.44 177 GLU B CA 1
ATOM 3045 C C . GLU B 1 107 ? 72.127 -11.969 12.584 1.00 36.47 177 GLU B C 1
ATOM 3046 O O . GLU B 1 107 ? 72.267 -11.652 11.389 1.00 32.88 177 GLU B O 1
ATOM 3052 N N . GLN B 1 108 ? 70.980 -12.444 13.060 1.00 34.32 178 GLN B N 1
ATOM 3053 C CA . GLN B 1 108 ? 69.835 -12.593 12.170 1.00 36.66 178 GLN B CA 1
ATOM 3054 C C . GLN B 1 108 ? 69.303 -11.240 11.716 1.00 33.92 178 GLN B C 1
ATOM 3055 O O . GLN B 1 108 ? 68.727 -11.129 10.646 1.00 38.55 178 GLN B O 1
ATOM 3061 N N . ALA B 1 109 ? 69.486 -10.216 12.538 1.00 29.33 179 ALA B N 1
ATOM 3062 C CA . ALA B 1 109 ? 69.003 -8.883 12.218 1.00 31.83 179 ALA B CA 1
ATOM 3063 C C . ALA B 1 109 ? 69.879 -8.096 11.236 1.00 35.93 179 ALA B C 1
ATOM 3064 O O . ALA B 1 109 ? 69.510 -6.989 10.844 1.00 33.76 179 ALA B O 1
ATOM 3066 N N . LYS B 1 110 ? 71.028 -8.647 10.843 1.00 33.80 180 LYS B N 1
ATOM 3067 C CA . LYS B 1 110 ? 71.934 -7.955 9.922 1.00 28.53 180 LYS B CA 1
ATOM 3068 C C . LYS B 1 110 ? 71.288 -7.654 8.554 1.00 26.39 180 LYS B C 1
ATOM 3069 O O . LYS B 1 110 ? 71.658 -6.693 7.879 1.00 28.54 180 LYS B O 1
ATOM 3075 N N . ALA B 1 111 ? 70.341 -8.475 8.139 1.00 31.83 181 ALA B N 1
ATOM 3076 C CA . ALA B 1 111 ? 69.652 -8.218 6.876 1.00 35.19 181 ALA B CA 1
ATOM 3077 C C . ALA B 1 111 ? 68.892 -6.885 6.914 1.00 33.07 181 ALA B C 1
ATOM 3078 O O . ALA B 1 111 ? 68.739 -6.225 5.881 1.00 33.21 181 ALA B O 1
ATOM 3080 N N A ARG B 1 112 ? 68.423 -6.508 8.102 0.47 31.95 182 ARG B N 1
ATOM 3081 N N B ARG B 1 112 ? 68.464 -6.481 8.108 0.53 31.78 182 ARG B N 1
ATOM 3082 C CA A ARG B 1 112 ? 67.680 -5.262 8.298 0.47 31.84 182 ARG B CA 1
ATOM 3083 C CA B ARG B 1 112 ? 67.657 -5.271 8.291 0.53 31.97 182 ARG B CA 1
ATOM 3084 C C A ARG B 1 112 ? 68.530 -4.025 8.017 0.47 28.37 182 ARG B C 1
ATOM 3085 C C B ARG B 1 112 ? 68.467 -3.969 8.222 0.53 28.35 182 ARG B C 1
ATOM 3086 O O A ARG B 1 112 ? 68.070 -3.066 7.394 0.47 28.64 182 ARG B O 1
ATOM 3087 O O B ARG B 1 112 ? 67.915 -2.903 7.933 0.53 25.41 182 ARG B O 1
ATOM 3102 N N . GLY B 1 113 ? 69.767 -4.056 8.505 1.00 26.37 183 GLY B N 1
ATOM 3103 C CA . GLY B 1 113 ? 70.625 -2.892 8.535 1.00 27.02 183 GLY B CA 1
ATOM 3104 C C . GLY B 1 113 ? 71.763 -3.155 9.509 1.00 25.46 183 GLY B C 1
ATOM 3105 O O . GLY B 1 113 ? 71.876 -4.263 10.051 1.00 26.78 183 GLY B O 1
ATOM 3106 N N . GLN B 1 114 ? 72.588 -2.148 9.767 1.00 26.81 184 GLN B N 1
ATOM 3107 C CA . GLN B 1 114 ? 73.715 -2.338 10.684 1.00 26.70 184 GLN B CA 1
ATOM 3108 C C . GLN B 1 114 ? 73.227 -2.568 12.105 1.00 25.09 184 GLN B C 1
ATOM 3109 O O . GLN B 1 114 ? 72.379 -1.815 12.621 1.00 25.94 184 GLN B O 1
ATOM 3115 N N . VAL B 1 115 ? 73.757 -3.605 12.748 1.00 25.19 185 VAL B N 1
ATOM 3116 C CA . VAL B 1 115 ? 73.435 -3.838 14.154 1.00 26.59 185 VAL B CA 1
ATOM 3117 C C . VAL B 1 115 ? 74.574 -3.306 15.052 1.00 23.73 185 VAL B C 1
ATOM 3118 O O . VAL B 1 115 ? 74.375 -3.130 16.248 1.00 25.22 185 VAL B O 1
ATOM 3122 N N . PHE B 1 116 ? 75.746 -3.049 14.470 1.00 24.05 186 PHE B N 1
ATOM 3123 C CA . PHE B 1 116 ? 76.793 -2.259 15.114 1.00 24.98 186 PHE B CA 1
ATOM 3124 C C . PHE B 1 116 ? 77.156 -1.067 14.227 1.00 25.71 186 PHE B C 1
ATOM 3125 O O . PHE B 1 116 ? 77.031 -1.150 13.009 1.00 25.17 186 PHE B O 1
ATOM 3133 N N . LEU B 1 117 ? 77.644 0.019 14.819 1.00 23.98 187 LEU B N 1
ATOM 3134 C CA . LEU B 1 117 ? 78.235 1.116 14.034 1.00 26.96 187 LEU B CA 1
ATOM 3135 C C . LEU B 1 117 ? 79.525 0.703 13.325 1.00 25.55 187 LEU B C 1
ATOM 3136 O O . LEU B 1 117 ? 80.279 -0.143 13.814 1.00 24.39 187 LEU B O 1
ATOM 3141 N N . ARG B 1 118 ? 79.772 1.302 12.152 1.00 25.32 188 ARG B N 1
ATOM 3142 C CA . ARG B 1 118 ? 80.948 1.006 11.366 1.00 23.79 188 ARG B CA 1
ATOM 3143 C C . ARG B 1 118 ? 82.221 1.541 12.035 1.00 24.31 188 ARG B C 1
ATOM 3144 O O . ARG B 1 118 ? 83.237 0.852 12.059 1.00 27.47 188 ARG B O 1
ATOM 3152 N N . THR B 1 119 ? 82.142 2.732 12.638 1.00 25.49 189 THR B N 1
ATOM 3153 C CA . THR B 1 119 ? 83.339 3.413 13.155 1.00 27.49 189 THR B CA 1
ATOM 3154 C C . THR B 1 119 ? 83.372 3.537 14.672 1.00 27.20 189 THR B C 1
ATOM 3155 O O . THR B 1 119 ? 84.195 4.278 15.226 1.00 27.63 189 THR B O 1
ATOM 3159 N N . ASP B 1 120 ? 82.493 2.795 15.334 1.00 23.69 190 ASP B N 1
ATOM 3160 C CA . ASP B 1 120 ? 82.308 2.929 16.778 1.00 27.49 190 ASP B CA 1
ATOM 3161 C C . ASP B 1 120 ? 82.220 1.533 17.393 1.00 26.52 190 ASP B C 1
ATOM 3162 O O . ASP B 1 120 ? 81.798 0.587 16.724 1.00 28.51 190 ASP B O 1
ATOM 3167 N N . THR B 1 121 ? 82.611 1.380 18.653 1.00 25.09 191 THR B N 1
ATOM 3168 C CA . THR B 1 121 ? 82.479 0.081 19.306 1.00 23.91 191 THR B CA 1
ATOM 3169 C C . THR B 1 121 ? 81.039 -0.397 19.536 1.00 23.21 191 THR B C 1
ATOM 3170 O O . THR B 1 121 ? 80.819 -1.586 19.757 1.00 26.50 191 THR B O 1
ATOM 3174 N N . HIS B 1 122 ? 80.053 0.502 19.504 1.00 26.43 192 HIS B N 1
ATOM 3175 C CA . HIS B 1 122 ? 78.753 0.195 20.086 1.00 25.21 192 HIS B CA 1
ATOM 3176 C C . HIS B 1 122 ? 77.761 -0.335 19.064 1.00 23.58 192 HIS B C 1
ATOM 3177 O O . HIS B 1 122 ? 77.927 -0.146 17.846 1.00 25.71 192 HIS B O 1
ATOM 3184 N N . TRP B 1 123 ? 76.760 -1.039 19.574 1.00 21.20 193 TRP B N 1
ATOM 3185 C CA . TRP B 1 123 ? 75.589 -1.385 18.775 1.00 21.61 193 TRP B CA 1
ATOM 3186 C C . TRP B 1 123 ? 74.877 -0.115 18.286 1.00 25.27 193 TRP B C 1
ATOM 3187 O O . TRP B 1 123 ? 74.925 0.928 18.934 1.00 24.19 193 TRP B O 1
ATOM 3198 N N . THR B 1 124 ? 74.251 -0.203 17.109 1.00 22.90 194 THR B N 1
ATOM 3199 C CA . THR B 1 124 ? 73.295 0.802 16.638 1.00 22.51 194 THR B CA 1
ATOM 3200 C C . THR B 1 124 ? 72.047 0.774 17.505 1.00 24.26 194 THR B C 1
ATOM 3201 O O . THR B 1 124 ? 71.822 -0.211 18.233 1.00 24.10 194 THR B O 1
ATOM 3205 N N . PRO B 1 125 ? 71.220 1.841 17.451 1.00 26.56 195 PRO B N 1
ATOM 3206 C CA . PRO B 1 125 ? 69.912 1.772 18.111 1.00 26.59 195 PRO B CA 1
ATOM 3207 C C . PRO B 1 125 ? 69.103 0.542 17.719 1.00 26.66 195 PRO B C 1
ATOM 3208 O O . PRO B 1 125 ? 68.475 -0.074 18.581 1.00 24.09 195 PRO B O 1
ATOM 3220 N N . GLY B 1 127 ? 70.317 -2.401 16.665 1.00 24.96 197 GLY B N 1
ATOM 3221 C CA . GLY B 1 127 ? 70.973 -3.550 17.279 1.00 25.47 197 GLY B CA 1
ATOM 3222 C C . GLY B 1 127 ? 70.629 -3.682 18.765 1.00 25.23 197 GLY B C 1
ATOM 3223 O O . GLY B 1 127 ? 70.370 -4.779 19.270 1.00 24.86 197 GLY B O 1
ATOM 3224 N N . ALA B 1 128 ? 70.623 -2.551 19.468 1.00 24.31 198 ALA B N 1
ATOM 3225 C CA . ALA B 1 128 ? 70.277 -2.521 20.902 1.00 24.76 198 ALA B CA 1
ATOM 3226 C C . ALA B 1 128 ? 68.819 -2.943 21.088 1.00 26.82 198 ALA B C 1
ATOM 3227 O O . ALA B 1 128 ? 68.457 -3.623 22.049 1.00 24.74 198 ALA B O 1
ATOM 3229 N N . GLU B 1 129 ? 67.979 -2.549 20.142 1.00 23.92 199 GLU B N 1
ATOM 3230 C CA . GLU B 1 129 ? 66.573 -2.884 20.208 1.00 23.76 199 GLU B CA 1
ATOM 3231 C C . GLU B 1 129 ? 66.389 -4.396 19.985 1.00 26.76 199 GLU B C 1
ATOM 3232 O O . GLU B 1 129 ? 65.558 -5.028 20.630 1.00 29.67 199 GLU B O 1
ATOM 3238 N N . VAL B 1 130 ? 67.154 -4.972 19.058 1.00 25.85 200 VAL B N 1
ATOM 3239 C CA . VAL B 1 130 ? 67.106 -6.411 18.835 1.00 27.13 200 VAL B CA 1
ATOM 3240 C C . VAL B 1 130 ? 67.516 -7.168 20.118 1.00 29.30 200 VAL B C 1
ATOM 3241 O O . VAL B 1 130 ? 66.892 -8.176 20.482 1.00 28.46 200 VAL B O 1
ATOM 3245 N N . ALA B 1 131 ? 68.556 -6.674 20.784 1.00 24.86 201 ALA B N 1
ATOM 3246 C CA . ALA B 1 131 ? 69.034 -7.304 22.016 1.00 26.20 201 ALA B CA 1
ATOM 3247 C C . ALA B 1 131 ? 67.991 -7.184 23.104 1.00 24.58 201 ALA B C 1
ATOM 3248 O O . ALA B 1 131 ? 67.708 -8.159 23.797 1.00 27.21 201 ALA B O 1
ATOM 3250 N N . ALA B 1 132 ? 67.413 -5.997 23.243 1.00 26.38 202 ALA B N 1
ATOM 3251 C CA . ALA B 1 132 ? 66.340 -5.776 24.223 1.00 26.24 202 ALA B CA 1
ATOM 3252 C C . ALA B 1 132 ? 65.156 -6.707 24.000 1.00 27.54 202 ALA B C 1
ATOM 3253 O O . ALA B 1 132 ? 64.601 -7.282 24.958 1.00 27.14 202 ALA B O 1
ATOM 3255 N N A GLN B 1 133 ? 64.747 -6.865 22.745 0.56 28.96 203 GLN B N 1
ATOM 3256 N N B GLN B 1 133 ? 64.768 -6.884 22.741 0.44 28.91 203 GLN B N 1
ATOM 3257 C CA A GLN B 1 133 ? 63.637 -7.748 22.445 0.56 30.16 203 GLN B CA 1
ATOM 3258 C CA B GLN B 1 133 ? 63.639 -7.741 22.426 0.44 29.95 203 GLN B CA 1
ATOM 3259 C C A GLN B 1 133 ? 63.968 -9.192 22.803 0.56 30.38 203 GLN B C 1
ATOM 3260 C C B GLN B 1 133 ? 63.947 -9.213 22.704 0.44 30.38 203 GLN B C 1
ATOM 3261 O O A GLN B 1 133 ? 63.113 -9.905 23.326 0.56 29.54 203 GLN B O 1
ATOM 3262 O O B GLN B 1 133 ? 63.058 -9.964 23.089 0.44 29.97 203 GLN B O 1
ATOM 3273 N N . ALA B 1 134 ? 65.203 -9.619 22.532 1.00 29.01 204 ALA B N 1
ATOM 3274 C CA . ALA B 1 134 ? 65.600 -10.993 22.830 1.00 30.12 204 ALA B CA 1
ATOM 3275 C C . ALA B 1 134 ? 65.586 -11.221 24.349 1.00 28.97 204 ALA B C 1
ATOM 3276 O O . ALA B 1 134 ? 65.142 -12.261 24.826 1.00 30.32 204 ALA B O 1
ATOM 3278 N N . LEU B 1 135 ? 66.092 -10.242 25.077 1.00 25.79 205 LEU B N 1
ATOM 3279 C CA . LEU B 1 135 ? 66.081 -10.266 26.545 1.00 27.98 205 LEU B CA 1
ATOM 3280 C C . LEU B 1 135 ? 64.655 -10.323 27.084 1.00 30.25 205 LEU B C 1
ATOM 3281 O O . LEU B 1 135 ? 64.356 -11.151 27.941 1.00 30.98 205 LEU B O 1
ATOM 3286 N N . ALA B 1 136 ? 63.775 -9.470 26.557 1.00 29.16 206 ALA B N 1
ATOM 3287 C CA . ALA B 1 136 ? 62.359 -9.444 26.955 1.00 30.17 206 ALA B CA 1
ATOM 3288 C C . ALA B 1 136 ? 61.632 -10.764 26.669 1.00 30.92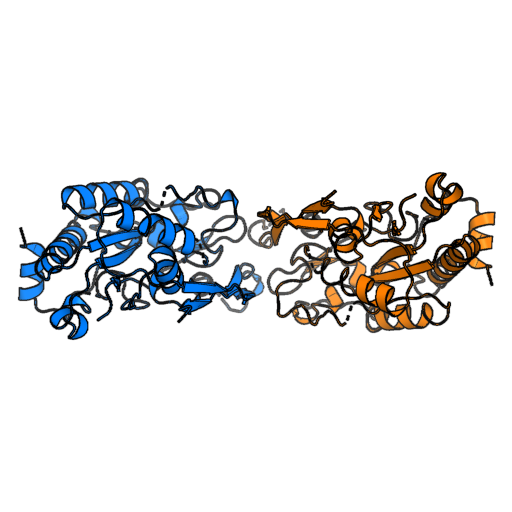 206 ALA B C 1
ATOM 3289 O O . ALA B 1 136 ? 60.817 -11.244 27.472 1.00 33.63 206 ALA B O 1
ATOM 3291 N N . GLU B 1 137 ? 61.907 -11.358 25.513 1.00 29.60 207 GLU B N 1
ATOM 3292 C CA . GLU B 1 137 ? 61.312 -12.640 25.206 1.00 29.50 207 GLU B CA 1
ATOM 3293 C C . GLU B 1 137 ? 61.728 -13.722 26.211 1.00 32.24 207 GLU B C 1
ATOM 3294 O O . GLU B 1 137 ? 60.894 -14.565 26.607 1.00 34.72 207 GLU B O 1
ATOM 3300 N N . ALA B 1 138 ? 62.995 -13.695 26.624 1.00 31.58 208 ALA B N 1
ATOM 3301 C CA . ALA B 1 138 ? 63.523 -14.657 27.591 1.00 32.65 208 ALA B CA 1
ATOM 3302 C C . ALA B 1 138 ? 62.863 -14.460 28.946 1.00 31.75 208 ALA B C 1
ATOM 3303 O O . ALA B 1 138 ? 62.466 -15.423 29.602 1.00 33.99 208 ALA B O 1
ATOM 3305 N N . VAL B 1 139 ? 62.774 -13.202 29.358 1.00 29.94 209 VAL B N 1
ATOM 3306 C CA . VAL B 1 139 ? 62.123 -12.842 30.611 1.00 35.50 209 VAL B CA 1
ATOM 3307 C C . VAL B 1 139 ? 60.666 -13.309 30.602 1.00 37.62 209 VAL B C 1
ATOM 3308 O O . VAL B 1 139 ? 60.174 -13.874 31.587 1.00 39.42 209 VAL B O 1
ATOM 3312 N N . SER B 1 140 ? 59.984 -13.111 29.471 1.00 36.79 210 SER B N 1
ATOM 3313 C CA . SER B 1 140 ? 58.597 -13.528 29.348 1.00 37.41 210 SER B CA 1
ATOM 3314 C C . SER B 1 140 ? 58.482 -15.043 29.472 1.00 40.73 210 SER B C 1
ATOM 3315 O O . SER B 1 140 ? 57.652 -15.567 30.219 1.00 40.41 210 SER B O 1
ATOM 3318 N N . ARG B 1 141 ? 59.344 -15.736 28.743 1.00 42.42 211 ARG B N 1
ATOM 3319 C CA . ARG B 1 141 ? 59.335 -17.192 28.676 1.00 46.38 211 ARG B CA 1
ATOM 3320 C C . ARG B 1 141 ? 59.603 -17.834 30.047 1.00 43.76 211 ARG B C 1
ATOM 3321 O O . ARG B 1 141 ? 59.051 -18.884 30.366 1.00 46.77 211 ARG B O 1
ATOM 3329 N N . GLN B 1 142 ? 60.436 -17.196 30.860 1.00 39.11 212 GLN B N 1
ATOM 3330 C CA . GLN B 1 142 ? 60.739 -17.729 32.184 1.00 42.04 212 GLN B CA 1
ATOM 3331 C C . GLN B 1 142 ? 59.889 -17.097 33.282 1.00 43.18 212 GLN B C 1
ATOM 3332 O O . GLN B 1 142 ? 60.116 -17.368 34.459 1.00 41.76 212 GLN B O 1
ATOM 3338 N N . SER B 1 143 ? 58.924 -16.260 32.900 1.00 44.53 213 SER B N 1
ATOM 3339 C CA . SER B 1 143 ? 57.999 -15.648 33.854 1.00 45.86 213 SER B CA 1
ATOM 3340 C C . SER B 1 143 ? 58.720 -14.898 34.977 1.00 43.23 213 SER B C 1
ATOM 3341 O O . SER B 1 143 ? 58.354 -15.034 36.145 1.00 43.05 213 SER B O 1
ATOM 3344 N N . LEU B 1 144 ? 59.739 -14.115 34.631 1.00 39.40 214 LEU B N 1
ATOM 3345 C CA . LEU B 1 144 ? 60.571 -13.469 35.648 1.00 37.53 214 LEU B CA 1
ATOM 3346 C C . LEU B 1 144 ? 59.971 -12.165 36.176 1.00 37.73 214 LEU B C 1
ATOM 3347 O O . LEU B 1 144 ? 60.361 -11.694 37.238 1.00 39.84 214 LEU B O 1
ATOM 3352 N N . LEU B 1 145 ? 59.014 -11.598 35.448 1.00 37.72 215 LEU B N 1
ATOM 3353 C CA . LEU B 1 145 ? 58.407 -10.339 35.846 1.00 38.27 215 LEU B CA 1
ATOM 3354 C C . LEU B 1 145 ? 56.946 -10.499 36.138 1.00 41.85 215 LEU B C 1
ATOM 3355 O O . LEU B 1 145 ? 56.197 -11.008 35.309 1.00 44.26 215 LEU B O 1
ATOM 3360 N N . ASN B 1 146 ? 56.542 -10.053 37.317 1.00 44.05 216 ASN B N 1
ATOM 3361 C CA . ASN B 1 146 ? 55.128 -9.975 37.656 1.00 49.64 216 ASN B CA 1
ATOM 3362 C C . ASN B 1 146 ? 54.677 -8.528 37.724 1.00 50.04 216 ASN B C 1
ATOM 3363 O O . ASN B 1 146 ? 55.492 -7.617 37.808 1.00 55.56 216 ASN B O 1
ATOM 3368 N N . GLY B 1 147 ? 53.377 -8.308 37.692 1.00 53.63 217 GLY B N 1
ATOM 3369 C CA . GLY B 1 147 ? 52.890 -6.953 37.810 1.00 54.63 217 GLY B CA 1
ATOM 3370 C C . GLY B 1 147 ? 52.307 -6.483 36.507 1.00 52.19 217 GLY B C 1
ATOM 3371 O O . GLY B 1 147 ? 52.546 -7.085 35.463 1.00 55.80 217 GLY B O 1
ATOM 3372 N N . ASP B 1 148 ? 51.531 -5.408 36.576 1.00 50.08 218 ASP B N 1
ATOM 3373 C CA . ASP B 1 148 ? 50.807 -4.921 35.419 1.00 51.48 218 ASP B CA 1
ATOM 3374 C C . ASP B 1 148 ? 51.779 -4.323 34.433 1.00 46.95 218 ASP B C 1
ATOM 3375 O O . ASP B 1 148 ? 52.681 -3.566 34.821 1.00 43.89 218 ASP B O 1
ATOM 3380 N N . PRO B 1 149 ? 51.617 -4.680 33.150 1.00 44.09 219 PRO B N 1
ATOM 3381 C CA . PRO B 1 149 ? 52.499 -4.145 32.110 1.00 44.14 219 PRO B CA 1
ATOM 3382 C C . PRO B 1 149 ? 52.346 -2.631 32.048 1.00 42.95 219 PRO B C 1
ATOM 3383 O O . PRO B 1 149 ? 51.238 -2.127 32.271 1.00 42.05 219 PRO B O 1
ATOM 3387 N N . GLN B 1 150 ? 53.437 -1.924 31.797 1.00 43.00 220 GLN B N 1
ATOM 3388 C CA . GLN B 1 150 ? 53.387 -0.486 31.599 1.00 46.08 220 GLN B CA 1
ATOM 3389 C C . GLN B 1 150 ? 53.825 -0.211 30.174 1.00 40.64 220 GLN B C 1
ATOM 3390 O O . GLN B 1 150 ? 54.827 -0.746 29.719 1.00 41.48 220 GLN B O 1
ATOM 3396 N N . ALA B 1 151 ? 53.068 0.631 29.479 1.00 41.69 221 ALA B N 1
ATOM 3397 C CA . ALA B 1 151 ? 53.292 0.859 28.060 1.00 40.84 221 ALA B CA 1
ATOM 3398 C C . ALA B 1 151 ? 54.246 2.017 27.780 1.00 38.43 221 ALA B C 1
ATOM 3399 O O . ALA B 1 151 ? 54.107 3.102 28.343 1.00 41.69 221 ALA B O 1
ATOM 3401 N N . PHE B 1 152 ? 55.189 1.786 26.875 1.00 31.24 222 PHE B N 1
ATOM 3402 C CA . PHE B 1 152 ? 56.122 2.825 26.434 1.00 33.27 222 PHE B CA 1
ATOM 3403 C C . PHE B 1 152 ? 56.047 2.942 24.925 1.00 36.74 222 PHE B C 1
ATOM 3404 O O . PHE B 1 152 ? 55.639 1.999 24.251 1.00 39.11 222 PHE B O 1
ATOM 3412 N N . ILE B 1 153 ? 56.405 4.105 24.395 1.00 35.47 223 ILE B N 1
ATOM 3413 C CA . ILE B 1 153 ? 56.426 4.290 22.947 1.00 31.20 223 ILE B CA 1
ATOM 3414 C C . ILE B 1 153 ? 57.783 4.828 22.550 1.00 34.90 223 ILE B C 1
ATOM 3415 O O . ILE B 1 153 ? 58.329 5.700 23.224 1.00 32.21 223 ILE B O 1
ATOM 3420 N N . THR B 1 154 ? 58.360 4.264 21.495 1.00 35.44 224 THR B N 1
ATOM 3421 C CA . THR B 1 154 ? 59.681 4.704 21.048 1.00 32.71 224 THR B CA 1
ATOM 3422 C C . THR B 1 154 ? 59.483 5.482 19.769 1.00 32.42 224 THR B C 1
ATOM 3423 O O . THR B 1 154 ? 58.775 5.031 18.872 1.00 36.64 224 THR B O 1
ATOM 3427 N N . GLU B 1 155 ? 60.071 6.667 19.708 1.00 30.57 225 GLU B N 1
ATOM 3428 C CA . GLU B 1 155 ? 59.875 7.554 18.573 1.00 38.74 225 GLU B CA 1
ATOM 3429 C C . GLU B 1 155 ? 61.186 7.778 17.839 1.00 37.32 225 GLU B C 1
ATOM 3430 O O . GLU B 1 155 ? 62.203 8.123 18.442 1.00 33.46 225 GLU B O 1
ATOM 3436 N N . ALA B 1 156 ? 61.156 7.576 16.529 1.00 38.29 226 ALA B N 1
ATOM 3437 C CA . ALA B 1 156 ? 62.328 7.801 15.701 1.00 39.09 226 ALA B CA 1
ATOM 3438 C C . ALA B 1 156 ? 62.417 9.272 15.341 1.00 39.48 226 ALA B C 1
ATOM 3439 O O . ALA B 1 156 ? 61.464 9.838 14.800 1.00 40.52 226 ALA B O 1
ATOM 3441 N N . GLY B 1 157 ? 63.554 9.894 15.634 1.00 36.03 227 GLY B N 1
ATOM 3442 C CA . GLY B 1 157 ? 63.749 11.279 15.260 1.00 37.76 227 GLY B CA 1
ATOM 3443 C C . GLY B 1 157 ? 64.601 11.436 14.006 1.00 35.72 227 GLY B C 1
ATOM 3444 O O . GLY B 1 157 ? 64.607 10.589 13.113 1.00 36.98 227 GLY B O 1
ATOM 3445 N N . ASN B 1 158 ? 65.326 12.541 13.947 1.00 33.71 228 ASN B N 1
ATOM 3446 C CA . ASN B 1 158 ? 66.172 12.835 12.803 1.00 35.88 228 ASN B CA 1
ATOM 3447 C C . ASN B 1 158 ? 67.432 11.974 12.825 1.00 31.57 228 ASN B C 1
ATOM 3448 O O . ASN B 1 158 ? 67.865 11.509 13.895 1.00 29.28 228 ASN B O 1
ATOM 3453 N N . THR B 1 159 ? 68.002 11.749 11.636 1.00 28.41 229 THR B N 1
ATOM 3454 C CA . THR B 1 159 ? 69.276 11.058 11.472 1.00 28.09 229 THR B CA 1
ATOM 3455 C C . THR B 1 159 ? 70.353 12.084 11.142 1.00 25.07 229 THR B C 1
ATOM 3456 O O . THR B 1 159 ? 70.126 13.005 10.340 1.00 28.27 229 THR B O 1
ATOM 3460 N N . ALA B 1 160 ? 71.526 11.931 11.749 1.00 27.46 230 ALA B N 1
ATOM 3461 C CA . ALA B 1 160 ? 72.650 12.842 11.512 1.00 28.04 230 ALA B CA 1
ATOM 3462 C C . ALA B 1 160 ? 73.959 12.062 11.588 1.00 25.73 230 ALA B C 1
ATOM 3463 O O . ALA B 1 160 ? 73.979 10.949 12.144 1.00 27.34 230 ALA B O 1
ATOM 3465 N N . PRO B 1 161 ? 75.050 12.634 11.029 1.00 27.22 231 PRO B N 1
ATOM 3466 C CA . PRO B 1 161 ? 76.388 12.021 11.086 1.00 28.97 231 PRO B CA 1
ATOM 3467 C C . PRO B 1 161 ? 76.853 11.822 12.524 1.00 33.41 231 PRO B C 1
ATOM 3468 O O . PRO B 1 161 ? 76.531 12.642 13.388 1.00 34.82 231 PRO B O 1
ATOM 3472 N N . TYR B 1 162 ? 77.596 10.750 12.768 1.00 31.38 232 TYR B N 1
ATOM 3473 C CA . TYR B 1 162 ? 78.142 10.478 14.097 1.00 30.86 232 TYR B CA 1
ATOM 3474 C C . TYR B 1 162 ? 79.573 9.954 13.936 1.00 29.67 232 TYR B C 1
ATOM 3475 O O . TYR B 1 162 ? 79.809 8.910 13.315 1.00 31.80 232 TYR B O 1
ATOM 3484 N N . LYS B 1 163 ? 80.514 10.692 14.487 1.00 30.05 233 LYS B N 1
ATOM 3485 C CA . LYS B 1 163 ? 81.918 10.276 14.466 1.00 31.14 233 LYS B CA 1
ATOM 3486 C C . LYS B 1 163 ? 82.136 9.277 15.603 1.00 34.98 233 LYS B C 1
ATOM 3487 O O . LYS B 1 163 ? 81.924 9.603 16.766 1.00 32.29 233 LYS B O 1
ATOM 3493 N N . GLY B 1 164 ? 82.502 8.047 15.257 1.00 32.78 234 GLY B N 1
ATOM 3494 C CA . GLY B 1 164 ? 82.597 6.974 16.238 1.00 29.21 234 GLY B CA 1
ATOM 3495 C C . GLY B 1 164 ? 83.765 7.066 17.215 1.00 32.11 234 GLY B C 1
ATOM 3496 O O . GLY B 1 164 ? 84.786 7.734 16.954 1.00 31.94 234 GLY B O 1
ATOM 3497 N N . ASP B 1 165 ? 83.636 6.367 18.344 1.00 32.31 235 ASP B N 1
ATOM 3498 C CA . ASP B 1 165 ? 84.658 6.481 19.379 1.00 29.53 235 ASP B CA 1
ATOM 3499 C C . ASP B 1 165 ? 86.010 5.945 18.910 1.00 31.97 235 ASP B C 1
ATOM 3500 O O . ASP B 1 165 ? 87.041 6.390 19.380 1.00 35.44 235 ASP B O 1
ATOM 3505 N N . LEU B 1 166 ? 86.007 5.035 17.945 1.00 32.33 236 LEU B N 1
ATOM 3506 C CA . LEU B 1 166 ? 87.255 4.438 17.504 1.00 34.44 236 LEU B CA 1
ATOM 3507 C C . LEU B 1 166 ? 88.058 5.369 16.597 1.00 37.08 236 LEU B C 1
ATOM 3508 O O . LEU B 1 166 ? 89.239 5.132 16.351 1.00 37.44 236 LEU B O 1
ATOM 3513 N N . THR B 1 167 ? 87.420 6.429 16.105 1.00 36.97 237 THR B N 1
ATOM 3514 C CA . THR B 1 167 ? 88.120 7.367 15.236 1.00 39.74 237 THR B CA 1
ATOM 3515 C C . THR B 1 167 ? 89.097 8.235 16.046 1.00 42.14 237 THR B C 1
ATOM 3516 O O . THR B 1 167 ? 90.090 8.704 15.518 1.00 45.91 237 THR B O 1
ATOM 3520 N N . ASN B 1 168 ? 88.817 8.421 17.337 1.00 47.13 238 ASN B N 1
ATOM 3521 C CA . ASN B 1 168 ? 89.725 9.165 18.218 1.00 52.63 238 ASN B CA 1
ATOM 3522 C C . ASN B 1 168 ? 91.080 8.478 18.377 1.00 55.04 238 ASN B C 1
ATOM 3523 O O . ASN B 1 168 ? 92.015 9.070 18.915 1.00 58.71 238 ASN B O 1
ATOM 3528 N N . PHE B 1 169 ? 91.176 7.224 17.938 1.00 52.28 239 PHE B N 1
ATOM 3529 C CA . PHE B 1 169 ? 92.426 6.464 18.041 1.00 53.39 239 PHE B CA 1
ATOM 3530 C C . PHE B 1 169 ? 93.193 6.442 16.723 1.00 52.36 239 PHE B C 1
ATOM 3531 O O . PHE B 1 169 ? 94.258 5.834 16.618 1.00 53.97 239 PHE B O 1
ATOM 3539 N N . LEU B 1 170 ? 92.660 7.102 15.709 1.00 49.27 240 LEU B N 1
ATOM 3540 C CA . LEU B 1 170 ? 93.352 7.145 14.427 1.00 52.66 240 LEU B CA 1
ATOM 3541 C C . LEU B 1 170 ? 94.394 8.245 14.420 1.00 63.14 240 LEU B C 1
ATOM 3542 O O . LEU B 1 170 ? 94.222 9.263 15.088 1.00 66.79 240 LEU B O 1
ATOM 3547 N N . PRO B 1 171 ? 95.485 8.035 13.669 1.00 67.65 241 PRO B N 1
ATOM 3548 C CA . PRO B 1 171 ? 96.457 9.099 13.383 1.00 73.50 241 PRO B CA 1
ATOM 3549 C C . PRO B 1 171 ? 95.945 10.045 12.294 1.00 80.54 241 PRO B C 1
ATOM 3550 O O . PRO B 1 171 ? 96.158 9.772 11.110 1.00 81.76 241 PRO B O 1
ATOM 3554 N N . LEU B 1 172 ? 95.266 11.123 12.680 1.00 84.85 242 LEU B N 1
ATOM 3555 C CA . LEU B 1 172 ? 94.791 12.101 11.703 1.00 86.28 242 LEU B CA 1
ATOM 3556 C C . LEU B 1 172 ? 95.983 12.781 11.032 1.00 92.25 242 LEU B C 1
ATOM 3557 O O . LEU B 1 172 ? 96.076 12.837 9.803 1.00 94.82 242 LEU B O 1
ATOM 3559 N N . ASP B 1 173 ? 96.903 13.282 11.849 1.00 92.09 243 ASP B N 1
ATOM 3560 C CA . ASP B 1 173 ? 98.099 13.919 11.332 1.00 94.67 243 ASP B CA 1
ATOM 3561 C C . ASP B 1 173 ? 99.072 12.873 10.795 1.00 93.83 243 ASP B C 1
ATOM 3562 O O . ASP B 1 173 ? 98.750 12.125 9.870 1.00 91.12 243 ASP B O 1
ATOM 3567 N N . PHE B 1 176 ? 97.515 12.651 6.786 1.00 77.22 246 PHE B N 1
ATOM 3568 C CA . PHE B 1 176 ? 96.593 11.854 5.974 1.00 75.64 246 PHE B CA 1
ATOM 3569 C C . PHE B 1 176 ? 95.143 11.884 6.463 1.00 77.23 246 PHE B C 1
ATOM 3570 O O . PHE B 1 176 ? 94.518 10.832 6.635 1.00 76.17 246 PHE B O 1
ATOM 3578 N N . SER B 1 177 ? 94.600 13.079 6.673 1.00 79.62 247 SER B N 1
ATOM 3579 C CA . SER B 1 177 ? 93.231 13.213 7.158 1.00 76.66 247 SER B CA 1
ATOM 3580 C C . SER B 1 177 ? 92.206 12.799 6.096 1.00 75.18 247 SER B C 1
ATOM 3581 O O . SER B 1 177 ? 91.056 12.480 6.416 1.00 74.41 247 SER B O 1
ATOM 3583 N N . ASN B 1 178 ? 92.628 12.791 4.836 1.00 75.69 248 ASN B N 1
ATOM 3584 C CA . ASN B 1 178 ? 91.735 12.461 3.726 1.00 75.03 248 ASN B CA 1
ATOM 3585 C C . ASN B 1 178 ? 91.289 10.991 3.693 1.00 70.56 248 ASN B C 1
ATOM 3586 O O . ASN B 1 178 ? 90.233 10.668 3.138 1.00 72.37 248 ASN B O 1
ATOM 3591 N N . LEU B 1 179 ? 92.082 10.110 4.299 1.00 64.82 249 LEU B N 1
ATOM 3592 C CA . LEU B 1 179 ? 91.771 8.680 4.314 1.00 59.65 249 LEU B CA 1
ATOM 3593 C C . LEU B 1 179 ? 91.057 8.222 5.588 1.00 51.78 249 LEU B C 1
ATOM 3594 O O . LEU B 1 179 ? 90.921 7.022 5.838 1.00 49.74 249 LEU B O 1
ATOM 3599 N N . LEU B 1 180 ? 90.620 9.177 6.400 1.00 45.63 250 LEU B N 1
ATOM 3600 C CA . LEU B 1 180 ? 89.817 8.877 7.571 1.00 41.56 250 LEU B CA 1
ATOM 3601 C C . LEU B 1 180 ? 88.458 8.354 7.128 1.00 38.50 250 LEU B C 1
ATOM 3602 O O . LEU B 1 180 ? 87.912 8.846 6.150 1.00 42.01 250 LEU B O 1
ATOM 3607 N N . PRO B 1 181 ? 87.923 7.346 7.830 1.00 34.57 251 PRO B N 1
ATOM 3608 C CA . PRO B 1 181 ? 86.626 6.788 7.421 1.00 33.19 251 PRO B CA 1
ATOM 3609 C C . PRO B 1 181 ? 85.506 7.782 7.510 1.00 35.14 251 PRO B C 1
ATOM 3610 O O . PRO B 1 181 ? 85.502 8.626 8.402 1.00 34.02 251 PRO B O 1
ATOM 3614 N N . ALA B 1 182 ? 84.556 7.681 6.587 1.00 32.74 252 ALA B N 1
ATOM 3615 C CA . ALA B 1 182 ? 83.317 8.444 6.707 1.00 33.14 252 ALA B CA 1
ATOM 3616 C C . ALA B 1 182 ? 82.648 8.205 8.049 1.00 27.76 252 ALA B C 1
ATOM 3617 O O . ALA B 1 182 ? 82.649 7.092 8.572 1.00 28.21 252 ALA B O 1
ATOM 3619 N N . PRO B 1 183 ? 82.046 9.259 8.611 1.00 31.42 253 PRO B N 1
ATOM 3620 C CA . PRO B 1 183 ? 81.246 9.148 9.830 1.00 30.58 253 PRO B CA 1
ATOM 3621 C C . PRO B 1 183 ? 80.102 8.178 9.622 1.00 29.01 253 PRO B C 1
ATOM 3622 O O . PRO B 1 183 ? 79.644 8.030 8.485 1.00 27.93 253 PRO B O 1
ATOM 3626 N N . ASP B 1 184 ? 79.668 7.509 10.683 1.00 28.09 254 ASP B N 1
ATOM 3627 C CA . ASP B 1 184 ? 78.412 6.778 10.667 1.00 26.61 254 ASP B CA 1
ATOM 3628 C C . ASP B 1 184 ? 77.270 7.765 10.521 1.00 27.20 254 ASP B C 1
ATOM 3629 O O . ASP B 1 184 ? 77.458 8.981 10.710 1.00 28.83 254 ASP B O 1
ATOM 3634 N N . ASN B 1 185 ? 76.095 7.253 10.168 1.00 26.67 255 ASN B N 1
ATOM 3635 C CA . ASN B 1 185 ? 74.863 7.996 10.399 1.00 28.66 255 ASN B CA 1
ATOM 3636 C C . ASN B 1 185 ? 74.178 7.444 11.637 1.00 33.94 255 ASN B C 1
ATOM 3637 O O . ASN B 1 185 ? 74.260 6.251 11.887 1.00 36.74 255 ASN B O 1
ATOM 3642 N N . LEU B 1 186 ? 73.523 8.305 12.411 1.00 28.34 256 LEU B N 1
ATOM 3643 C CA . LEU B 1 186 ? 72.857 7.845 13.630 1.00 25.30 256 LEU B CA 1
ATOM 3644 C C . LEU B 1 186 ? 71.463 8.437 13.757 1.00 25.84 256 LEU B C 1
ATOM 3645 O O . LEU B 1 186 ? 71.293 9.671 13.770 1.00 27.39 256 LEU B O 1
ATOM 3650 N N . GLN B 1 187 ? 70.465 7.552 13.829 1.00 25.55 257 GLN B N 1
ATOM 3651 C CA . GLN B 1 187 ? 69.082 7.959 14.046 1.00 26.16 257 GLN B CA 1
ATOM 3652 C C . GLN B 1 187 ? 68.807 8.196 15.525 1.00 28.44 257 GLN B C 1
ATOM 3653 O O . GLN B 1 187 ? 69.105 7.342 16.369 1.00 28.76 257 GLN B O 1
ATOM 3659 N N . LYS B 1 188 ? 68.267 9.361 15.841 1.00 29.67 258 LYS B N 1
ATOM 3660 C CA . LYS B 1 188 ? 67.849 9.641 17.214 1.00 31.07 258 LYS B CA 1
ATOM 3661 C C . LYS B 1 188 ? 66.608 8.823 17.530 1.00 29.91 258 LYS B C 1
ATOM 3662 O O . LYS B 1 188 ? 65.627 8.885 16.800 1.00 30.45 258 LYS B O 1
ATOM 3668 N N A ARG B 1 189 ? 66.680 8.046 18.600 0.47 29.64 259 ARG B N 1
ATOM 3669 N N B ARG B 1 189 ? 66.649 8.043 18.608 0.53 29.69 259 ARG B N 1
ATOM 3670 C CA A ARG B 1 189 ? 65.510 7.350 19.110 0.47 31.13 259 ARG B CA 1
ATOM 3671 C CA B ARG B 1 189 ? 65.471 7.285 19.061 0.53 31.08 259 ARG B CA 1
ATOM 3672 C C A ARG B 1 189 ? 65.357 7.715 20.571 0.47 31.09 259 ARG B C 1
ATOM 3673 C C B ARG B 1 189 ? 65.301 7.469 20.566 0.53 30.85 259 ARG B C 1
ATOM 3674 O O A ARG B 1 189 ? 66.345 7.838 21.302 0.47 30.47 259 ARG B O 1
ATOM 3675 O O B ARG B 1 189 ? 66.238 7.208 21.320 0.53 30.38 259 ARG B O 1
ATOM 3690 N N . THR B 1 190 ? 64.118 7.912 20.990 1.00 32.81 260 THR B N 1
ATOM 3691 C CA . THR B 1 190 ? 63.833 8.177 22.397 1.00 34.83 260 THR B CA 1
ATOM 3692 C C . THR B 1 190 ? 62.555 7.442 22.774 1.00 33.05 260 THR B C 1
ATOM 3693 O O . THR B 1 190 ? 61.686 7.229 21.935 1.00 34.96 260 THR B O 1
ATOM 3697 N N . THR B 1 191 ? 62.455 7.056 24.038 1.00 30.56 261 THR B N 1
ATOM 3698 C CA . THR B 1 191 ? 61.325 6.273 24.533 1.00 31.73 261 THR B CA 1
ATOM 3699 C C . THR B 1 191 ? 60.661 6.975 25.701 1.00 33.20 261 THR B C 1
ATOM 3700 O O . THR B 1 191 ? 61.339 7.437 26.604 1.00 32.47 261 THR B O 1
ATOM 3704 N N . ARG B 1 192 ? 59.333 7.051 25.696 1.00 34.19 262 ARG B N 1
ATOM 3705 C CA . ARG B 1 192 ? 58.625 7.672 26.818 1.00 34.50 262 ARG B CA 1
ATOM 3706 C C . ARG B 1 192 ? 57.438 6.815 27.247 1.00 36.10 262 ARG B C 1
ATOM 3707 O O . ARG B 1 192 ? 56.878 6.073 26.436 1.00 29.90 262 ARG B O 1
ATOM 3715 N N . PRO B 1 193 ? 57.050 6.913 28.527 1.00 34.76 263 PRO B N 1
ATOM 3716 C CA . PRO B 1 193 ? 55.864 6.183 28.971 1.00 35.75 263 PRO B CA 1
ATOM 3717 C C . PRO B 1 193 ? 54.623 6.827 28.417 1.00 40.43 263 PRO B C 1
ATOM 3718 O O . PRO B 1 193 ? 54.597 8.032 28.154 1.00 42.26 263 PRO B O 1
ATOM 3722 N N . VAL B 1 194 ? 53.594 6.028 28.203 1.00 39.48 264 VAL B N 1
ATOM 3723 C CA . VAL B 1 194 ? 52.348 6.607 27.763 1.00 47.96 264 VAL B CA 1
ATOM 3724 C C . VAL B 1 194 ? 51.721 7.401 28.902 1.00 58.65 264 VAL B C 1
ATOM 3725 O O . VAL B 1 194 ? 51.208 8.500 28.691 1.00 64.56 264 VAL B O 1
ATOM 3729 N N . ASP B 1 195 ? 51.786 6.838 30.107 1.00 63.43 265 ASP B N 1
ATOM 3730 C CA . ASP B 1 195 ? 51.343 7.514 31.327 1.00 67.82 265 ASP B CA 1
ATOM 3731 C C . ASP B 1 195 ? 49.921 8.058 31.214 1.00 76.49 265 ASP B C 1
ATOM 3732 O O . ASP B 1 195 ? 49.095 7.870 32.109 1.00 82.69 265 ASP B O 1
ATOM 3734 N N . GLN B 1 209 ? 58.337 0.586 44.024 1.00 64.15 279 GLN B N 1
ATOM 3735 C CA . GLN B 1 209 ? 59.690 0.722 43.515 1.00 61.06 279 GLN B CA 1
ATOM 3736 C C . GLN B 1 209 ? 59.705 0.423 42.015 1.00 60.31 279 GLN B C 1
ATOM 3737 O O . GLN B 1 209 ? 58.665 0.147 41.419 1.00 63.97 279 GLN B O 1
ATOM 3739 N N . ILE B 1 210 ? 60.875 0.498 41.398 1.00 55.60 280 ILE B N 1
ATOM 3740 C CA . ILE B 1 210 ? 60.992 0.202 39.971 1.00 48.21 280 ILE B CA 1
ATOM 3741 C C . ILE B 1 210 ? 61.388 -1.267 39.811 1.00 43.22 280 ILE B C 1
ATOM 3742 O O . ILE B 1 210 ? 62.314 -1.741 40.465 1.00 44.23 280 ILE B O 1
ATOM 3747 N N . PRO B 1 211 ? 60.651 -2.006 38.966 1.00 41.60 281 PRO B N 1
ATOM 3748 C CA . PRO B 1 211 ? 60.730 -3.472 38.909 1.00 41.67 281 PRO B CA 1
ATOM 3749 C C . PRO B 1 211 ? 62.020 -4.009 38.303 1.00 34.20 281 PRO B C 1
ATOM 3750 O O . PRO B 1 211 ? 62.403 -5.137 38.594 1.00 34.60 281 PRO B O 1
ATOM 3754 N N . VAL B 1 212 ? 62.645 -3.228 37.432 1.00 31.68 282 VAL B N 1
ATOM 3755 C CA . VAL B 1 212 ? 63.834 -3.672 36.724 1.00 26.10 282 VAL B CA 1
ATOM 3756 C C . VAL B 1 212 ? 64.985 -2.668 36.882 1.00 29.36 282 VAL B C 1
ATOM 3757 O O . VAL B 1 212 ? 64.779 -1.453 36.771 1.00 28.77 282 VAL B O 1
ATOM 3761 N N . ALA B 1 213 ? 66.189 -3.181 37.152 1.00 26.56 283 ALA B N 1
ATOM 3762 C CA . ALA B 1 213 ? 67.390 -2.351 37.166 1.00 23.63 283 ALA B CA 1
ATOM 3763 C C . ALA B 1 213 ? 68.304 -2.778 36.017 1.00 29.80 283 ALA B C 1
ATOM 3764 O O . ALA B 1 213 ? 68.453 -3.975 35.753 1.00 27.17 283 ALA B O 1
ATOM 3766 N N . LEU B 1 214 ? 68.887 -1.785 35.340 1.00 29.36 284 LEU B N 1
ATOM 3767 C CA . LEU B 1 214 ? 69.860 -2.004 34.276 1.00 24.06 284 LEU B CA 1
ATOM 3768 C C . LEU B 1 214 ? 71.246 -1.625 34.776 1.00 24.53 284 LEU B C 1
ATOM 3769 O O . LEU B 1 214 ? 71.452 -0.519 35.308 1.00 26.94 284 LEU B O 1
ATOM 3774 N N . VAL B 1 215 ? 72.189 -2.571 34.674 1.00 24.33 285 VAL B N 1
ATOM 3775 C CA . VAL B 1 215 ? 73.597 -2.334 35.030 1.00 24.20 285 VAL B CA 1
ATOM 3776 C C . VAL B 1 215 ? 74.465 -2.721 33.821 1.00 27.91 285 VAL B C 1
ATOM 3777 O O . VAL B 1 215 ? 74.159 -3.691 33.110 1.00 28.55 285 VAL B O 1
ATOM 3781 N N . GLY B 1 216 ? 75.525 -1.958 33.577 1.00 26.38 286 GLY B N 1
ATOM 3782 C CA . GLY B 1 216 ? 76.387 -2.212 32.437 1.00 25.17 286 GLY B CA 1
ATOM 3783 C C . GLY B 1 216 ? 77.358 -1.083 32.119 1.00 25.77 286 GLY B C 1
ATOM 3784 O O . GLY B 1 216 ? 77.699 -0.241 32.969 1.00 25.95 286 GLY B O 1
ATOM 3785 N N . THR B 1 217 ? 77.781 -1.058 30.857 1.00 22.89 287 THR B N 1
ATOM 3786 C CA . THR B 1 217 ? 78.822 -0.165 30.375 1.00 23.34 287 THR B CA 1
ATOM 3787 C C . THR B 1 217 ? 78.221 0.997 29.576 1.00 24.96 287 THR B C 1
ATOM 3788 O O . THR B 1 217 ? 77.020 1.263 29.648 1.00 26.36 287 THR B O 1
ATOM 3792 N N . SER B 1 218 ? 79.062 1.663 28.791 1.00 27.15 288 SER B N 1
ATOM 3793 C CA . SER B 1 218 ? 78.571 2.680 27.859 1.00 27.17 288 SER B CA 1
ATOM 3794 C C . SER B 1 218 ? 77.537 2.124 26.855 1.00 25.52 288 SER B C 1
ATOM 3795 O O . SER B 1 218 ? 76.755 2.906 26.296 1.00 23.22 288 SER B O 1
ATOM 3798 N N . TYR B 1 219 ? 77.514 0.800 26.636 1.00 21.47 289 TYR B N 1
ATOM 3799 C CA . TYR B 1 219 ? 76.439 0.205 25.777 1.00 23.30 289 TYR B CA 1
ATOM 3800 C C . TYR B 1 219 ? 75.052 0.507 26.336 1.00 27.10 289 TYR B C 1
ATOM 3801 O O . TYR B 1 219 ? 74.079 0.727 25.587 1.00 23.86 289 TYR B O 1
ATOM 3810 N N . SER B 1 220 ? 74.970 0.507 27.666 1.00 23.08 290 SER B N 1
ATOM 3811 C CA . SER B 1 220 ? 73.739 0.789 28.398 1.00 24.24 290 SER B CA 1
ATOM 3812 C C . SER B 1 220 ? 73.635 2.230 28.893 1.00 23.56 290 SER B C 1
ATOM 3813 O O . SER B 1 220 ? 72.538 2.753 29.033 1.00 26.67 290 SER B O 1
ATOM 3816 N N . ALA B 1 221 ? 74.764 2.863 29.203 1.00 26.16 291 ALA B N 1
ATOM 3817 C CA . ALA B 1 221 ? 74.720 4.176 29.839 1.00 23.43 291 ALA B CA 1
ATOM 3818 C C . ALA B 1 221 ? 74.471 5.308 28.851 1.00 26.33 291 ALA B C 1
ATOM 3819 O O . ALA B 1 221 ? 73.931 6.344 29.231 1.00 24.52 291 ALA B O 1
ATOM 3821 N N . ASN B 1 222 ? 74.890 5.124 27.598 1.00 24.67 292 ASN B N 1
ATOM 3822 C CA . ASN B 1 222 ? 74.855 6.210 26.610 1.00 26.46 292 ASN B CA 1
ATOM 3823 C C . ASN B 1 222 ? 73.510 6.195 25.881 1.00 23.19 292 ASN B C 1
ATOM 3824 O O . ASN B 1 222 ? 73.184 5.217 25.218 1.00 27.60 292 ASN B O 1
ATOM 3829 N N . PRO B 1 223 ? 72.737 7.283 26.015 1.00 26.41 293 PRO B N 1
ATOM 3830 C CA . PRO B 1 223 ? 71.364 7.361 25.486 1.00 29.12 293 PRO B CA 1
ATOM 3831 C C . PRO B 1 223 ? 71.336 7.316 23.965 1.00 25.35 293 PRO B C 1
ATOM 3832 O O . PRO B 1 223 ? 70.267 7.076 23.392 1.00 25.12 293 PRO B O 1
ATOM 3836 N N . HIS B 1 224 ? 72.475 7.537 23.312 1.00 27.75 294 HIS B N 1
ATOM 3837 C CA . HIS B 1 224 ? 72.524 7.458 21.842 1.00 28.68 294 HIS B CA 1
ATOM 3838 C C . HIS B 1 224 ? 72.077 6.095 21.293 1.00 29.36 294 HIS B C 1
ATOM 3839 O O . HIS B 1 224 ? 71.597 6.021 20.162 1.00 25.47 294 HIS B O 1
ATOM 3846 N N . TRP B 1 225 ? 72.254 5.019 22.066 1.00 24.79 295 TRP B N 1
ATOM 3847 C CA . TRP B 1 225 ? 71.909 3.687 21.583 1.00 26.20 295 TRP B CA 1
ATOM 3848 C C . TRP B 1 225 ? 70.498 3.303 22.058 1.00 24.01 295 TRP B C 1
ATOM 3849 O O . TRP B 1 225 ? 69.949 2.296 21.622 1.00 25.59 295 TRP B O 1
ATOM 3860 N N . ASN B 1 226 ? 69.938 4.134 22.945 1.00 25.78 296 ASN B N 1
ATOM 3861 C CA . ASN B 1 226 ? 68.603 3.959 23.546 1.00 25.41 296 ASN B CA 1
ATOM 3862 C C . ASN B 1 226 ? 68.312 2.546 24.069 1.00 24.66 296 ASN B C 1
ATOM 3863 O O . ASN B 1 226 ? 67.177 2.052 23.975 1.00 24.52 296 ASN B O 1
ATOM 3868 N N . PHE B 1 227 ? 69.330 1.885 24.612 1.00 23.86 297 PHE B N 1
ATOM 3869 C CA . PHE B 1 227 ? 69.123 0.535 25.135 1.00 23.57 297 PHE B CA 1
ATOM 3870 C C . PHE B 1 227 ? 68.140 0.546 26.305 1.00 22.13 297 PHE B C 1
ATOM 3871 O O . PHE B 1 227 ? 67.264 -0.332 26.375 1.00 23.56 297 PHE B O 1
ATOM 3879 N N . LEU B 1 228 ? 68.265 1.542 27.196 1.00 25.03 298 LEU B N 1
ATOM 3880 C CA . LEU B 1 228 ? 67.325 1.661 28.318 1.00 25.20 298 LEU B CA 1
ATOM 3881 C C . LEU B 1 228 ? 65.878 1.775 27.786 1.00 26.07 298 LEU B C 1
ATOM 3882 O O . LEU B 1 228 ? 65.006 1.040 28.210 1.00 23.53 298 LEU B O 1
ATOM 3887 N N . GLY B 1 229 ? 65.632 2.702 26.864 1.00 21.82 299 GLY B N 1
ATOM 3888 C CA . GLY B 1 229 ? 64.283 2.840 26.312 1.00 24.40 299 GLY B CA 1
ATOM 3889 C C . GLY B 1 229 ? 63.794 1.582 25.603 1.00 29.68 299 GLY B C 1
ATOM 3890 O O . GLY B 1 229 ? 62.601 1.206 25.684 1.00 25.17 299 GLY B O 1
ATOM 3891 N N . ALA B 1 230 ? 64.706 0.919 24.896 1.00 26.87 300 ALA B N 1
ATOM 3892 C CA . ALA B 1 230 ? 64.330 -0.277 24.137 1.00 25.58 300 ALA B CA 1
ATOM 3893 C C . ALA B 1 230 ? 63.898 -1.381 25.101 1.00 25.25 300 ALA B C 1
ATOM 3894 O O . ALA B 1 230 ? 62.998 -2.158 24.810 1.00 25.24 300 ALA B O 1
ATOM 3896 N N . LEU B 1 231 ? 64.553 -1.438 26.256 1.00 27.07 301 LEU B N 1
ATOM 3897 C CA . LEU B 1 231 ? 64.201 -2.411 27.284 1.00 28.98 301 LEU B CA 1
ATOM 3898 C C . LEU B 1 231 ? 62.856 -2.070 27.929 1.00 25.34 301 LEU B C 1
ATOM 3899 O O . LEU B 1 231 ? 62.056 -2.950 28.200 1.00 27.79 301 LEU B O 1
ATOM 3904 N N . GLN B 1 232 ? 62.617 -0.795 28.206 1.00 28.08 302 GLN B N 1
ATOM 3905 C CA . GLN B 1 232 ? 61.352 -0.411 28.824 1.00 28.25 302 GLN B CA 1
ATOM 3906 C C . GLN B 1 232 ? 60.186 -0.802 27.921 1.00 31.27 302 GLN B C 1
ATOM 3907 O O . GLN B 1 232 ? 59.195 -1.375 28.357 1.00 32.47 302 GLN B O 1
ATOM 3913 N N A GLN B 1 233 ? 60.342 -0.474 26.647 0.38 29.15 303 GLN B N 1
ATOM 3914 N N B GLN B 1 233 ? 60.326 -0.499 26.642 0.62 29.00 303 GLN B N 1
ATOM 3915 C CA A GLN B 1 233 ? 59.343 -0.756 25.631 0.38 31.29 303 GLN B CA 1
ATOM 3916 C CA B GLN B 1 233 ? 59.255 -0.759 25.696 0.62 31.28 303 GLN B CA 1
ATOM 3917 C C A GLN B 1 233 ? 59.095 -2.249 25.487 0.38 31.04 303 GLN B C 1
ATOM 3918 C C B GLN B 1 233 ? 59.079 -2.263 25.456 0.62 30.98 303 GLN B C 1
ATOM 3919 O O A GLN B 1 233 ? 57.955 -2.706 25.459 0.38 32.88 303 GLN B O 1
ATOM 3920 O O B GLN B 1 233 ? 57.959 -2.746 25.326 0.62 32.93 303 GLN B O 1
ATOM 3931 N N . ALA B 1 234 ? 60.180 -3.007 25.409 1.00 28.88 304 ALA B N 1
ATOM 3932 C CA . ALA B 1 234 ? 60.098 -4.433 25.126 1.00 31.58 304 ALA B CA 1
ATOM 3933 C C . ALA B 1 234 ? 59.573 -5.187 26.335 1.00 29.82 304 ALA B C 1
ATOM 3934 O O . ALA B 1 234 ? 58.783 -6.110 26.202 1.00 30.54 304 ALA B O 1
ATOM 3936 N N . LEU B 1 235 ? 60.033 -4.783 27.512 1.00 29.16 305 LEU B N 1
ATOM 3937 C CA . LEU B 1 235 ? 59.615 -5.431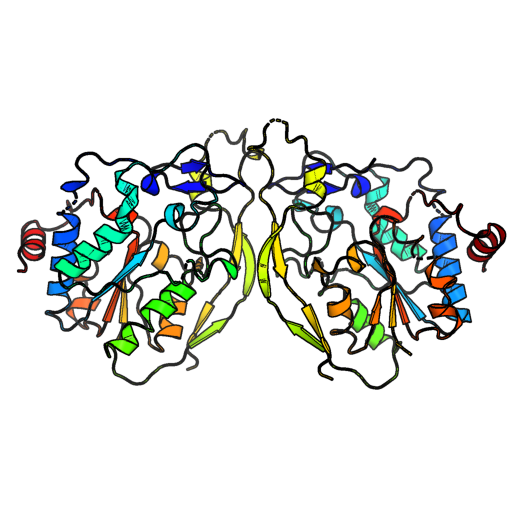 28.754 1.00 31.62 305 LEU B CA 1
ATOM 3938 C C . LEU B 1 235 ? 58.249 -4.977 29.205 1.00 33.05 305 LEU B C 1
ATOM 3939 O O . LEU B 1 235 ? 57.656 -5.609 30.070 1.00 36.58 305 LEU B O 1
ATOM 3944 N N . ARG B 1 236 ? 57.760 -3.874 28.631 1.00 29.47 306 ARG B N 1
ATOM 3945 C CA . ARG B 1 236 ? 56.515 -3.229 29.099 1.00 28.73 306 ARG B CA 1
ATOM 3946 C C . ARG B 1 236 ? 56.674 -2.935 30.597 1.00 28.18 306 ARG B C 1
ATOM 3947 O O . ARG B 1 236 ? 55.798 -3.234 31.404 1.00 35.61 306 ARG B O 1
ATOM 3955 N N . SER B 1 237 ? 57.821 -2.355 30.951 1.00 30.89 307 SER B N 1
ATOM 3956 C CA . SER B 1 237 ? 58.111 -2.109 32.368 1.00 36.30 307 SER B CA 1
ATOM 3957 C C . SER B 1 237 ? 59.017 -0.922 32.550 1.00 33.16 307 SER B C 1
ATOM 3958 O O . SER B 1 237 ? 59.834 -0.623 31.687 1.00 30.90 307 SER B O 1
ATOM 3961 N N A ASP B 1 238 ? 58.859 -0.220 33.665 0.99 35.80 308 ASP B N 1
ATOM 3962 N N B ASP B 1 238 ? 58.900 -0.248 33.688 0.010 35.34 308 ASP B N 1
ATOM 3963 C CA A ASP B 1 238 ? 59.837 0.815 33.951 0.99 34.49 308 ASP B CA 1
ATOM 3964 C CA B ASP B 1 238 ? 59.826 0.828 34.014 0.010 34.97 308 ASP B CA 1
ATOM 3965 C C A ASP B 1 238 ? 61.166 0.131 34.250 0.99 29.08 308 ASP B C 1
ATOM 3966 C C B ASP B 1 238 ? 61.174 0.239 34.423 0.010 30.34 308 ASP B C 1
ATOM 3967 O O A ASP B 1 238 ? 61.199 -0.994 34.774 0.99 29.66 308 ASP B O 1
ATOM 3968 O O B ASP B 1 238 ? 61.233 -0.710 35.205 0.010 30.02 308 ASP B O 1
ATOM 3977 N N . VAL B 1 239 ? 62.251 0.798 33.881 1.00 25.93 309 VAL B N 1
ATOM 3978 C CA . VAL B 1 239 ? 63.607 0.304 34.152 1.00 26.09 309 VAL B CA 1
ATOM 3979 C C . VAL B 1 239 ? 64.459 1.455 34.678 1.00 31.04 309 VAL B C 1
ATOM 3980 O O . VAL B 1 239 ? 64.379 2.559 34.153 1.00 29.22 309 VAL B O 1
ATOM 3984 N N . ALA B 1 240 ? 65.260 1.207 35.717 1.00 30.57 310 ALA B N 1
ATOM 3985 C CA . ALA B 1 240 ? 66.177 2.221 36.254 1.00 26.76 310 ALA B CA 1
ATOM 3986 C C . ALA B 1 240 ? 67.604 1.938 35.795 1.00 28.33 310 ALA B C 1
ATOM 3987 O O . ALA B 1 240 ? 68.049 0.792 35.814 1.00 32.51 310 ALA B O 1
ATOM 3989 N N . ASN B 1 241 ? 68.320 2.976 35.380 1.00 25.77 311 ASN B N 1
ATOM 3990 C CA . ASN B 1 241 ? 69.631 2.765 34.787 1.00 27.10 311 ASN B CA 1
ATOM 3991 C C . ASN B 1 241 ? 70.769 3.045 35.781 1.00 23.70 311 ASN B C 1
ATOM 3992 O O . ASN B 1 241 ? 70.862 4.144 36.339 1.00 30.02 311 ASN B O 1
ATOM 3997 N N . TYR B 1 242 ? 71.582 2.028 36.043 1.00 26.14 312 TYR B N 1
ATOM 3998 C CA . TYR B 1 242 ? 72.747 2.197 36.923 1.00 25.02 312 TYR B CA 1
ATOM 3999 C C . TYR B 1 242 ? 74.041 1.924 36.161 1.00 26.21 312 TYR B C 1
ATOM 4000 O O . TYR B 1 242 ? 75.098 1.744 36.757 1.00 28.83 312 TYR B O 1
ATOM 4009 N N . ALA B 1 243 ? 73.965 1.904 34.836 1.00 25.62 313 ALA B N 1
ATOM 4010 C CA . ALA B 1 243 ? 75.173 1.713 34.029 1.00 26.83 313 ALA B CA 1
ATOM 4011 C C . ALA B 1 243 ? 76.078 2.929 34.072 1.00 23.98 313 ALA B C 1
ATOM 4012 O O . ALA B 1 243 ? 75.626 4.020 34.392 1.00 27.97 313 ALA B O 1
ATOM 4014 N N . GLU B 1 244 ? 77.362 2.750 33.745 1.00 25.08 314 GLU B N 1
ATOM 4015 C CA . GLU B 1 244 ? 78.329 3.855 33.710 1.00 23.58 314 GLU B CA 1
ATOM 4016 C C . GLU B 1 244 ? 79.206 3.788 32.457 1.00 26.84 314 GLU B C 1
ATOM 4017 O O . GLU B 1 244 ? 79.439 2.705 31.931 1.00 31.25 314 GLU B O 1
ATOM 4023 N N . ASP B 1 245 ? 79.683 4.939 31.990 1.00 31.35 315 ASP B N 1
ATOM 4024 C CA . ASP B 1 245 ? 80.727 4.998 30.959 1.00 38.55 315 ASP B CA 1
ATOM 4025 C C . ASP B 1 245 ? 82.107 4.811 31.559 1.00 39.64 315 ASP B C 1
ATOM 4026 O O . ASP B 1 245 ? 82.457 5.473 32.531 1.00 43.28 315 ASP B O 1
ATOM 4031 N N . GLY B 1 246 ? 82.883 3.899 30.986 1.00 37.50 316 GLY B N 1
ATOM 4032 C CA . GLY B 1 246 ? 84.318 3.911 31.147 1.00 39.83 316 GLY B CA 1
ATOM 4033 C C . GLY B 1 246 ? 84.923 3.088 32.259 1.00 40.47 316 GLY B C 1
ATOM 4034 O O . GLY B 1 246 ? 86.110 3.182 32.485 1.00 43.41 316 GLY B O 1
ATOM 4035 N N . HIS B 1 247 ? 84.134 2.266 32.943 1.00 36.83 317 HIS B N 1
ATOM 4036 C CA . HIS B 1 247 ? 84.706 1.458 34.018 1.00 42.58 317 HIS B CA 1
ATOM 4037 C C . HIS B 1 247 ? 84.493 -0.043 33.834 1.00 37.47 317 HIS B C 1
ATOM 4038 O O . HIS B 1 247 ? 84.661 -0.811 34.790 1.00 33.74 317 HIS B O 1
ATOM 4045 N N . GLY B 1 248 ? 84.104 -0.467 32.627 1.00 30.96 318 GLY B N 1
ATOM 4046 C CA . GLY B 1 248 ? 83.801 -1.868 32.414 1.00 33.39 318 GLY B CA 1
ATOM 4047 C C . GLY B 1 248 ? 82.474 -2.236 33.042 1.00 28.43 318 GLY B C 1
ATOM 4048 O O . GLY B 1 248 ? 81.806 -1.383 33.620 1.00 28.90 318 GLY B O 1
ATOM 4049 N N . PRO B 1 249 ? 82.066 -3.509 32.929 1.00 24.62 319 PRO B N 1
ATOM 4050 C CA . PRO B 1 249 ? 80.738 -3.948 33.368 1.00 24.74 319 PRO B CA 1
ATOM 4051 C C . PRO B 1 249 ? 80.669 -4.369 34.840 1.00 23.48 319 PRO B C 1
ATOM 4052 O O . PRO B 1 249 ? 79.574 -4.404 35.395 1.00 24.76 319 PRO B O 1
ATOM 4056 N N . LEU B 1 250 ? 81.814 -4.637 35.471 1.00 22.39 320 LEU B N 1
ATOM 4057 C CA . LEU B 1 250 ? 81.826 -5.208 36.820 1.00 25.67 320 LEU B CA 1
ATOM 4058 C C . LEU B 1 250 ? 81.731 -4.114 37.897 1.00 27.81 320 LEU B C 1
ATOM 4059 O O . LEU B 1 250 ? 80.886 -4.200 38.795 1.00 29.20 320 LEU B O 1
ATOM 4064 N N . LEU B 1 251 ? 82.566 -3.079 37.790 1.00 28.32 321 LEU B N 1
ATOM 4065 C CA . LEU B 1 251 ? 82.568 -2.000 38.801 1.00 32.07 321 LEU B CA 1
ATOM 4066 C C . LEU B 1 251 ? 81.179 -1.339 39.007 1.00 28.99 321 LEU B C 1
ATOM 4067 O O . LEU B 1 251 ? 80.760 -1.126 40.153 1.00 29.03 321 LEU B O 1
ATOM 4072 N N . PRO B 1 252 ? 80.437 -1.031 37.923 1.00 28.96 322 PRO B N 1
ATOM 4073 C CA . PRO B 1 252 ? 79.085 -0.503 38.171 1.00 28.90 322 PRO B CA 1
ATOM 4074 C C . PRO B 1 252 ? 78.147 -1.476 38.899 1.00 27.64 322 PRO B C 1
ATOM 4075 O O . PRO B 1 252 ? 77.263 -1.026 39.633 1.00 26.62 322 PRO B O 1
ATOM 4087 N N . LEU B 1 254 ? 79.121 -3.896 41.152 1.00 27.07 324 LEU B N 1
ATOM 4088 C CA . LEU B 1 254 ? 79.542 -3.969 42.551 1.00 29.99 324 LEU B CA 1
ATOM 4089 C C . LEU B 1 254 ? 79.062 -2.725 43.277 1.00 32.28 324 LEU B C 1
ATOM 4090 O O . LEU B 1 254 ? 78.602 -2.805 44.414 1.00 35.15 324 LEU B O 1
ATOM 4095 N N . LYS B 1 255 ? 79.162 -1.581 42.599 1.00 29.43 325 LYS B N 1
ATOM 4096 C CA . LYS B 1 255 ? 78.733 -0.303 43.155 1.00 35.51 325 LYS B CA 1
ATOM 4097 C C . LYS B 1 255 ? 77.232 -0.334 43.442 1.00 32.23 325 LYS B C 1
ATOM 4098 O O . LYS B 1 255 ? 76.780 0.083 44.505 1.00 31.69 325 LYS B O 1
ATOM 4104 N N . TYR B 1 256 ? 76.471 -0.836 42.489 1.00 28.67 326 TYR B N 1
ATOM 4105 C CA . TYR B 1 256 ? 75.016 -0.967 42.660 1.00 27.87 326 TYR B CA 1
ATOM 4106 C C . TYR B 1 256 ? 74.636 -1.858 43.866 1.00 27.84 326 TYR B C 1
ATOM 4107 O O . TYR B 1 256 ? 73.727 -1.530 44.641 1.00 33.40 326 TYR B O 1
ATOM 4116 N N . LEU B 1 257 ? 75.343 -2.972 44.030 1.00 30.01 327 LEU B N 1
ATOM 4117 C CA . LEU B 1 257 ? 75.068 -3.885 45.134 1.00 32.94 327 LEU B CA 1
ATOM 4118 C C . LEU B 1 257 ? 75.223 -3.231 46.500 1.00 38.43 327 LEU B C 1
ATOM 4119 O O . LEU B 1 257 ? 74.613 -3.662 47.485 1.00 38.97 327 LEU B O 1
ATOM 4124 N N . GLN B 1 258 ? 76.060 -2.206 46.576 1.00 35.12 328 GLN B N 1
ATOM 4125 C CA . GLN B 1 258 ? 76.314 -1.582 47.858 1.00 41.24 328 GLN B CA 1
ATOM 4126 C C . GLN B 1 258 ? 75.549 -0.269 48.005 1.00 41.00 328 GLN B C 1
ATOM 4127 O O . GLN B 1 258 ? 75.668 0.427 49.010 1.00 43.38 328 GLN B O 1
ATOM 4133 N N . SER B 1 259 ? 74.713 0.034 47.022 1.00 32.41 329 SER B N 1
ATOM 4134 C CA . SER B 1 259 ? 73.967 1.290 47.020 1.00 35.80 329 SER B CA 1
ATOM 4135 C C . SER B 1 259 ? 72.768 1.243 47.946 1.00 38.29 329 SER B C 1
ATOM 4136 O O . SER B 1 259 ? 72.206 0.175 48.187 1.00 40.40 329 SER B O 1
ATOM 4139 N N . ASP B 1 260 ? 72.368 2.413 48.430 1.00 38.86 330 ASP B N 1
ATOM 4140 C CA . ASP B 1 260 ? 71.134 2.557 49.179 1.00 42.51 330 ASP B CA 1
ATOM 4141 C C . ASP B 1 260 ? 69.955 2.116 48.315 1.00 44.39 330 ASP B C 1
ATOM 4142 O O . ASP B 1 260 ? 68.988 1.558 48.818 1.00 46.96 330 ASP B O 1
ATOM 4147 N N . ALA B 1 261 ? 70.064 2.335 47.007 1.00 45.85 331 ALA B N 1
ATOM 4148 C CA . ALA B 1 261 ? 69.021 1.932 46.068 1.00 45.94 331 ALA B CA 1
ATOM 4149 C C . ALA B 1 261 ? 68.681 0.442 46.183 1.00 40.85 331 ALA B C 1
ATOM 4150 O O . ALA B 1 261 ? 67.521 0.066 46.366 1.00 41.78 331 ALA B O 1
ATOM 4152 N N . PHE B 1 262 ? 69.699 -0.405 46.100 1.00 34.88 332 PHE B N 1
ATOM 4153 C CA . PHE B 1 262 ? 69.473 -1.838 46.123 1.00 33.25 332 PHE B CA 1
ATOM 4154 C C . PHE B 1 262 ? 69.094 -2.344 47.522 1.00 35.61 332 PHE B C 1
ATOM 4155 O O . PHE B 1 262 ? 68.228 -3.209 47.661 1.00 38.03 332 PHE B O 1
ATOM 4163 N N . LYS B 1 263 ? 69.740 -1.800 48.550 1.00 35.96 333 LYS B N 1
ATOM 4164 C CA . LYS B 1 263 ? 69.450 -2.195 49.933 1.00 40.87 333 LYS B CA 1
ATOM 4165 C C . LYS B 1 263 ? 68.020 -1.885 50.361 1.00 44.22 333 LYS B C 1
ATOM 4166 O O . LYS B 1 263 ? 67.426 -2.621 51.153 1.00 45.98 333 LYS B O 1
ATOM 4172 N N . ASN B 1 264 ? 67.461 -0.803 49.837 1.00 41.91 334 ASN B N 1
ATOM 4173 C CA . ASN B 1 264 ? 66.160 -0.350 50.307 1.00 45.24 334 ASN B CA 1
ATOM 4174 C C . ASN B 1 264 ? 64.994 -0.868 49.479 1.00 48.03 334 ASN B C 1
ATOM 4175 O O . ASN B 1 264 ? 63.856 -0.830 49.925 1.00 51.00 334 ASN B O 1
ATOM 4180 N N . ALA B 1 265 ? 65.280 -1.368 48.282 1.00 48.46 335 ALA B N 1
ATOM 4181 C CA . ALA B 1 265 ? 64.22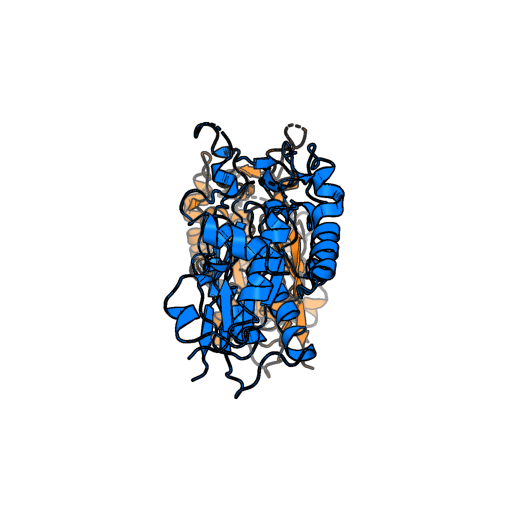5 -1.861 47.402 1.00 48.86 335 ALA B CA 1
ATOM 4182 C C . ALA B 1 265 ? 64.848 -2.670 46.270 1.00 47.08 335 ALA B C 1
ATOM 4183 O O . ALA B 1 265 ? 65.130 -2.134 45.197 1.00 51.37 335 ALA B O 1
ATOM 4184 N N . ALA B 1 266 ? 65.075 -3.956 46.520 1.00 43.00 336 ALA B N 1
ATOM 4185 C CA . ALA B 1 266 ? 65.627 -4.834 45.495 1.00 44.36 336 ALA B CA 1
ATOM 4186 C C . ALA B 1 266 ? 64.612 -5.065 44.373 1.00 42.71 336 ALA B C 1
ATOM 4187 O O . ALA B 1 266 ? 63.458 -5.425 44.616 1.00 42.04 336 ALA B O 1
ATOM 4189 N N . PRO B 1 267 ? 65.054 -4.852 43.133 1.00 34.37 337 PRO B N 1
ATOM 4190 C CA . PRO B 1 267 ? 64.180 -4.996 41.968 1.00 31.65 337 PRO B CA 1
ATOM 4191 C C . PRO B 1 267 ? 63.880 -6.472 41.667 1.00 30.27 337 PRO B C 1
ATOM 4192 O O . PRO B 1 267 ? 64.632 -7.331 42.096 1.00 31.14 337 PRO B O 1
ATOM 4196 N N . GLN B 1 268 ? 62.787 -6.759 40.960 1.00 30.84 338 GLN B N 1
ATOM 4197 C CA . GLN B 1 268 ? 62.481 -8.136 40.575 1.00 32.66 338 GLN B CA 1
ATOM 4198 C C . GLN B 1 268 ? 63.541 -8.706 39.653 1.00 31.60 338 GLN B C 1
ATOM 4199 O O . GLN B 1 268 ? 63.904 -9.878 39.744 1.00 32.01 338 GLN B O 1
ATOM 4205 N N . VAL B 1 269 ? 63.999 -7.874 38.722 1.00 30.83 339 VAL B N 1
ATOM 4206 C CA . VAL B 1 269 ? 64.973 -8.307 37.731 1.00 25.19 339 VAL B CA 1
ATOM 4207 C C . VAL B 1 269 ? 66.116 -7.315 37.610 1.00 23.31 339 VAL B C 1
ATOM 4208 O O . VAL B 1 269 ? 65.901 -6.104 37.558 1.00 28.07 339 VAL B O 1
ATOM 4212 N N . VAL B 1 270 ? 67.337 -7.835 37.549 1.00 24.33 340 VAL B N 1
ATOM 4213 C CA . VAL B 1 270 ? 68.490 -7.023 37.189 1.00 26.24 340 VAL B CA 1
ATOM 4214 C C . VAL B 1 270 ? 69.013 -7.498 35.844 1.00 24.09 340 VAL B C 1
ATOM 4215 O O . VAL B 1 270 ? 69.411 -8.644 35.687 1.00 26.25 340 VAL B O 1
ATOM 4219 N N . VAL B 1 271 ? 68.995 -6.605 34.873 1.00 23.78 341 VAL B N 1
ATOM 4220 C CA . VAL B 1 271 ? 69.631 -6.901 33.599 1.00 22.14 341 VAL B CA 1
ATOM 4221 C C . VAL B 1 271 ? 71.097 -6.400 33.650 1.00 22.61 341 VAL B C 1
ATOM 4222 O O . VAL B 1 271 ? 71.349 -5.215 33.874 1.00 26.11 341 VAL B O 1
ATOM 4226 N N . TRP B 1 272 ? 72.032 -7.310 33.429 1.00 22.30 342 TRP B N 1
ATOM 4227 C CA . TRP B 1 272 ? 73.468 -6.988 33.529 1.00 22.49 342 TRP B CA 1
ATOM 4228 C C . TRP B 1 272 ? 74.144 -7.099 32.161 1.00 18.30 342 TRP B C 1
ATOM 4229 O O . TRP B 1 272 ? 74.471 -8.203 31.706 1.00 23.55 342 TRP B O 1
ATOM 4240 N N . GLU B 1 273 ? 74.378 -5.953 31.517 1.00 19.98 343 GLU B N 1
ATOM 4241 C CA . GLU B 1 273 ? 74.992 -5.934 30.187 1.00 21.00 343 GLU B CA 1
ATOM 4242 C C . GLU B 1 273 ? 76.525 -6.059 30.348 1.00 23.94 343 GLU B C 1
ATOM 4243 O O . GLU B 1 273 ? 77.156 -5.260 31.031 1.00 22.90 343 GLU B O 1
ATOM 4249 N N . PHE B 1 274 ? 77.092 -7.090 29.725 1.00 20.71 344 PHE B N 1
ATOM 4250 C CA . PHE B 1 274 ? 78.483 -7.521 29.946 1.00 22.97 344 PHE B CA 1
ATOM 4251 C C . PHE B 1 274 ? 79.048 -7.975 28.605 1.00 23.37 344 PHE B C 1
ATOM 4252 O O . PHE B 1 274 ? 78.915 -9.150 28.211 1.00 24.63 344 PHE B O 1
ATOM 4260 N N . PRO B 1 275 ? 79.667 -7.044 27.861 1.00 22.40 345 PRO B N 1
ATOM 4261 C CA . PRO B 1 275 ? 80.215 -7.432 26.557 1.00 23.81 345 PRO B CA 1
ATOM 4262 C C . PRO B 1 275 ? 81.309 -8.489 26.734 1.00 27.00 345 PRO B C 1
ATOM 4263 O O . PRO B 1 275 ? 82.071 -8.419 27.709 1.00 27.82 345 PRO B O 1
ATOM 4267 N N . GLU B 1 276 ? 81.384 -9.450 25.816 1.00 25.43 346 GLU B N 1
ATOM 4268 C CA . GLU B 1 276 ? 82.308 -10.578 25.973 1.00 24.79 346 GLU B CA 1
ATOM 4269 C C . GLU B 1 276 ? 83.776 -10.189 26.168 1.00 29.10 346 GLU B C 1
ATOM 4270 O O . GLU B 1 276 ? 84.502 -10.866 26.901 1.00 33.32 346 GLU B O 1
ATOM 4276 N N . ARG B 1 277 ? 84.230 -9.118 25.518 1.00 24.78 347 ARG B N 1
ATOM 4277 C CA . ARG B 1 277 ? 85.656 -8.773 25.573 1.00 24.79 347 ARG B CA 1
ATOM 4278 C C . ARG B 1 277 ? 86.131 -8.435 26.992 1.00 28.94 347 ARG B C 1
ATOM 4279 O O . ARG B 1 277 ? 87.346 -8.466 27.253 1.00 29.56 347 ARG B O 1
ATOM 4287 N N . TYR B 1 278 ? 85.214 -8.108 27.896 1.00 28.84 348 TYR B N 1
ATOM 4288 C CA . TYR B 1 278 ? 85.615 -7.762 29.271 1.00 28.10 348 TYR B CA 1
ATOM 4289 C C . TYR B 1 278 ? 85.886 -8.982 30.172 1.00 30.79 348 TYR B C 1
ATOM 4290 O O . TYR B 1 278 ? 86.445 -8.838 31.258 1.00 29.56 348 TYR B O 1
ATOM 4299 N N . LEU B 1 279 ? 85.503 -10.178 29.747 1.00 28.34 349 LEU B N 1
ATOM 4300 C CA . LEU B 1 279 ? 85.661 -11.343 30.625 1.00 24.71 349 LEU B CA 1
ATOM 4301 C C . LEU B 1 279 ? 87.136 -11.629 30.988 1.00 28.26 349 LEU B C 1
ATOM 4302 O O . LEU B 1 279 ? 87.407 -11.957 32.157 1.00 31.46 349 LEU B O 1
ATOM 4307 N N . PRO B 1 280 ? 88.084 -11.512 30.019 1.00 27.87 350 PRO B N 1
ATOM 4308 C CA . PRO B 1 280 ? 89.474 -11.687 30.462 1.00 27.69 350 PRO B CA 1
ATOM 4309 C C . PRO B 1 280 ? 90.195 -10.411 30.920 1.00 31.65 350 PRO B C 1
ATOM 4310 O O . PRO B 1 280 ? 91.412 -10.451 31.091 1.00 34.40 350 PRO B O 1
ATOM 4322 N N . LYS B 1 282 ? 91.331 -7.119 33.335 1.00 26.22 352 LYS B N 1
ATOM 4323 C CA . LYS B 1 282 ? 91.567 -6.863 34.759 1.00 28.18 352 LYS B CA 1
ATOM 4324 C C . LYS B 1 282 ? 90.680 -5.749 35.296 1.00 30.58 352 LYS B C 1
ATOM 4325 O O . LYS B 1 282 ? 90.562 -4.676 34.697 1.00 33.61 352 LYS B O 1
ATOM 4331 N N . ASN B 1 283 ? 90.086 -5.996 36.452 1.00 25.97 353 ASN B N 1
ATOM 4332 C CA . ASN B 1 283 ? 89.286 -4.982 37.124 1.00 29.50 353 ASN B CA 1
ATOM 4333 C C . ASN B 1 283 ? 89.956 -4.437 38.380 1.00 32.10 353 ASN B C 1
ATOM 4334 O O . ASN B 1 283 ? 90.458 -5.202 39.196 1.00 34.46 353 ASN B O 1
ATOM 4339 N N . ASP B 1 284 ? 89.955 -3.118 38.533 1.00 31.29 354 ASP B N 1
ATOM 4340 C CA . ASP B 1 284 ? 90.471 -2.494 39.750 1.00 36.25 354 ASP B CA 1
ATOM 4341 C C . ASP B 1 284 ? 89.415 -2.564 40.856 1.00 34.23 354 ASP B C 1
ATOM 4342 O O . ASP B 1 284 ? 88.414 -1.849 40.833 1.00 34.28 354 ASP B O 1
ATOM 4347 N N . LEU B 1 285 ? 89.656 -3.430 41.839 1.00 31.33 355 LEU B N 1
ATOM 4348 C CA . LEU B 1 285 ? 88.699 -3.617 42.932 1.00 34.79 355 LEU B CA 1
ATOM 4349 C C . LEU B 1 285 ? 89.112 -2.891 44.217 1.00 35.92 355 LEU B C 1
ATOM 4350 O O . LEU B 1 285 ? 88.507 -3.089 45.277 1.00 36.08 355 LEU B O 1
ATOM 4355 N N . SER B 1 286 ? 90.118 -2.026 44.118 1.00 34.54 356 SER B N 1
ATOM 4356 C CA . SER B 1 286 ? 90.663 -1.370 45.306 1.00 42.89 356 SER B CA 1
ATOM 4357 C C . SER B 1 286 ? 89.644 -0.517 46.077 1.00 40.99 356 SER B C 1
ATOM 4358 O O . SER B 1 286 ? 89.833 -0.250 47.265 1.00 38.07 356 SER B O 1
ATOM 4361 N N . SER B 1 287 ? 88.566 -0.089 45.422 1.00 38.92 357 SER B N 1
ATOM 4362 C CA . SER B 1 287 ? 87.608 0.783 46.099 1.00 41.33 357 SER B CA 1
ATOM 4363 C C . SER B 1 287 ? 86.644 -0.005 46.992 1.00 40.48 357 SER B C 1
ATOM 4364 O O . SER B 1 287 ? 85.890 0.586 47.760 1.00 44.89 357 SER B O 1
ATOM 4367 N N . PHE B 1 288 ? 86.666 -1.333 46.903 1.00 36.35 358 PHE B N 1
ATOM 4368 C CA . PHE B 1 288 ? 85.707 -2.154 47.656 1.00 34.13 358 PHE B CA 1
ATOM 4369 C C . PHE B 1 288 ? 86.365 -2.846 48.850 1.00 35.56 358 PHE B C 1
ATOM 4370 O O . PHE B 1 288 ? 87.574 -3.056 48.855 1.00 34.97 358 PHE B O 1
ATOM 4378 N N . ASP B 1 289 ? 85.555 -3.176 49.857 1.00 37.11 359 ASP B N 1
ATOM 4379 C CA . ASP B 1 289 ? 86.018 -3.911 51.036 1.00 38.67 359 ASP B CA 1
ATOM 4380 C C . ASP B 1 289 ? 86.567 -5.276 50.609 1.00 34.77 359 ASP B C 1
ATOM 4381 O O . ASP B 1 289 ? 85.828 -6.098 50.070 1.00 31.58 359 ASP B O 1
ATOM 4386 N N . PRO B 1 290 ? 87.866 -5.522 50.853 1.00 37.42 360 PRO B N 1
ATOM 4387 C CA . PRO B 1 290 ? 88.452 -6.781 50.379 1.00 39.50 360 PRO B CA 1
ATOM 4388 C C . PRO B 1 290 ? 87.780 -8.026 50.974 1.00 35.13 360 PRO B C 1
ATOM 4389 O O . PRO B 1 290 ? 87.752 -9.054 50.305 1.00 32.88 360 PRO B O 1
ATOM 4393 N N . GLN B 1 291 ? 87.270 -7.944 52.199 1.00 35.79 361 GLN B N 1
ATOM 4394 C CA . GLN B 1 291 ? 86.556 -9.076 52.782 1.00 33.20 361 GLN B CA 1
ATOM 4395 C C . GLN B 1 291 ? 85.266 -9.325 52.014 1.00 38.76 361 GLN B C 1
ATOM 4396 O O . GLN B 1 291 ? 84.870 -10.470 51.805 1.00 35.72 361 GLN B O 1
ATOM 4399 N N . TRP B 1 292 ? 84.618 -8.260 51.557 1.00 36.61 362 TRP B N 1
ATOM 4400 C CA . TRP B 1 292 ? 83.389 -8.443 50.783 1.00 36.04 362 TRP B CA 1
ATOM 4401 C C . TRP B 1 292 ? 83.683 -9.037 49.404 1.00 34.98 362 TRP B C 1
ATOM 4402 O O . TRP B 1 292 ? 82.966 -9.927 48.948 1.00 30.83 362 TRP B O 1
ATOM 4413 N N . ILE B 1 293 ? 84.734 -8.558 48.741 1.00 34.14 363 ILE B N 1
ATOM 4414 C CA . ILE B 1 293 ? 85.144 -9.159 47.471 1.00 32.38 363 ILE B CA 1
ATOM 4415 C C . ILE B 1 293 ? 85.433 -10.658 47.665 1.00 34.73 363 ILE B C 1
ATOM 4416 O O . ILE B 1 293 ? 84.996 -11.485 46.857 1.00 32.39 363 ILE B O 1
ATOM 4421 N N . ALA B 1 294 ? 86.132 -10.999 48.748 1.00 31.56 364 ALA B N 1
ATOM 4422 C CA . ALA B 1 294 ? 86.417 -12.399 49.074 1.00 36.59 364 ALA B CA 1
ATOM 4423 C C . ALA B 1 294 ? 85.117 -13.205 49.238 1.00 39.46 364 ALA B C 1
ATOM 4424 O O . ALA B 1 294 ? 85.015 -14.324 48.732 1.00 38.36 364 ALA B O 1
ATOM 4426 N N . GLN B 1 295 ? 84.143 -12.640 49.950 1.00 33.43 365 GLN B N 1
ATOM 4427 C CA . GLN B 1 295 ? 82.845 -13.292 50.151 1.00 36.30 365 GLN B CA 1
ATOM 4428 C C . GLN B 1 295 ? 82.135 -13.604 48.836 1.00 33.49 365 GLN B C 1
ATOM 4429 O O . GLN B 1 295 ? 81.573 -14.686 48.672 1.00 37.32 365 GLN B O 1
ATOM 4435 N N . LEU B 1 296 ? 82.140 -12.636 47.929 1.00 29.39 366 LEU B N 1
ATOM 4436 C CA . LEU B 1 296 ? 81.549 -12.803 46.605 1.00 32.03 366 LEU B CA 1
ATOM 4437 C C . LEU B 1 296 ? 82.164 -13.984 45.861 1.00 34.02 366 LEU B C 1
ATOM 4438 O O . LEU B 1 296 ? 81.450 -14.811 45.283 1.00 33.35 366 LEU B O 1
ATOM 4443 N N . LYS B 1 297 ? 83.492 -14.059 45.866 1.00 30.85 367 LYS B N 1
ATOM 4444 C CA . LYS B 1 297 ? 84.189 -15.120 45.140 1.00 34.32 367 LYS B CA 1
ATOM 4445 C C . LYS B 1 297 ? 83.988 -16.474 45.786 1.00 38.62 367 LYS B C 1
ATOM 4446 O O . LYS B 1 297 ? 84.061 -17.501 45.117 1.00 40.08 367 LYS B O 1
ATOM 4452 N N . ASN B 1 298 ? 83.739 -16.467 47.092 1.00 36.35 368 ASN B N 1
ATOM 4453 C CA . ASN B 1 298 ? 83.557 -17.691 47.854 1.00 42.45 368 ASN B CA 1
ATOM 4454 C C . ASN B 1 298 ? 82.100 -18.015 48.198 1.00 41.91 368 ASN B C 1
ATOM 4455 O O . ASN B 1 298 ? 81.850 -18.726 49.176 1.00 43.34 368 ASN B O 1
ATOM 4460 N N . SER B 1 299 ? 81.149 -17.514 47.411 1.00 43.12 369 SER B N 1
ATOM 4461 C CA . SER B 1 299 ? 79.738 -17.610 47.789 1.00 42.07 369 SER B CA 1
ATOM 4462 C C . SER B 1 299 ? 79.194 -19.049 47.746 1.00 47.70 369 SER B C 1
ATOM 4463 O O . SER B 1 299 ? 78.178 -19.350 48.378 1.00 51.40 369 SER B O 1
ATOM 4466 N N . ARG B 1 300 ? 79.871 -19.942 47.030 1.00 46.09 370 ARG B N 1
ATOM 4467 C CA . ARG B 1 300 ? 79.460 -21.344 47.000 1.00 52.70 370 ARG B CA 1
ATOM 4468 C C . ARG B 1 300 ? 80.199 -22.126 48.085 1.00 63.88 370 ARG B C 1
ATOM 4469 O O . ARG B 1 300 ? 80.227 -23.359 48.086 1.00 68.46 370 ARG B O 1
#

Secondary structure (DSSP, 8-state):
--EEE-STT-EEEGGGT---TTTTT--HHHHHHHHHHHHHHHTT-EEEEEEEPPHHHHTGGG--S----GGGTTHHHHHHHHHHHTT---------GGGGTS-SB-SSSSSBP--HHHHHHHHHHHHHHTT---S----EEEEEEEEEEE--GGGGG---GGGGGGSPPPEEEEEEEEEE----SEEEE-SHHHH-GGG-HHHHHHHHHTS--EE---SSSTTT---TTTTSHHHHHS--SEEEEEEEGGG------TTS-HHHHHHHHT--/---EEE-STT-EEEGGGTS--TTTTT--HHHHHHHHHHHHHHHTT-EEEEEEEPPHHHHTGGG--S----HHHHTHHHHHHHHHHHTT---------GGGGTS-SB-SSSSSBP--HHHHHHHHHHHHHHTT---S----EEEEEEEEEEE--GGGGGS----GGGSPPPEEEEEEEEEE----SEEEE-SHHHH-GGG-HHHHHHHHHTS-EEE---SSSTTT---TGGGSHHHHH---SEEEEEEEGGG------TTS-HHHHHHHHT--

Radius of gyration: 29.5 Å; Cα contacts (8 Å, |Δi|>4): 1099; chains: 2; bounding box: 59×57×92 Å

Solvent-accessible surface area: 25252 Å² total

Organism: Pseudomonas putida (strain ATCC 47054 / DSM 6125 / CFBP 8728 / NCIMB 11950 / KT2440) (NCBI:txid160488)

Nearest PDB structures (foldseek):
  4o8v-assembly2_B  TM=1.004E+00  e=6.327E-58  Pseudomonas putida KT2440
  4o8v-assembly1_A  TM=9.974E-01  e=9.378E-54  Pseudomonas putida KT2440
  7ula-assembly1_A  TM=7.635E-01  e=1.171E-17  Pseudomonas putida
  4knc-assembly2_A  TM=7.607E-01  e=1.040E-17  Pseudomonas aeruginosa PAO1
  4knc-assembly1_B  TM=7.618E-01  e=1.575E-17  Pseudomonas aeruginosa PAO1

InterPro domains:
  IPR031811 AlgX/AlgJ, SGNH hydrolase-like domain [PF16822] (81-346)
  IPR034657 Alginate O-acetyltranferase AlgJ [cd14442] (43-365)

Foldseek 3Di:
DAWDAWAPQFIFDCLLADDDVVLVVLCLLLLLVLLVQLLLVVLQAHEEEEAAEFPCVLPVVRGHPGDHDPCNVCLSVVVVVSCVVSVHHYFDLVLNVCVVVDFQPWRQAREGALVLLSSLLRSLVVCVVVVLDDDDFFAKDKDKADKDFDAYPNQVRDDPVVVVVVRGGTTIAIQMDMGTPPLFQEEEEFECNQVPCRSVNQRSNCRNNSGHYHYLYYYDQAQNVSVVVSVDPSCVVRNHSYYYGYHYSSPSRDHDCVPPDVVVSVCSSPVD/DWAWDAWPPQFIFICLLADDDVVLVVLLLLLLLVLLVQVLLVVLQAAEEEEAAEFPCVLPVVRGHPGDHDPCNPCLVVVVVVSCVVSVHHYFDLVLNVCVVVDFQPWRQAREGALVLLSSLLSSLVVCVVVVLDDDDFFAKDKDKDDKDFAHYPNLVNDDCVVVVPNGGTTIHIQMDMDTPPLFQEEEAFECNQPPCSSVSLRSNCNNNSGHYHYLYYYDQAQNVSVVVSPDPSCVVDNHSYYYGYHYSSPSRDHDPVVDDVVVSVCSSVVD

B-factor: mean 36.7, std 12.18, range [18.3, 113.38]

Sequence (544 aa):
PGVVLGRDQQWLFSDEEFKPTAGAEQLQQENLALIRGVRDTLQQQHGSQQLVLAIVPAKARVYTEYLGKERPASLHDDLYNQFHAQARQANVFAPDLAPEQQAKARGQVFLRTDTHWTPGAEVAAQALAEEAVSRQSLLNGDPQAFITEAGNTAPYKGDLTNFLPDPLFSNLLPAPDNLQKRRTTRPVDQIPVALVGTSYSANPHWNFLGALQQALRSDDVANYAEDGHGPLLPLKKYLQSDAFKNAAPQVVVWEFPERYLPKNDLSSFDPQWIAQLKNSRRPGVVLGRDQQWLFSDEEFKPTAGAEEQLQENLALIRGVRDTLQQHGSQLVLAIVPAKARVYTEYLGKERPASLHDDLYNQFHAQARRQANVFAPDLAPEQAKARRGQVFLRTDTHWTPGAEVAAQQALAEAVSRQSLLNGDPQAFITEAGNTAPYKGDLTNFLPLDFSNLLPAPDNLQKRRTTRPVDQIPVALVGTSYSANPHWNFLGALQQQALRSDDVANYAEDGHGPLLPLKYLQSDAFKNAAPQVVVWEFPERYLPKNDLSSFDPQWIAQLKNSR